Protein AF-0000000075906904 (afdb_homodimer)

Secondary structure (DSSP, 8-state):
--------HHHHHHHHHHHS-------EE--SGGGHHHHHHHHHH--S-EE---SS---EE--SSS--B----HHHHTTSGGGGGGBSSTT-SS-B-TTSTTHHHHHHHHHHHHHHH-TT-SEEEEE----TTTT-SHHHHHHHHHHT--HHHHHHHHHHHHHHHHHHH-TT-EEEEESTTTTTS-HHHHHHTTGGGTEEEEPEE-S-GGG----TTS-HHHHHHHHHHTT--S-------SS--PPPPPPSSTTHHHHHHHHHHHHHHHHHHHHHHSHHHHHHS-HHHHHTT---HHHHTTTHHHHHHHHHHHHHHHHHHHHHHHTTS-HHHHHHHHHHHTHHHHHHHHHHHHHHHHHHHHTS--/--------HHHHHHHHHHHS------EEE--SGGGHHHHHHHHHHSSS-EEE--SS--EEE-SSSS--B----HHHHTTSGGGGGGBSSTT-TT-B-TTSTTHHHHHHHHHHHHHHH-TT-SEEEEE----TTTT-SHHHHHHHHHHT--HHHHHHHHHHHHHHHHHHH-TT-EEEEESTTTTTS-HHHHHHTTGGGTEEEEEEE-S-GGG----TTS-HHHHHHHHHHTT--S-------SS--PPPPPPSSTTHHHHHHHHHHHHHHHHHHHHHHSHHHHHHS-HHHHHTT---HHHHTTTHHHHHHHHHHHHHHHHHHHHHHHTTS-HHHHHHHHHHHTHHHHHHHHHHHHHHHHHHHHTS--

Solvent-accessible surface area (backbone atoms only — not comparable to full-atom va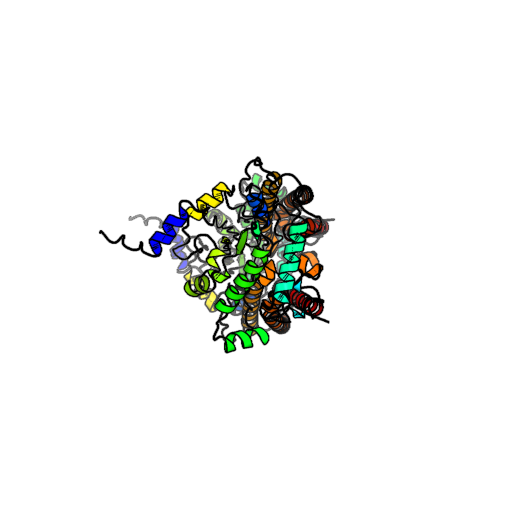lues): 40888 Å² total; per-residue (Å²): 133,83,76,77,71,77,65,51,74,69,53,49,60,54,51,57,48,67,78,48,84,51,73,72,42,60,52,49,65,48,49,54,85,82,37,50,68,55,50,50,46,30,58,58,58,30,68,62,48,49,32,42,44,47,99,53,80,9,46,27,37,58,36,75,83,72,79,70,56,47,70,65,54,70,74,51,51,38,65,33,77,92,33,43,86,42,29,24,45,78,77,30,48,77,35,72,26,74,59,42,88,57,42,58,58,50,54,51,51,53,52,48,57,52,37,71,77,40,72,81,53,52,43,43,31,73,23,74,50,80,56,77,62,60,60,67,27,70,62,35,39,49,52,24,61,76,66,70,42,55,60,66,49,54,52,41,44,44,51,30,52,47,51,52,55,48,33,72,75,36,70,74,48,41,38,30,29,40,29,70,69,55,69,82,50,62,64,64,57,40,54,72,50,46,33,73,82,59,45,35,53,27,39,65,43,51,53,58,70,88,66,49,71,58,64,82,81,66,53,70,62,62,48,50,55,52,32,44,71,24,54,41,84,63,85,67,64,83,60,68,40,89,57,66,68,89,76,71,78,69,52,98,50,90,56,20,62,49,52,44,51,47,52,51,49,28,28,50,51,15,50,49,53,52,52,57,64,31,59,38,38,60,68,41,52,34,67,61,32,55,77,64,72,62,55,48,57,64,33,47,66,71,45,46,65,61,43,46,53,47,41,55,51,48,52,52,47,51,54,51,47,50,52,50,38,54,74,73,40,58,66,71,58,39,51,47,50,43,56,68,72,42,43,62,59,50,52,49,37,49,48,52,44,51,52,47,52,52,51,51,61,68,63,48,84,128,129,82,76,77,69,76,65,52,73,70,55,51,61,56,52,50,54,69,80,48,86,55,75,72,47,58,47,49,70,46,41,54,86,83,37,50,69,63,51,52,52,18,59,48,55,36,73,60,43,48,28,42,37,48,99,53,76,7,45,31,37,61,33,74,74,84,82,68,54,49,66,65,55,70,73,52,51,39,66,33,78,93,32,42,86,44,29,26,44,79,76,30,48,76,34,73,25,74,61,42,89,57,41,56,57,49,52,51,49,54,52,49,57,51,36,71,76,40,71,80,54,48,34,42,27,71,22,74,50,82,57,78,64,60,60,67,28,70,61,36,41,51,52,23,62,76,66,71,42,55,59,65,49,54,53,40,45,45,52,30,52,46,50,52,55,48,33,73,76,35,71,75,47,42,38,31,29,41,29,69,68,56,69,83,49,63,63,62,58,41,54,71,49,46,33,72,82,59,45,34,45,28,38,68,44,60,52,56,72,88,67,48,69,62,63,88,80,69,55,72,62,61,40,49,52,54,31,44,66,16,60,42,86,62,85,70,60,83,57,67,39,88,56,66,68,89,76,70,78,70,51,99,48,92,56,18,63,48,52,43,52,44,52,51,47,24,28,49,51,15,48,49,52,50,51,58,64,29,60,38,39,60,69,40,52,33,68,62,33,57,76,65,72,62,55,48,57,64,32,47,66,72,44,48,65,61,42,46,52,48,40,55,51,48,52,51,47,51,53,53,46,49,52,52,36,55,74,72,40,56,67,70,58,40,50,47,51,41,55,69,72,42,43,63,60,50,51,50,37,50,49,53,42,52,52,48,52,51,51,51,61,69,64,48,84,126

Radius of gyration: 35.48 Å; Cα contacts (8 Å, |Δi|>4): 923; chains: 2; bounding box: 55×117×91 Å

pLDDT: mean 71.5, std 25.24, range [21.2, 98.69]

Organism: Rhipicephalus microplus (NCBI:txid6941)

Nearest PDB structures (foldseek):
  8qk1-assembly1_A  TM=6.924E-01  e=1.107E-08  Trichuris suis
  2pfd-assembly1_A  TM=2.753E-01  e=1.760E+00  Rattus norvegicus
  1t98-assembly1_A  TM=1.487E-01  e=1.537E+00  Escherichia coli
  8qk1-assembly1_A  TM=7.062E-01  e=5.927E-09  Trichuris suis
  2pfd-assembly1_A  TM=2.804E-01  e=7.761E-01  Rattus norvegicus

Foldseek 3Di:
DDPPPDQPPVVVVVVCCPPPPHLLQQADAAADPLQVVVSVQLLLLPLAQAQALACPQRQSNPSPDDASPRDNPQLPPLVDPVNLVQDLDSVDSPAGALLPPCRLVVLLVVVVVVCVVVVPHQEHESALPPNVSYQPHPRSVVVCVVVVHDSLLSSLLSQLVSLVVNCVVVVRHAYEYECHSVQPPDVCSNVVNPVVVRHRYHHYHNHPPVPPCRDPPPDPVSNVVSSVVSPNPDDLDLDQDLAQDDQDPQDDGQCSQVSRLSSLLSRLVNVVVVLCPDCLCVPQPDPVCLVVLNHDLVSLVVRLVVLVVSLVSLVVSLVSNLVSCVVRDDPVVSVVSCVPRRVVVNVVSVVSNVSSVVSVVSPPDD/DPPPPDQPPVVVVVVCVPPPPPLLQQAPADAAPLQVVVSVQLLLQPLAQAQALACPQRQSNNNPDDARPRDNPQLPPLVDPVCLVQDQDSVHSPAGALLPPCRLVVLLVVVVVVCVVVVPHQEHESALPPNVSYQPHPRSVVVCVVVVHDSLLSSLLSLLVSLVVNCVVVVRHAYEYECHSVQPPDVCSNVVNPVVVRHRYHYYDHHPPVPPCRDDDDDPVSNVVSCVSSPNPDDLDLDQDLAQDDQDPQDDGQCSQVSRLSSLLSRLVNVVVVLCPDCLCVPQPDPVCLVVLNHDLVSLVVRLVVLVVSLVSLVVSLVSNLVSCVVRDDPVVSVVSCVPRRVVVNVVSVVSNVSSVVSVVSPPDD

Sequence (732 aa):
MATRAARTPAEQLQRSANGAEAWRARVYVSRHRRNVLLRMREALQLNAPLAVFTTFPFVHLDLKGAAFKVSYYEQFVLKRPKFFEFREVARYPNVLCPSHPKSSSLIEEMVTQVMQLHSDSQWFHLGADEVWHLGQCERCRTVMVDKQWGKDHLYVDYLSRIVGTLHKKYPMLKFIVWDDMMRDMDPQIITGAGLHHLVEPMVWHYFPQSEFRLKQSLTSEALTEVSQSIGYFGNIEMEVFPRPQAVPPVPNFPGGKLHVSVLHLSNVIAELEQVLLNPSVQGGFHEFLVAHNRTNPLHVDQFVNTARKLLVNIESLYRDITKELSDIYYQSTVEEWLSTYISPYREKLKKLVSDADLQIAVNVPMMATRAARTPAEQLQRSANGAEAWRARVYVSRHRRNVLLRMREALQLNAPLAVFTTFPFVHLDLKGAAFKVSYYEQFVLKRPKFFEFREVARYPNVLCPSHPKSSSLIEEMVTQVMQLHSDSQWFHLGADEVWHLGQCERCRTVMVDKQWGKDHLYVDYLSRIVGTLHKKYPMLKFIVWDDMMRDMDPQIITGAGLHHLVEPMVWHYFPQSEFRLKQSLTSEALTEVSQSIGYFGNIEMEVFPRPQAVPPVPNFPGGKLHVSVLHLSNVIAELEQVLLNPSVQGGFHEFLVAHNRTNPLHVDQFVNTARKLLVNIESLYRDITKELSDIYYQSTVEEWLSTYISPYREKLKKLVSDADLQIAVNVPM

InterPro domains:
  IPR015883 Beta-hexosaminidase, catalytic domain [PF00728] (90-186)
  IPR017853 Glycoside hydrolase superfamily [SSF51445] (76-211)
  IPR038901 Hexosaminidase D-like [PTHR21040] (76-217)

Structure (mmCIF, N/CA/C/O backbone):
data_AF-0000000075906904-model_v1
#
loop_
_entity.id
_entity.type
_entity.pdbx_description
1 polymer beta-N-acetylhexosaminidase
#
loop_
_atom_site.group_PDB
_atom_site.id
_atom_site.type_symbol
_atom_site.label_atom_id
_atom_site.label_alt_id
_atom_site.label_comp_id
_atom_site.label_asym_id
_atom_site.label_entity_id
_atom_site.label_seq_id
_atom_site.pdbx_PDB_ins_code
_atom_site.Cartn_x
_atom_site.Cartn_y
_atom_site.Cartn_z
_atom_site.occupancy
_atom_site.B_iso_or_equiv
_atom_site.auth_seq_id
_atom_site.auth_comp_id
_atom_site.auth_asym_id
_atom_site.auth_atom_id
_atom_site.pdbx_PDB_model_num
ATOM 1 N N . MET A 1 1 ? 30.516 -70.188 6.875 1 21.27 1 MET A N 1
ATOM 2 C CA . MET A 1 1 ? 29.734 -69.625 5.773 1 21.27 1 MET A CA 1
ATOM 3 C C . MET A 1 1 ? 29.031 -68.312 6.195 1 21.27 1 MET A C 1
ATOM 5 O O . MET A 1 1 ? 28.031 -68.312 6.914 1 21.27 1 MET A O 1
ATOM 9 N N . ALA A 1 2 ? 29.656 -67.375 6.586 1 26.38 2 ALA A N 1
ATOM 10 C CA . ALA A 1 2 ? 29.312 -66.188 7.344 1 26.38 2 ALA A CA 1
ATOM 11 C C . ALA A 1 2 ? 28.25 -65.375 6.609 1 26.38 2 ALA A C 1
ATOM 13 O O . ALA A 1 2 ? 28.422 -65 5.438 1 26.38 2 ALA A O 1
ATOM 14 N N . THR A 1 3 ? 26.953 -65.375 6.887 1 23.23 3 THR A N 1
ATOM 15 C CA . THR A 1 3 ? 25.703 -64.875 6.336 1 23.23 3 THR A CA 1
ATOM 16 C C . THR A 1 3 ? 25.734 -63.344 6.242 1 23.23 3 THR A C 1
ATOM 18 O O . THR A 1 3 ? 25.984 -62.656 7.238 1 23.23 3 THR A O 1
ATOM 21 N N . ARG A 1 4 ? 26.078 -62.812 5.082 1 30.64 4 ARG A N 1
ATOM 22 C CA . ARG A 1 4 ? 26.219 -61.406 4.75 1 30.64 4 ARG A CA 1
ATOM 23 C C . ARG A 1 4 ? 25 -60.594 5.23 1 30.64 4 ARG A C 1
ATOM 25 O O . ARG A 1 4 ? 23.875 -60.875 4.812 1 30.64 4 ARG A O 1
ATOM 32 N N . ALA A 1 5 ? 24.953 -60.219 6.391 1 31.69 5 ALA A N 1
ATOM 33 C CA . ALA A 1 5 ? 23.859 -59.5 7.039 1 31.69 5 ALA A CA 1
ATOM 34 C C . ALA A 1 5 ? 23.281 -58.438 6.117 1 31.69 5 ALA A C 1
ATOM 36 O O . ALA A 1 5 ? 24.031 -57.719 5.445 1 31.69 5 ALA A O 1
ATOM 37 N N . ALA A 1 6 ? 22.031 -58.656 5.668 1 31.59 6 ALA A N 1
ATOM 38 C CA . ALA A 1 6 ? 21.156 -57.844 4.824 1 31.59 6 ALA A CA 1
ATOM 39 C C . ALA A 1 6 ? 21.219 -56.375 5.246 1 31.59 6 ALA A C 1
ATOM 41 O O . ALA A 1 6 ? 21.016 -56.062 6.422 1 31.59 6 ALA A O 1
ATOM 42 N N . ARG A 1 7 ? 22.078 -55.75 4.605 1 33.78 7 ARG A N 1
ATOM 43 C CA . ARG A 1 7 ? 22.297 -54.312 4.887 1 33.78 7 ARG A CA 1
ATOM 44 C C . ARG A 1 7 ? 20.969 -53.594 5.047 1 33.78 7 ARG A C 1
ATOM 46 O O . ARG A 1 7 ? 19.953 -54 4.473 1 33.78 7 ARG A O 1
ATOM 53 N N . THR A 1 8 ? 20.703 -53.094 6.25 1 31.66 8 THR A N 1
ATOM 54 C CA . THR A 1 8 ? 19.438 -52.438 6.586 1 31.66 8 THR A CA 1
ATOM 55 C C . THR A 1 8 ? 18.953 -51.562 5.438 1 31.66 8 THR A C 1
ATOM 57 O O . THR A 1 8 ? 19.766 -51.125 4.609 1 31.66 8 THR A O 1
ATOM 60 N N . PRO A 1 9 ? 17.625 -51.531 5.191 1 26.53 9 PRO A N 1
ATOM 61 C CA . PRO A 1 9 ? 17.047 -50.719 4.117 1 26.53 9 PRO A CA 1
ATOM 62 C C . PRO A 1 9 ? 17.672 -49.344 4.051 1 26.53 9 PRO A C 1
ATOM 64 O O . PRO A 1 9 ? 17.844 -48.781 2.959 1 26.53 9 PRO A O 1
ATOM 67 N N . ALA A 1 10 ? 18 -48.781 5.18 1 32.41 10 ALA A N 1
ATOM 68 C CA . ALA A 1 10 ? 18.656 -47.469 5.273 1 32.41 10 ALA A CA 1
ATOM 69 C C . ALA A 1 10 ? 20 -47.5 4.547 1 32.41 10 ALA A C 1
ATOM 71 O O . ALA A 1 10 ? 20.359 -46.531 3.875 1 32.41 10 ALA A O 1
ATOM 72 N N . GLU A 1 11 ? 20.781 -48.406 4.785 1 32.31 11 GLU A N 1
ATOM 73 C CA . GLU A 1 11 ? 22.125 -48.562 4.23 1 32.31 11 GLU A CA 1
ATOM 74 C C . GLU A 1 11 ? 22.078 -48.812 2.729 1 32.31 11 GLU A C 1
ATOM 76 O O . GLU A 1 11 ? 22.938 -48.344 1.986 1 32.31 11 GLU A O 1
ATOM 81 N N . GLN A 1 12 ? 21.125 -49.688 2.32 1 27.52 12 GLN A N 1
ATOM 82 C CA . GLN A 1 12 ? 20.984 -49.969 0.894 1 27.52 12 GLN A CA 1
ATOM 83 C C . GLN A 1 12 ? 20.641 -48.688 0.113 1 27.52 12 GLN A C 1
ATOM 85 O O . GLN A 1 12 ? 21.094 -48.5 -1.018 1 27.52 12 GLN A O 1
ATOM 90 N N . LEU A 1 13 ? 19.703 -47.844 0.653 1 29.12 13 LEU A N 1
ATOM 91 C CA . LEU A 1 13 ? 19.422 -46.562 0.007 1 29.12 13 LEU A CA 1
ATOM 92 C C . LEU A 1 13 ? 20.656 -45.688 -0.048 1 29.12 13 LEU A C 1
ATOM 94 O O . LEU A 1 13 ? 20.875 -44.969 -1.029 1 29.12 13 LEU A O 1
ATOM 98 N N . GLN A 1 14 ? 21.562 -45.781 0.881 1 28.86 14 GLN A N 1
ATOM 99 C CA . GLN A 1 14 ? 22.812 -45.031 0.907 1 28.86 14 GLN A CA 1
ATOM 100 C C . GLN A 1 14 ? 23.734 -45.469 -0.235 1 28.86 14 GLN A C 1
ATOM 102 O O . GLN A 1 14 ? 24.422 -44.656 -0.843 1 28.86 14 GLN A O 1
ATOM 107 N N . ARG A 1 15 ? 24 -46.688 -0.431 1 33.06 15 ARG A N 1
ATOM 108 C CA . ARG A 1 15 ? 24.984 -47.188 -1.373 1 33.06 15 ARG A CA 1
ATOM 109 C C . ARG A 1 15 ? 24.531 -47 -2.812 1 33.06 15 ARG A C 1
ATOM 111 O O . ARG A 1 15 ? 25.359 -46.844 -3.715 1 33.06 15 ARG A O 1
ATOM 118 N N . SER A 1 16 ? 23.219 -47.469 -3.1 1 27.77 16 SER A N 1
ATOM 119 C CA . SER A 1 16 ? 22.844 -47.25 -4.492 1 27.77 16 SER A CA 1
ATOM 120 C C . SER A 1 16 ? 22.938 -45.781 -4.863 1 27.77 16 SER A C 1
ATOM 122 O O . SER A 1 16 ? 22.781 -45.406 -6.031 1 27.77 16 SER A O 1
ATOM 124 N N . ALA A 1 17 ? 22.953 -44.75 -3.99 1 27 17 ALA A N 1
ATOM 125 C CA . ALA A 1 17 ? 23.375 -43.375 -4.145 1 27 17 ALA A CA 1
ATOM 126 C C . ALA A 1 17 ? 24.828 -43.281 -4.637 1 27 17 ALA A C 1
ATOM 128 O O . ALA A 1 17 ? 25.266 -42.25 -5.125 1 27 17 ALA A O 1
ATOM 129 N N . ASN A 1 18 ? 25.734 -44.062 -4.344 1 27.47 18 ASN A N 1
ATOM 130 C CA . ASN A 1 18 ? 27.125 -44 -4.793 1 27.47 18 ASN A CA 1
ATOM 131 C C . ASN A 1 18 ? 27.234 -44.188 -6.301 1 27.47 18 ASN A C 1
ATOM 133 O O . ASN A 1 18 ? 28.016 -43.531 -6.969 1 27.47 18 ASN A O 1
ATOM 137 N N . GLY A 1 19 ? 27.141 -45.375 -6.957 1 26.59 19 GLY A N 1
ATOM 138 C CA . GLY A 1 19 ? 27.297 -45.625 -8.383 1 26.59 19 GLY A CA 1
ATOM 139 C C . GLY A 1 19 ? 26.203 -45.031 -9.219 1 26.59 19 GLY A C 1
ATOM 140 O O . GLY A 1 19 ? 26.359 -44.812 -10.43 1 26.59 19 GLY A O 1
ATOM 141 N N . ALA A 1 20 ? 24.953 -45.531 -9.039 1 24.14 20 ALA A N 1
ATOM 142 C CA . ALA A 1 20 ? 23.812 -45.062 -9.82 1 24.14 20 ALA A CA 1
ATOM 143 C C . ALA A 1 20 ? 23.594 -43.562 -9.656 1 24.14 20 ALA A C 1
ATOM 145 O O . ALA A 1 20 ? 23.828 -43 -8.578 1 24.14 20 ALA A O 1
ATOM 146 N N . GLU A 1 21 ? 23.594 -42.844 -10.891 1 25.97 21 GLU A N 1
ATOM 147 C CA . GLU A 1 21 ? 23.406 -41.406 -11.172 1 25.97 21 GLU A CA 1
ATOM 148 C C . GLU A 1 21 ? 22.375 -40.781 -10.234 1 25.97 21 GLU A C 1
ATOM 150 O O . GLU A 1 21 ? 21.219 -41.219 -10.211 1 25.97 21 GLU A O 1
ATOM 155 N N . ALA A 1 22 ? 22.641 -40.594 -9 1 25.39 22 ALA A N 1
ATOM 156 C CA . ALA A 1 22 ? 22 -39.875 -7.906 1 25.39 22 ALA A CA 1
ATOM 157 C C . ALA A 1 22 ? 20.906 -38.969 -8.422 1 25.39 22 ALA A C 1
ATOM 159 O O . ALA A 1 22 ? 21.062 -38.312 -9.477 1 25.39 22 ALA A O 1
ATOM 160 N N . TRP A 1 23 ? 19.703 -39.344 -8.172 1 24.47 23 TRP A N 1
ATOM 161 C CA . TRP A 1 23 ? 18.5 -38.531 -8.344 1 24.47 23 TRP A CA 1
ATOM 162 C C . TRP A 1 23 ? 18.812 -37.062 -8.086 1 24.47 23 TRP A C 1
ATOM 164 O O . TRP A 1 23 ? 19.156 -36.656 -6.965 1 24.47 23 TRP A O 1
ATOM 174 N N . ARG A 1 24 ? 19.672 -36.5 -8.812 1 26.98 24 ARG A N 1
ATOM 175 C CA . ARG A 1 24 ? 19.969 -35.094 -8.734 1 26.98 24 ARG A CA 1
ATOM 176 C C . ARG A 1 24 ? 18.672 -34.281 -8.656 1 26.98 24 ARG A C 1
ATOM 178 O O . ARG A 1 24 ? 18 -34.062 -9.664 1 26.98 24 ARG A O 1
ATOM 185 N N . ALA A 1 25 ? 17.859 -34.594 -7.645 1 27.34 25 ALA A N 1
ATOM 186 C CA . ALA A 1 25 ? 16.719 -33.75 -7.34 1 27.34 25 ALA A CA 1
ATOM 187 C C . ALA A 1 25 ? 17.109 -32.281 -7.391 1 27.34 25 ALA A C 1
ATOM 189 O O . ALA A 1 25 ? 18.047 -31.859 -6.727 1 27.34 25 ALA A O 1
ATOM 190 N N . ARG A 1 26 ? 17.109 -31.719 -8.516 1 29.22 26 ARG A N 1
ATOM 191 C CA . ARG A 1 26 ? 17.312 -30.281 -8.719 1 29.22 26 ARG A CA 1
ATOM 192 C C . ARG A 1 26 ? 16.266 -29.469 -7.949 1 29.22 26 ARG A C 1
ATOM 194 O O . ARG A 1 26 ? 15.062 -29.672 -8.133 1 29.22 26 ARG A O 1
ATOM 201 N N . VAL A 1 27 ? 16.594 -29.344 -6.625 1 27.92 27 VAL A N 1
ATOM 202 C CA . VAL A 1 27 ? 15.742 -28.562 -5.742 1 27.92 27 VAL A CA 1
ATOM 203 C C . VAL A 1 27 ? 15.75 -27.094 -6.18 1 27.92 27 VAL A C 1
ATOM 205 O O . VAL A 1 27 ? 16.812 -26.5 -6.348 1 27.92 27 VAL A O 1
ATOM 208 N N . TYR A 1 28 ? 14.789 -26.688 -6.891 1 29.48 28 TYR A N 1
ATOM 209 C CA . TYR A 1 28 ? 14.602 -25.281 -7.191 1 29.48 28 TYR A CA 1
ATOM 210 C C . TYR A 1 28 ? 13.797 -24.594 -6.098 1 29.48 28 TYR A C 1
ATOM 212 O O . TYR A 1 28 ? 12.727 -25.078 -5.711 1 29.48 28 TYR A O 1
ATOM 220 N N . VAL A 1 29 ? 14.523 -24.078 -5.184 1 27.45 29 VAL A N 1
ATOM 221 C CA . VAL A 1 29 ? 13.836 -23.359 -4.105 1 27.45 29 VAL A CA 1
ATOM 222 C C . VAL A 1 29 ? 13.398 -21.984 -4.586 1 27.45 29 VAL A C 1
ATOM 224 O O . VAL A 1 29 ? 14.211 -21.219 -5.105 1 27.45 29 VAL A O 1
ATOM 227 N N . SER A 1 30 ? 12.242 -21.922 -5.191 1 30 30 SER A N 1
ATOM 228 C CA . SER A 1 30 ? 11.789 -20.578 -5.543 1 30 30 SER A CA 1
ATOM 229 C C . SER A 1 30 ? 11.117 -19.891 -4.359 1 30 30 SER A C 1
ATOM 231 O O . SER A 1 30 ? 10.297 -20.5 -3.668 1 30 30 SER A O 1
ATOM 233 N N . ARG A 1 31 ? 11.805 -19.094 -3.785 1 31.02 31 ARG A N 1
ATOM 234 C CA . ARG A 1 31 ? 11.133 -18.406 -2.689 1 31.02 31 ARG A CA 1
ATOM 235 C C . ARG A 1 31 ? 9.742 -17.938 -3.105 1 31.02 31 ARG A C 1
ATOM 237 O O . ARG A 1 31 ? 8.758 -18.219 -2.414 1 31.02 31 ARG A O 1
ATOM 244 N N . HIS A 1 32 ? 9.617 -16.609 -3.371 1 30.19 32 HIS A N 1
ATOM 245 C CA . HIS A 1 32 ? 8.344 -15.953 -3.674 1 30.19 32 HIS A CA 1
ATOM 246 C C . HIS A 1 32 ? 7.973 -16.141 -5.145 1 30.19 32 HIS A C 1
ATOM 248 O O . HIS A 1 32 ? 8.852 -16.203 -6.008 1 30.19 32 HIS A O 1
ATOM 254 N N . ARG A 1 33 ? 6.805 -16.625 -5.488 1 32.91 33 ARG A N 1
ATOM 255 C CA . ARG A 1 33 ? 6.258 -16.688 -6.84 1 32.91 33 ARG A CA 1
ATOM 256 C C . ARG A 1 33 ? 6.812 -15.547 -7.699 1 32.91 33 ARG A C 1
ATOM 258 O O . ARG A 1 33 ? 6.754 -15.609 -8.93 1 32.91 33 ARG A O 1
ATOM 265 N N . ARG A 1 34 ? 7.035 -14.477 -7.129 1 34.03 34 ARG A N 1
ATOM 266 C CA . ARG A 1 34 ? 7.445 -13.297 -7.875 1 34.03 34 ARG A CA 1
ATOM 267 C C . ARG A 1 34 ? 8.828 -13.492 -8.492 1 34.03 34 ARG A C 1
ATOM 269 O O . ARG A 1 34 ? 9.219 -12.758 -9.406 1 34.03 34 ARG A O 1
ATOM 276 N N . ASN A 1 35 ? 9.602 -14.32 -7.867 1 30.72 35 ASN A N 1
ATOM 277 C CA . ASN A 1 35 ? 10.992 -14.398 -8.289 1 30.72 35 ASN A CA 1
ATOM 278 C C . ASN A 1 35 ? 11.188 -15.453 -9.375 1 30.72 35 ASN A C 1
ATOM 280 O O . ASN A 1 35 ? 12.297 -15.969 -9.555 1 30.72 35 ASN A O 1
ATOM 284 N N . VAL A 1 36 ? 10.242 -15.766 -9.969 1 33.09 36 VAL A N 1
ATOM 285 C CA . VAL A 1 36 ? 10.344 -16.859 -10.93 1 33.09 36 VAL A CA 1
ATOM 286 C C . VAL A 1 36 ? 11.328 -16.484 -12.039 1 33.09 36 VAL A C 1
ATOM 288 O O . VAL A 1 36 ? 12.109 -17.328 -12.484 1 33.09 36 VAL A O 1
ATOM 291 N N . LEU A 1 37 ? 11.227 -15.281 -12.438 1 31.84 37 LEU A N 1
ATOM 292 C CA . LEU A 1 37 ? 12.031 -14.969 -13.609 1 31.84 37 LEU A CA 1
ATOM 293 C C . LEU A 1 37 ? 13.516 -15.164 -13.32 1 31.84 37 LEU A C 1
ATOM 295 O O . LEU A 1 37 ? 14.273 -15.617 -14.18 1 31.84 37 LEU A O 1
ATOM 299 N N . LEU A 1 38 ? 13.836 -14.758 -12.156 1 32.25 38 LEU A N 1
ATOM 300 C CA . LEU A 1 38 ? 15.273 -14.828 -11.922 1 32.25 38 LEU A CA 1
ATOM 301 C C . LEU A 1 38 ? 15.75 -16.266 -11.859 1 32.25 38 LEU A C 1
ATOM 303 O O . LEU A 1 38 ? 16.875 -16.578 -12.242 1 32.25 38 LEU A O 1
ATOM 307 N N . ARG A 1 39 ? 14.828 -17.156 -11.477 1 34.78 39 ARG A N 1
ATOM 308 C CA . ARG A 1 39 ? 15.258 -18.547 -11.406 1 34.78 39 ARG A CA 1
ATOM 309 C C . ARG A 1 39 ? 15.477 -19.125 -12.797 1 34.78 39 ARG A C 1
ATOM 311 O O . ARG A 1 39 ? 16.141 -20.156 -12.953 1 34.78 39 ARG A O 1
ATOM 318 N N . MET A 1 40 ? 14.977 -18.453 -13.672 1 32.06 40 MET A N 1
ATOM 319 C CA . MET A 1 40 ? 15.195 -18.922 -15.031 1 32.06 40 MET A CA 1
ATOM 320 C C . MET A 1 40 ? 16.672 -18.891 -15.391 1 32.06 40 MET A C 1
ATOM 322 O O . MET A 1 40 ? 17.172 -19.781 -16.062 1 32.06 40 MET A O 1
ATOM 326 N N . ARG A 1 41 ? 17.312 -17.906 -14.867 1 31 41 ARG A N 1
ATOM 327 C CA . ARG A 1 41 ? 18.703 -17.812 -15.266 1 31 41 ARG A CA 1
ATOM 328 C C . ARG A 1 41 ? 19.516 -18.969 -14.695 1 31 41 ARG A C 1
ATOM 330 O O . ARG A 1 41 ? 20.438 -19.469 -15.352 1 31 41 ARG A O 1
ATOM 337 N N . GLU A 1 42 ? 19.281 -19.203 -13.438 1 32.19 42 GLU A N 1
ATOM 338 C CA . GLU A 1 42 ? 20.109 -20.25 -12.844 1 32.19 42 GLU A CA 1
ATOM 339 C C . GLU A 1 42 ? 19.906 -21.578 -13.555 1 32.19 42 GLU A C 1
ATOM 341 O O . GLU A 1 42 ? 20.844 -22.344 -13.727 1 32.19 42 GLU A O 1
ATOM 346 N N . ALA A 1 43 ? 18.641 -21.766 -13.844 1 32.19 43 ALA A N 1
ATOM 347 C CA . ALA A 1 43 ? 18.406 -22.953 -14.648 1 32.19 43 ALA A CA 1
ATOM 348 C C . ALA A 1 43 ? 19.156 -22.875 -15.969 1 32.19 43 ALA A C 1
ATOM 350 O O . ALA A 1 43 ? 19.547 -23.906 -16.531 1 32.19 43 ALA A O 1
ATOM 351 N N . LEU A 1 44 ? 19.406 -21.703 -16.312 1 31.45 44 LEU A N 1
ATOM 352 C CA . LEU A 1 44 ? 20.109 -21.547 -17.594 1 31.45 44 LEU A CA 1
ATOM 353 C C . LEU A 1 44 ? 21.547 -22.047 -17.5 1 31.45 44 LEU A C 1
ATOM 355 O O . LEU A 1 44 ? 22.125 -22.453 -18.5 1 31.45 44 LEU A O 1
ATOM 359 N N . GLN A 1 45 ? 22.078 -21.953 -16.344 1 28.81 45 GLN A N 1
ATOM 360 C CA . GLN A 1 45 ? 23.469 -22.375 -16.375 1 28.81 45 GLN A CA 1
ATOM 361 C C . GLN A 1 45 ? 23.578 -23.891 -16.469 1 28.81 45 GLN A C 1
ATOM 363 O O . GLN A 1 45 ? 24.672 -24.453 -16.531 1 28.81 45 GLN A O 1
ATOM 368 N N . LEU A 1 46 ? 22.531 -24.656 -15.977 1 29.11 46 LEU A N 1
ATOM 369 C CA . LEU A 1 46 ? 22.797 -26.078 -16.031 1 29.11 46 LEU A CA 1
ATOM 370 C C . LEU A 1 46 ? 22.781 -26.578 -17.469 1 29.11 46 LEU A C 1
ATOM 372 O O . LEU A 1 46 ? 21.906 -26.203 -18.25 1 29.11 46 LEU A O 1
ATOM 376 N N . ASN A 1 47 ? 23.906 -26.875 -18.031 1 29.53 47 ASN A N 1
ATOM 377 C CA . ASN A 1 47 ? 24.156 -27.516 -19.312 1 29.53 47 ASN A CA 1
ATOM 378 C C . ASN A 1 47 ? 23.203 -28.688 -19.562 1 29.53 47 ASN A C 1
ATOM 380 O O . ASN A 1 47 ? 23.438 -29.5 -20.453 1 29.53 47 ASN A O 1
ATOM 384 N N . ALA A 1 48 ? 22.641 -29.312 -18.5 1 27.02 48 ALA A N 1
ATOM 385 C CA . ALA A 1 48 ? 21.812 -30.469 -18.828 1 27.02 48 ALA A CA 1
ATOM 386 C C . ALA A 1 48 ? 20.406 -30.016 -19.234 1 27.02 48 ALA A C 1
ATOM 388 O O . ALA A 1 48 ? 19.891 -29.031 -18.719 1 27.02 48 ALA A O 1
ATOM 389 N N . PRO A 1 49 ? 19.844 -30.453 -20.453 1 28.73 49 PRO A N 1
ATOM 390 C CA . PRO A 1 49 ? 18.5 -30.203 -20.984 1 28.73 49 PRO A CA 1
ATOM 391 C C . PRO A 1 49 ? 17.391 -30.516 -19.969 1 28.73 49 PRO A C 1
ATOM 393 O O . PRO A 1 49 ? 17.344 -31.609 -19.422 1 28.73 49 PRO A O 1
ATOM 396 N N . LEU A 1 50 ? 17.266 -29.906 -18.859 1 29.69 50 LEU A N 1
ATOM 397 C CA . LEU A 1 50 ? 16.125 -30.281 -18.031 1 29.69 50 LEU A CA 1
ATOM 398 C C . LEU A 1 50 ? 14.852 -29.625 -18.531 1 29.69 50 LEU A C 1
ATOM 400 O O . LEU A 1 50 ? 14.812 -28.422 -18.766 1 29.69 50 LEU A O 1
ATOM 404 N N . ALA A 1 51 ? 14.023 -30.266 -19.406 1 27.88 51 ALA A N 1
ATOM 405 C CA . ALA A 1 51 ? 12.656 -29.859 -19.719 1 27.88 51 ALA A CA 1
ATOM 406 C C . ALA A 1 51 ? 11.797 -29.781 -18.469 1 27.88 51 ALA A C 1
ATOM 408 O O . ALA A 1 51 ? 11.711 -30.75 -17.703 1 27.88 51 ALA A O 1
ATOM 409 N N . VAL A 1 52 ? 11.906 -28.734 -17.625 1 30.08 52 VAL A N 1
ATOM 410 C CA . VAL A 1 52 ? 11.07 -28.688 -16.422 1 30.08 52 VAL A CA 1
ATOM 411 C C . VAL A 1 52 ? 9.68 -28.188 -16.781 1 30.08 52 VAL A C 1
ATOM 413 O O . VAL A 1 52 ? 9.531 -27.172 -17.453 1 30.08 52 VAL A O 1
ATOM 416 N N . PHE A 1 53 ? 8.656 -28.984 -16.984 1 27.73 53 PHE A N 1
ATOM 417 C CA . PHE A 1 53 ? 7.246 -28.625 -17.094 1 27.73 53 PHE A CA 1
ATOM 418 C C . PHE A 1 53 ? 6.781 -27.906 -15.828 1 27.73 53 PHE A C 1
ATOM 420 O O . PHE A 1 53 ? 6.684 -28.516 -14.758 1 27.73 53 PHE A O 1
ATOM 427 N N . THR A 1 54 ? 7.375 -26.859 -15.297 1 30.23 54 THR A N 1
ATOM 428 C CA . THR A 1 54 ? 6.836 -26.281 -14.07 1 30.23 54 THR A CA 1
ATOM 429 C C . THR A 1 54 ? 5.559 -25.484 -14.352 1 30.23 54 THR A C 1
ATOM 431 O O . THR A 1 54 ? 5.285 -25.141 -15.5 1 30.23 54 THR A O 1
ATOM 434 N N . THR A 1 55 ? 4.504 -25.547 -13.68 1 30.75 55 THR A N 1
ATOM 435 C CA . THR A 1 55 ? 3.338 -24.672 -13.75 1 30.75 55 THR A CA 1
ATOM 436 C C . THR A 1 55 ? 3.738 -23.281 -14.234 1 30.75 55 THR A C 1
ATOM 438 O O . THR A 1 55 ? 2.877 -22.422 -14.484 1 30.75 55 THR A O 1
ATOM 441 N N . PHE A 1 56 ? 4.738 -22.719 -13.938 1 30.39 56 PHE A N 1
ATOM 442 C CA . PHE A 1 56 ? 5.238 -21.531 -14.617 1 30.39 56 PHE A CA 1
ATOM 443 C C . PHE A 1 56 ? 5.914 -21.906 -15.93 1 30.39 56 PHE A C 1
ATOM 445 O O . PHE A 1 56 ? 6.348 -23.047 -16.109 1 30.39 56 PHE A O 1
ATOM 452 N N . PRO A 1 57 ? 5.789 -21.031 -17.094 1 29.66 57 PRO A N 1
ATOM 453 C CA . PRO A 1 57 ? 6.434 -21.344 -18.359 1 29.66 57 PRO A CA 1
ATOM 454 C C . PRO A 1 57 ? 7.766 -22.062 -18.188 1 29.66 57 PRO A C 1
ATOM 456 O O . PRO A 1 57 ? 8.617 -21.609 -17.422 1 29.66 57 PRO A O 1
ATOM 459 N N . PHE A 1 58 ? 7.668 -23.375 -18.188 1 30.34 58 PHE A N 1
ATOM 460 C CA . PHE A 1 58 ? 8.812 -24.281 -18.219 1 30.34 58 PHE A CA 1
ATOM 461 C C . PHE A 1 58 ? 9.695 -23.984 -19.422 1 30.34 58 PHE A C 1
ATOM 463 O O . PHE A 1 58 ? 9.195 -23.766 -20.531 1 30.34 58 PHE A O 1
ATOM 470 N N . VAL A 1 59 ? 10.633 -23.344 -19.141 1 30.56 59 VAL A N 1
ATOM 471 C CA . VAL A 1 59 ? 11.672 -23.172 -20.156 1 30.56 59 VAL A CA 1
ATOM 472 C C . VAL A 1 59 ? 12.289 -24.516 -20.5 1 30.56 59 VAL A C 1
ATOM 474 O O . VAL A 1 59 ? 12.648 -25.281 -19.594 1 30.56 59 VAL A O 1
ATOM 477 N N . HIS A 1 60 ? 11.695 -25.125 -21.609 1 29.7 60 HIS A N 1
ATOM 478 C CA . HIS A 1 60 ? 12.547 -26.156 -22.203 1 29.7 60 HIS A CA 1
ATOM 479 C C . HIS A 1 60 ? 13.969 -25.625 -22.406 1 29.7 60 HIS A C 1
ATOM 481 O O . HIS A 1 60 ? 14.172 -24.609 -23.062 1 29.7 60 HIS A O 1
ATOM 487 N N . LEU A 1 61 ? 14.68 -25.766 -21.328 1 31.47 61 LEU A N 1
ATOM 488 C CA . LEU A 1 61 ? 16.062 -25.344 -21.5 1 31.47 61 LEU A CA 1
ATOM 489 C C . LEU A 1 61 ? 16.859 -26.375 -22.297 1 31.47 61 LEU A C 1
ATOM 491 O O . LEU A 1 61 ? 16.906 -27.547 -21.938 1 31.47 61 LEU A O 1
ATOM 495 N N . ASP A 1 62 ? 16.609 -26.344 -23.672 1 31.42 62 ASP A N 1
ATOM 496 C CA . ASP A 1 62 ? 17.656 -27.016 -24.453 1 31.42 62 ASP A CA 1
ATOM 497 C C . ASP A 1 62 ? 19.016 -26.406 -24.188 1 31.42 62 ASP A C 1
ATOM 499 O O . ASP A 1 62 ? 19.25 -25.234 -24.5 1 31.42 62 ASP A O 1
ATOM 503 N N . LEU A 1 63 ? 19.641 -27 -23.172 1 32.06 63 LEU A N 1
ATOM 504 C CA . LEU A 1 63 ? 20.969 -26.5 -22.859 1 32.06 63 LEU A CA 1
ATOM 505 C C . LEU A 1 63 ? 21.828 -26.406 -24.125 1 32.06 63 LEU A C 1
ATOM 507 O O . LEU A 1 63 ? 23.016 -26.094 -24.047 1 32.06 63 LEU A O 1
ATOM 511 N N . LYS A 1 64 ? 21.578 -27.203 -25.25 1 32.09 64 LYS A N 1
ATOM 512 C CA . LYS A 1 64 ? 22.562 -26.859 -26.281 1 32.09 64 LYS A CA 1
ATOM 513 C C . LYS A 1 64 ? 22.484 -25.375 -26.625 1 32.09 64 LYS A C 1
ATOM 515 O O . LYS A 1 64 ? 23.328 -24.594 -26.188 1 32.09 64 LYS A O 1
ATOM 520 N N . GLY A 1 65 ? 22.609 -24.984 -27.969 1 28.39 65 GLY A N 1
ATOM 521 C CA . GLY A 1 65 ? 22.672 -23.703 -28.641 1 28.39 65 GLY A CA 1
ATOM 522 C C . GLY A 1 65 ? 21.516 -22.781 -28.297 1 28.39 65 GLY A C 1
ATOM 523 O O . GLY A 1 65 ? 21.672 -21.875 -27.484 1 28.39 65 GLY A O 1
ATOM 524 N N . ALA A 1 66 ? 20.609 -22.766 -29.312 1 27.34 66 ALA A N 1
ATOM 525 C CA . ALA A 1 66 ? 19.734 -21.641 -29.656 1 27.34 66 ALA A CA 1
ATOM 526 C C . ALA A 1 66 ? 18.688 -21.406 -28.578 1 27.34 66 ALA A C 1
ATOM 528 O O . ALA A 1 66 ? 18.641 -22.109 -27.578 1 27.34 66 ALA A O 1
ATOM 529 N N . ALA A 1 67 ? 17.375 -21.156 -29.188 1 28.27 67 ALA A N 1
ATOM 530 C CA . ALA A 1 67 ? 16.125 -20.469 -28.844 1 28.27 67 ALA A CA 1
ATOM 531 C C . ALA A 1 67 ? 15.383 -21.219 -27.734 1 28.27 67 ALA A C 1
ATOM 533 O O . ALA A 1 67 ? 15.227 -22.438 -27.812 1 28.27 67 ALA A O 1
ATOM 534 N N . PHE A 1 68 ? 15.469 -20.844 -26.578 1 32 68 PHE A N 1
ATOM 535 C CA . PHE A 1 68 ? 14.664 -21.156 -25.391 1 32 68 PHE A CA 1
ATOM 536 C C . PHE A 1 68 ? 13.195 -21.312 -25.766 1 32 68 PHE A C 1
ATOM 538 O O . PHE A 1 68 ? 12.539 -20.359 -26.172 1 32 68 PHE A O 1
ATOM 545 N N . LYS A 1 69 ? 12.922 -22.422 -26.562 1 30.59 69 LYS A N 1
ATOM 546 C CA . LYS A 1 69 ? 11.477 -22.453 -26.797 1 30.59 69 LYS A CA 1
ATOM 547 C C . LYS A 1 69 ? 10.742 -23.031 -25.578 1 30.59 69 LYS A C 1
ATOM 549 O O . LYS A 1 69 ? 11.055 -24.125 -25.125 1 30.59 69 LYS A O 1
ATOM 554 N N . VAL A 1 70 ? 10.383 -22.359 -24.656 1 34.09 70 VAL A N 1
ATOM 555 C CA . VAL A 1 70 ? 9.562 -22.672 -23.484 1 34.09 70 VAL A CA 1
ATOM 556 C C . VAL A 1 70 ? 8.172 -23.109 -23.938 1 34.09 70 VAL A C 1
ATOM 558 O O . VAL A 1 70 ? 7.512 -22.406 -24.719 1 34.09 70 VAL A O 1
ATOM 561 N N . SER A 1 71 ? 7.875 -24.453 -24.266 1 31.64 71 SER A N 1
ATOM 562 C CA . SER A 1 71 ? 6.484 -24.766 -24.562 1 31.64 71 SER A CA 1
ATOM 563 C C . SER A 1 71 ? 5.68 -24.984 -23.281 1 31.64 71 SER A C 1
ATOM 565 O O . SER A 1 71 ? 6.145 -25.672 -22.359 1 31.64 71 SER A O 1
ATOM 567 N N . TYR A 1 72 ? 4.922 -24.219 -22.703 1 34.09 72 TYR A N 1
ATOM 568 C CA . TYR A 1 72 ? 4.023 -24.234 -21.547 1 34.09 72 TYR A CA 1
ATOM 569 C C . TYR A 1 72 ? 2.783 -25.078 -21.844 1 34.09 72 TYR A C 1
ATOM 571 O O . TYR A 1 72 ? 2.021 -24.766 -22.766 1 34.09 72 TYR A O 1
ATOM 579 N N . TYR A 1 73 ? 2.703 -26.438 -21.672 1 36.19 73 TYR A N 1
ATOM 580 C CA . TYR A 1 73 ? 1.503 -27.125 -22.156 1 36.19 73 TYR A CA 1
ATOM 581 C C . TYR A 1 73 ? 0.483 -27.281 -21.031 1 36.19 73 TYR A C 1
ATOM 583 O O . TYR A 1 73 ? -0.725 -27.203 -21.266 1 36.19 73 TYR A O 1
ATOM 591 N N . GLU A 1 74 ? 0.834 -27.734 -19.781 1 42.72 74 GLU A N 1
ATOM 592 C CA . GLU A 1 74 ? -0.193 -28.422 -19.016 1 42.72 74 GLU A CA 1
ATOM 593 C C . GLU A 1 74 ? -1.369 -27.5 -18.703 1 42.72 74 GLU A C 1
ATOM 595 O O . GLU A 1 74 ? -2.527 -27.875 -18.906 1 42.72 74 GLU A O 1
ATOM 600 N N . GLN A 1 75 ? -1.112 -26.391 -17.812 1 48.66 75 GLN A N 1
ATOM 601 C CA . GLN A 1 75 ? -2.281 -25.641 -17.359 1 48.66 75 GLN A CA 1
ATOM 602 C C . GLN A 1 75 ? -3.098 -25.125 -18.531 1 48.66 75 GLN A C 1
ATOM 604 O O . GLN A 1 75 ? -4.285 -24.812 -18.391 1 48.66 75 GLN A O 1
ATOM 609 N N . PHE A 1 76 ? -2.592 -25.688 -19.609 1 61.53 76 PHE A N 1
ATOM 610 C CA . PHE A 1 76 ? -3.154 -24.953 -20.734 1 61.53 76 PHE A CA 1
ATOM 611 C C . PHE A 1 76 ? -4.211 -25.781 -21.453 1 61.53 76 PHE A C 1
ATOM 613 O O . PHE A 1 76 ? -5.23 -25.25 -21.891 1 61.53 76 PHE A O 1
ATOM 620 N N . VAL A 1 77 ? -4.059 -27.203 -21.125 1 72.31 77 VAL A N 1
ATOM 621 C CA . VAL A 1 77 ? -4.977 -27.938 -21.984 1 72.31 77 VAL A CA 1
ATOM 622 C C . VAL A 1 77 ? -6.367 -27.953 -21.344 1 72.31 77 VAL A C 1
ATOM 624 O O . VAL A 1 77 ? -7.379 -27.875 -22.047 1 72.31 77 VAL A O 1
ATOM 627 N N . LEU A 1 78 ? -6.395 -27.984 -20.031 1 80.1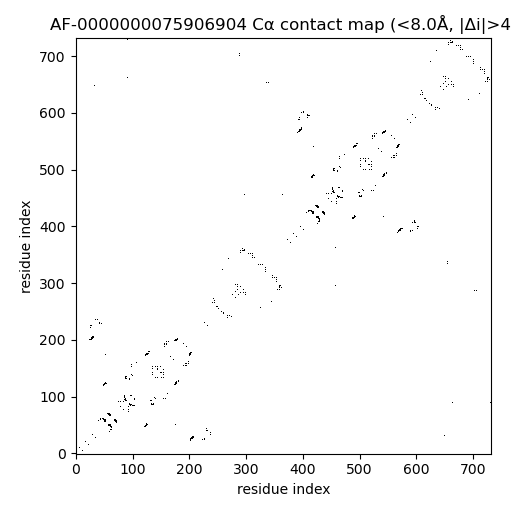9 78 LEU A N 1
ATOM 628 C CA . LEU A 1 78 ? -7.66 -28.125 -19.328 1 80.19 78 LEU A CA 1
ATOM 629 C C . LEU A 1 78 ? -8.445 -26.812 -19.344 1 80.19 78 LEU A C 1
ATOM 631 O O . LEU A 1 78 ? -9.609 -26.781 -18.938 1 80.19 78 LEU A O 1
ATOM 635 N N . LYS A 1 79 ? -7.77 -25.828 -19.797 1 77.44 79 LYS A N 1
ATOM 636 C CA . LYS A 1 79 ? -8.445 -24.547 -19.922 1 77.44 79 LYS A CA 1
ATOM 637 C C . LYS A 1 79 ? -9.281 -24.484 -21.203 1 77.44 79 LYS A C 1
ATOM 639 O O . LYS A 1 79 ? -10.125 -23.594 -21.344 1 77.44 79 LYS A O 1
ATOM 644 N N . ARG A 1 80 ? -9.07 -25.453 -22.078 1 77.56 80 ARG A N 1
ATOM 645 C CA . ARG A 1 80 ? -9.789 -25.484 -23.344 1 77.56 80 ARG A CA 1
ATOM 646 C C . ARG A 1 80 ? -11.078 -26.281 -23.234 1 77.56 80 ARG A C 1
ATOM 648 O O . ARG A 1 80 ? -11.109 -27.344 -22.594 1 77.56 80 ARG A O 1
ATOM 655 N N . PRO A 1 81 ? -12.055 -25.797 -23.906 1 81.12 81 PRO A N 1
ATOM 656 C CA . PRO A 1 81 ? -13.367 -26.422 -23.781 1 81.12 81 PRO A CA 1
ATOM 657 C C . PRO A 1 81 ? -13.352 -27.891 -24.203 1 81.12 81 PRO A C 1
ATOM 659 O O . PRO A 1 81 ? -14.016 -28.719 -23.578 1 81.12 81 PRO A O 1
ATOM 662 N N . LYS A 1 82 ? -12.633 -28.203 -25.156 1 82.19 82 LYS A N 1
ATOM 663 C CA . LYS A 1 82 ? -12.594 -29.562 -25.672 1 82.19 82 LYS A CA 1
ATOM 664 C C . LYS A 1 82 ? -12.078 -30.547 -24.625 1 82.19 82 LYS A C 1
ATOM 666 O O . LYS A 1 82 ? -12.328 -31.75 -24.703 1 82.19 82 LYS A O 1
ATOM 671 N N . PHE A 1 83 ? -11.492 -30 -23.531 1 87.38 83 PHE A N 1
ATOM 672 C CA . PHE A 1 83 ? -10.859 -30.891 -22.578 1 87.38 83 PHE A CA 1
ATOM 673 C C . PHE A 1 83 ? -11.5 -30.75 -21.203 1 87.38 83 PHE A C 1
ATOM 675 O O . PHE A 1 83 ? -10.961 -31.25 -20.203 1 87.38 83 PHE A O 1
ATOM 682 N N . PHE A 1 84 ? -12.68 -30.234 -21.156 1 87.31 84 PHE A N 1
ATOM 683 C CA . PHE A 1 84 ? -13.375 -30.031 -19.891 1 87.31 84 PHE A CA 1
ATOM 684 C C . PHE A 1 84 ? -13.719 -31.375 -19.25 1 87.31 84 PHE A C 1
ATOM 686 O O . PHE A 1 84 ? -13.695 -31.5 -18.016 1 87.31 84 PHE A O 1
ATOM 693 N N . GLU A 1 85 ? -13.938 -32.312 -20.062 1 91 85 GLU A N 1
ATOM 694 C CA . GLU A 1 85 ? -14.375 -33.594 -19.547 1 91 85 GLU A CA 1
ATOM 695 C C . GLU A 1 85 ? -13.258 -34.281 -18.766 1 91 85 GLU A C 1
ATOM 697 O O . GLU A 1 85 ? -13.508 -35.25 -18.016 1 91 85 GLU A O 1
ATOM 702 N N . PHE A 1 86 ? -12.055 -33.781 -18.938 1 91.44 86 PHE A N 1
ATOM 703 C CA . PHE A 1 86 ? -10.906 -34.438 -18.297 1 91.44 86 PHE A CA 1
ATOM 704 C C . PHE A 1 86 ? -10.672 -33.875 -16.906 1 91.44 86 PHE A C 1
ATOM 706 O O . PHE A 1 86 ? -9.852 -34.375 -16.141 1 91.44 86 PHE A O 1
ATOM 713 N N . ARG A 1 87 ? -11.398 -32.812 -16.578 1 89.75 87 ARG A N 1
ATOM 714 C CA . ARG A 1 87 ? -11.156 -32.125 -15.328 1 89.75 87 ARG A CA 1
ATOM 715 C C . ARG A 1 87 ? -11.617 -32.969 -14.133 1 89.75 87 ARG A C 1
ATOM 717 O O . ARG A 1 87 ? -12.695 -33.531 -14.164 1 89.75 87 ARG A O 1
ATOM 724 N N . GLU A 1 88 ? -10.781 -33 -13.062 1 92.94 88 GLU A N 1
ATOM 725 C CA . GLU A 1 88 ? -11.164 -33.625 -11.797 1 92.94 88 GLU A CA 1
ATOM 726 C C . GLU A 1 88 ? -12.359 -32.906 -11.18 1 92.94 88 GLU A C 1
ATOM 728 O O . GLU A 1 88 ? -13.32 -33.531 -10.75 1 92.94 88 GLU A O 1
ATOM 733 N N . VAL A 1 89 ? -12.195 -31.609 -11.023 1 91.31 89 VAL A N 1
ATOM 734 C CA . VAL A 1 89 ? -13.297 -30.734 -10.617 1 91.31 89 VAL A CA 1
ATOM 735 C C . VAL A 1 89 ? -13.742 -29.875 -11.805 1 91.31 89 VAL A C 1
ATOM 737 O O . VAL A 1 89 ? -12.945 -29.125 -12.367 1 91.31 89 VAL A O 1
ATOM 740 N N . ALA A 1 90 ? -14.914 -30.031 -12.188 1 89.31 90 ALA A N 1
ATOM 741 C CA . ALA A 1 90 ? -15.445 -29.422 -13.406 1 89.31 90 ALA A CA 1
ATOM 742 C C . ALA A 1 90 ? -15.148 -27.922 -13.453 1 89.31 90 ALA A C 1
ATOM 744 O O . ALA A 1 90 ? -14.852 -27.375 -14.516 1 89.31 90 ALA A O 1
ATOM 745 N N . ARG A 1 91 ? -15.133 -27.328 -12.414 1 88.88 91 ARG A N 1
ATOM 746 C CA . ARG A 1 91 ? -15.023 -25.875 -12.352 1 88.88 91 ARG A CA 1
ATOM 747 C C . ARG A 1 91 ? -13.57 -25.438 -12.477 1 88.88 91 ARG A C 1
ATOM 749 O O . ARG A 1 91 ? -13.297 -24.297 -12.867 1 88.88 91 ARG A O 1
ATOM 756 N N . TYR A 1 92 ? -12.695 -26.344 -12.227 1 88.19 92 TYR A N 1
ATOM 757 C CA . TYR A 1 92 ? -11.297 -25.938 -12.117 1 88.19 92 TYR A CA 1
ATOM 758 C C . TYR A 1 92 ? -10.445 -26.625 -13.188 1 88.19 92 TYR A C 1
ATOM 760 O O . TYR A 1 92 ? -10.516 -27.844 -13.352 1 88.19 92 TYR A O 1
ATOM 768 N N . PRO A 1 93 ? -9.672 -25.812 -13.875 1 83.75 93 PRO A N 1
ATOM 769 C CA . PRO A 1 93 ? -8.805 -26.375 -14.906 1 83.75 93 PRO A CA 1
ATOM 770 C C . PRO A 1 93 ? -7.457 -26.844 -14.352 1 83.75 93 PRO A C 1
ATOM 772 O O . PRO A 1 93 ? -6.457 -26.844 -15.078 1 83.75 93 PRO A O 1
ATOM 775 N N . ASN A 1 94 ? -7.355 -27.297 -13.109 1 83.38 94 ASN A N 1
ATOM 776 C CA . ASN A 1 94 ? -6.07 -27.469 -12.445 1 83.38 94 ASN A CA 1
ATOM 777 C C . ASN A 1 94 ? -5.645 -28.938 -12.406 1 83.38 94 ASN A C 1
ATOM 779 O O . ASN A 1 94 ? -4.453 -29.25 -12.469 1 83.38 94 ASN A O 1
ATOM 783 N N . VAL A 1 95 ? -6.664 -29.781 -12.297 1 88.5 95 VAL A N 1
ATOM 784 C CA . VAL A 1 95 ? -6.309 -31.188 -12.062 1 88.5 95 VAL A CA 1
ATOM 785 C C . VAL A 1 95 ? -7.043 -32.094 -13.055 1 88.5 95 VAL A C 1
ATOM 787 O O . VAL A 1 95 ? -8.258 -31.953 -13.242 1 88.5 95 VAL A O 1
ATOM 790 N N . LEU A 1 96 ? -6.23 -32.875 -13.711 1 91 96 LEU A N 1
ATOM 791 C CA . LEU A 1 96 ? -6.762 -33.875 -14.602 1 91 96 LEU A CA 1
ATOM 792 C C . LEU A 1 96 ? -7.293 -35.094 -13.812 1 91 96 LEU A C 1
ATOM 794 O O . LEU A 1 96 ? -6.676 -35.5 -12.828 1 91 96 LEU A O 1
ATOM 798 N N . CYS A 1 97 ? -8.492 -35.625 -14.258 1 94.31 97 CYS A N 1
ATOM 799 C CA . CYS A 1 97 ? -9.039 -36.844 -13.656 1 94.31 97 CYS A CA 1
ATOM 800 C C . CYS A 1 97 ? -8.234 -38.062 -14.078 1 94.31 97 CYS A C 1
ATOM 802 O O . CYS A 1 97 ? -8.289 -38.469 -15.234 1 94.31 97 CYS A O 1
ATOM 804 N N . PRO A 1 98 ? -7.527 -38.625 -13.148 1 95.06 98 PRO A N 1
ATOM 805 C CA . PRO A 1 98 ? -6.715 -39.781 -13.516 1 95.06 98 PRO A CA 1
ATOM 806 C C . PRO A 1 98 ? -7.559 -41 -13.875 1 95.06 98 PRO A C 1
ATOM 808 O O . PRO A 1 98 ? -7.062 -41.938 -14.508 1 95.06 98 PRO A O 1
ATOM 811 N N . SER A 1 99 ? -8.789 -41.031 -13.445 1 95.44 99 SER A N 1
ATOM 812 C CA . SER A 1 99 ? -9.656 -42.188 -13.656 1 95.44 99 SER A CA 1
ATOM 813 C C . SER A 1 99 ? -10.461 -42.031 -14.945 1 95.44 99 SER A C 1
ATOM 815 O O . SER A 1 99 ? -11.203 -42.938 -15.328 1 95.44 99 SER A O 1
ATOM 817 N N . HIS A 1 100 ? -10.352 -40.938 -15.586 1 94.81 100 HIS A N 1
ATOM 818 C CA . HIS A 1 100 ? -10.969 -40.812 -16.891 1 94.81 100 HIS A CA 1
ATOM 819 C C . HIS A 1 100 ? -10.328 -41.75 -17.906 1 94.81 100 HIS A C 1
ATOM 821 O O . HIS A 1 100 ? -9.102 -41.875 -17.984 1 94.81 100 HIS A O 1
ATOM 827 N N . PRO A 1 101 ? -11.086 -42.375 -18.688 1 94.94 101 PRO A N 1
ATOM 828 C CA . PRO A 1 101 ? -10.562 -43.406 -19.562 1 94.94 101 PRO A CA 1
ATOM 829 C C . PRO A 1 101 ? -9.57 -42.875 -20.594 1 94.94 101 PRO A C 1
ATOM 831 O O . PRO A 1 101 ? -8.703 -43.625 -21.062 1 94.94 101 PRO A O 1
ATOM 834 N N . LYS A 1 102 ? -9.648 -41.625 -20.922 1 92.88 102 LYS A N 1
ATOM 835 C CA . LYS A 1 102 ? -8.797 -41.062 -21.969 1 92.88 102 LYS A CA 1
ATOM 836 C C . LYS A 1 102 ? -7.66 -40.25 -21.375 1 92.88 102 LYS A C 1
ATOM 838 O O . LYS A 1 102 ? -6.895 -39.625 -22.109 1 92.88 102 LYS A O 1
ATOM 843 N N . SER A 1 103 ? -7.574 -40.156 -20.062 1 91.12 103 SER A N 1
ATOM 844 C CA . SER A 1 103 ? -6.578 -39.281 -19.438 1 91.12 103 SER A CA 1
ATOM 845 C C . SER A 1 103 ? -5.16 -39.75 -19.766 1 91.12 103 SER A C 1
ATOM 847 O O . SER A 1 103 ? -4.309 -38.938 -20.125 1 91.12 103 SER A O 1
ATOM 849 N N . SER A 1 104 ? -4.941 -41.062 -19.703 1 89.56 104 SER A N 1
ATOM 850 C CA . SER A 1 104 ? -3.609 -41.562 -20 1 89.56 104 SER A CA 1
ATOM 851 C C . SER A 1 104 ? -3.217 -41.312 -21.453 1 89.56 104 SER A C 1
ATOM 853 O O . SER A 1 104 ? -2.092 -40.875 -21.719 1 89.56 104 SER A O 1
ATOM 855 N N . SER A 1 105 ? -4.141 -41.562 -22.344 1 89.62 105 SER A N 1
ATOM 856 C CA . SER A 1 105 ? -3.863 -41.344 -23.766 1 89.62 105 SER A CA 1
ATOM 857 C C . SER A 1 105 ? -3.584 -39.875 -24.047 1 89.62 105 SER A C 1
ATOM 859 O O . SER A 1 105 ? -2.768 -39.531 -24.922 1 89.62 105 SER A O 1
ATOM 861 N N . LEU A 1 106 ? -4.289 -39.031 -23.406 1 87.75 106 LEU A N 1
ATOM 862 C CA . LEU A 1 106 ? -4.078 -37.594 -23.578 1 87.75 106 LEU A CA 1
ATOM 863 C C . LEU A 1 106 ? -2.652 -37.219 -23.219 1 87.75 106 LEU A C 1
ATOM 865 O O . LEU A 1 106 ? -1.975 -36.5 -23.969 1 87.75 106 LEU A O 1
ATOM 869 N N . ILE A 1 107 ? -2.18 -37.625 -22.047 1 87.69 107 ILE A N 1
ATOM 870 C CA . ILE A 1 107 ? -0.832 -37.312 -21.594 1 87.69 107 ILE A CA 1
ATOM 871 C C . ILE A 1 107 ? 0.193 -37.906 -22.547 1 87.69 107 ILE A C 1
ATOM 873 O O . ILE A 1 107 ? 1.177 -37.281 -22.906 1 87.69 107 ILE A O 1
ATOM 877 N N . GLU A 1 108 ? -0.101 -39.125 -22.953 1 85.94 108 GLU A N 1
ATOM 878 C CA . GLU A 1 108 ? 0.801 -39.781 -23.891 1 85.94 108 GLU A CA 1
ATOM 879 C C . GLU A 1 108 ? 0.92 -39 -25.188 1 85.94 108 GLU A C 1
ATOM 881 O O . GLU A 1 108 ? 2.018 -38.812 -25.719 1 85.94 108 GLU A O 1
ATOM 886 N N . GLU A 1 109 ? -0.18 -38.562 -25.625 1 83.62 109 GLU A N 1
ATOM 887 C CA . GLU A 1 109 ? -0.186 -37.75 -26.844 1 83.62 109 GLU A CA 1
ATOM 888 C C . GLU A 1 109 ? 0.604 -36.469 -26.672 1 83.62 109 GLU A C 1
ATOM 890 O O . GLU A 1 109 ? 1.357 -36.062 -27.562 1 83.62 109 GLU A O 1
ATOM 895 N N . MET A 1 110 ? 0.441 -35.812 -25.609 1 81.62 110 MET A N 1
ATOM 896 C CA . MET A 1 110 ? 1.142 -34.562 -25.328 1 81.62 110 MET A CA 1
ATOM 897 C C . MET A 1 110 ? 2.648 -34.781 -25.281 1 81.62 110 MET A C 1
ATOM 899 O O . MET A 1 110 ? 3.416 -34.031 -25.859 1 81.62 110 MET A O 1
ATOM 903 N N . VAL A 1 111 ? 3.061 -35.812 -24.609 1 82.56 111 VAL A N 1
ATOM 904 C CA . VAL A 1 111 ? 4.484 -36.125 -24.5 1 82.56 111 VAL A CA 1
ATOM 905 C C . VAL A 1 111 ? 5.047 -36.469 -25.875 1 82.56 111 VAL A C 1
ATOM 907 O O . VAL A 1 111 ? 6.129 -36 -26.234 1 82.56 111 VAL A O 1
ATOM 910 N N . THR A 1 112 ? 4.297 -37.188 -26.609 1 81.12 112 THR A N 1
ATOM 911 C CA . THR A 1 112 ? 4.723 -37.562 -27.953 1 81.12 112 THR A CA 1
ATOM 912 C C . THR A 1 112 ? 4.934 -36.344 -28.828 1 81.12 112 THR A C 1
ATOM 914 O O . THR A 1 112 ? 5.918 -36.281 -29.562 1 81.12 112 THR A O 1
ATOM 917 N N . GLN A 1 113 ? 4.008 -35.406 -28.719 1 76.88 113 GLN A N 1
ATOM 918 C CA . GLN A 1 113 ? 4.121 -34.188 -29.5 1 76.88 113 GLN A CA 1
ATOM 919 C C . GLN A 1 113 ? 5.395 -33.438 -29.156 1 76.88 113 GLN A C 1
ATOM 921 O O . GLN A 1 113 ? 6.078 -32.906 -30.047 1 76.88 113 GLN A O 1
ATOM 926 N N . VAL A 1 114 ? 5.691 -33.375 -27.922 1 74.75 114 VAL A N 1
ATOM 927 C CA . VAL A 1 114 ? 6.902 -32.688 -27.484 1 74.75 114 VAL A CA 1
ATOM 928 C C . VAL A 1 114 ? 8.133 -33.469 -27.953 1 74.75 114 VAL A C 1
ATOM 930 O O . VAL A 1 114 ? 9.094 -32.875 -28.453 1 74.75 114 VAL A O 1
ATOM 933 N N . MET A 1 115 ? 8.094 -34.781 -27.891 1 78.31 115 MET A N 1
ATOM 934 C CA . MET A 1 115 ? 9.234 -35.625 -28.234 1 78.31 115 MET A CA 1
ATOM 935 C C . MET A 1 115 ? 9.484 -35.594 -29.734 1 78.31 115 MET A C 1
ATOM 937 O O . MET A 1 115 ? 10.625 -35.75 -30.188 1 78.31 115 MET A O 1
ATOM 941 N N . GLN A 1 116 ? 8.414 -35.281 -30.453 1 73.62 116 GLN A N 1
ATOM 942 C CA . GLN A 1 116 ? 8.578 -35.156 -31.906 1 73.62 116 GLN A CA 1
ATOM 943 C C . GLN A 1 116 ? 9.414 -33.938 -32.25 1 73.62 116 GLN A C 1
ATOM 945 O O . GLN A 1 116 ? 10.172 -33.938 -33.219 1 73.62 116 GLN A O 1
ATOM 950 N N . LEU A 1 117 ? 9.25 -33 -31.391 1 65.88 117 LEU A N 1
ATOM 951 C CA . LEU A 1 117 ? 9.969 -31.766 -31.625 1 65.88 117 LEU A CA 1
ATOM 952 C C . LEU A 1 117 ? 11.336 -31.797 -30.938 1 65.88 117 LEU A C 1
ATOM 954 O O . LEU A 1 117 ? 12.242 -31.047 -31.312 1 65.88 117 LEU A O 1
ATOM 958 N N . HIS A 1 118 ? 11.438 -32.719 -29.984 1 71.38 118 HIS A N 1
ATOM 959 C CA . HIS A 1 118 ? 12.664 -32.844 -29.188 1 71.38 118 HIS A CA 1
ATOM 960 C C . HIS A 1 118 ? 13.078 -34.281 -29.016 1 71.38 118 HIS A C 1
ATOM 962 O O . HIS A 1 118 ? 13.227 -34.75 -27.891 1 71.38 118 HIS A O 1
ATOM 968 N N . SER A 1 119 ? 13.492 -34.875 -30.062 1 71.88 119 SER A N 1
ATOM 969 C CA . SER A 1 119 ? 13.688 -36.344 -30.109 1 71.88 119 SER A CA 1
ATOM 970 C C . SER A 1 119 ? 14.945 -36.75 -29.359 1 71.88 119 SER A C 1
ATOM 972 O O . SER A 1 119 ? 15.07 -37.875 -28.906 1 71.88 119 SER A O 1
ATOM 974 N N . ASP A 1 120 ? 15.766 -35.812 -29.125 1 70.12 120 ASP A N 1
ATOM 975 C CA . ASP A 1 120 ? 17.031 -36.125 -28.5 1 70.12 120 ASP A CA 1
ATOM 976 C C . ASP A 1 120 ? 17 -35.875 -27 1 70.12 120 ASP A C 1
ATOM 978 O O . ASP A 1 120 ? 18 -36.062 -26.297 1 70.12 120 ASP A O 1
ATOM 982 N N . SER A 1 121 ? 15.828 -35.562 -26.578 1 71.38 121 SER A N 1
ATOM 983 C CA . SER A 1 121 ? 15.703 -35.281 -25.156 1 71.38 121 SER A CA 1
ATOM 984 C C . SER A 1 121 ? 15.93 -36.531 -24.312 1 71.38 121 SER A C 1
ATOM 986 O O . SER A 1 121 ? 15.477 -37.625 -24.688 1 71.38 121 SER A O 1
ATOM 988 N N . GLN A 1 122 ? 16.703 -36.344 -23.203 1 73.25 122 GLN A N 1
ATOM 989 C CA . GLN A 1 122 ? 16.984 -37.469 -22.312 1 73.25 122 GLN A CA 1
ATOM 990 C C . GLN A 1 122 ? 16.094 -37.375 -21.062 1 73.25 122 GLN A C 1
ATOM 992 O O . GLN A 1 122 ? 15.938 -38.375 -20.359 1 73.25 122 GLN A O 1
ATOM 997 N N . TRP A 1 123 ? 15.625 -36.25 -20.828 1 72.88 123 TRP A N 1
ATOM 998 C CA . TRP A 1 123 ? 14.805 -36 -19.641 1 72.88 123 TRP A CA 1
ATOM 999 C C . TRP A 1 123 ? 13.484 -35.344 -20.016 1 72.88 123 TRP A C 1
ATOM 1001 O O . TRP A 1 123 ? 13.43 -34.531 -20.938 1 72.88 123 TRP A O 1
ATOM 1011 N N . PHE A 1 124 ? 12.484 -35.719 -19.328 1 78.5 124 PHE A N 1
ATOM 1012 C CA . PHE A 1 124 ? 11.172 -35.094 -19.5 1 78.5 124 PHE A CA 1
ATOM 1013 C C . PHE A 1 124 ? 10.516 -34.812 -18.141 1 78.5 124 PHE A C 1
ATOM 1015 O O . PHE A 1 124 ? 10.375 -35.719 -17.328 1 78.5 124 PHE A O 1
ATOM 1022 N N . HIS A 1 125 ? 10.18 -33.562 -17.859 1 78.81 125 HIS A N 1
ATOM 1023 C CA . HIS A 1 125 ? 9.5 -33.219 -16.625 1 78.81 125 HIS A CA 1
ATOM 1024 C C . HIS A 1 125 ? 7.98 -33.25 -16.797 1 78.81 125 HIS A C 1
ATOM 1026 O O . HIS A 1 125 ? 7.406 -32.438 -17.516 1 78.81 125 HIS A O 1
ATOM 1032 N N . LEU A 1 126 ? 7.375 -34.125 -16.031 1 81.12 126 LEU A N 1
ATOM 1033 C CA . LEU A 1 126 ? 5.949 -34.375 -16.203 1 81.12 126 LEU A CA 1
ATOM 1034 C C . LEU A 1 126 ? 5.117 -33.438 -15.32 1 81.12 126 LEU A C 1
ATOM 1036 O O . LEU A 1 126 ? 3.898 -33.344 -15.484 1 81.12 126 LEU A O 1
ATOM 1040 N N . GLY A 1 127 ? 5.859 -32.688 -14.375 1 78.69 127 GLY A N 1
ATOM 1041 C CA . GLY A 1 127 ? 5.145 -31.844 -13.43 1 78.69 127 GLY A CA 1
ATOM 1042 C C . GLY A 1 127 ? 4.48 -32.625 -12.312 1 78.69 127 GLY A C 1
ATOM 1043 O O . GLY A 1 127 ? 5.145 -33.062 -11.367 1 78.69 127 GLY A O 1
ATOM 1044 N N . ALA A 1 128 ? 3.219 -32.906 -12.414 1 85.56 128 ALA A N 1
ATOM 1045 C CA . ALA A 1 128 ? 2.4 -33.688 -11.484 1 85.56 128 ALA A CA 1
ATOM 1046 C C . ALA A 1 128 ? 2.418 -33.062 -10.094 1 85.56 128 ALA A C 1
ATOM 1048 O O . ALA A 1 128 ? 2.486 -33.781 -9.086 1 85.56 128 ALA A O 1
ATOM 1049 N N . ASP A 1 129 ? 2.434 -31.656 -10.008 1 81.38 129 ASP A N 1
ATOM 1050 C CA . ASP A 1 129 ? 2.457 -30.953 -8.727 1 81.38 129 ASP A CA 1
ATOM 1051 C C . ASP A 1 129 ? 1.094 -30.344 -8.414 1 81.38 129 ASP A C 1
ATOM 1053 O O . ASP A 1 129 ? 0.241 -30.219 -9.297 1 81.38 129 ASP A O 1
ATOM 1057 N N . GLU A 1 130 ? 0.96 -30.062 -7.18 1 80.75 130 GLU A N 1
ATOM 1058 C CA . GLU A 1 130 ? -0.164 -29.281 -6.672 1 80.75 130 GLU A CA 1
ATOM 1059 C C . GLU A 1 130 ? -1.496 -29.875 -7.105 1 80.75 130 GLU A C 1
ATOM 1061 O O . GLU A 1 130 ? -2.41 -29.156 -7.508 1 80.75 130 GLU A O 1
ATOM 1066 N N . VAL A 1 131 ? -1.563 -31.172 -7.133 1 87.69 131 VAL A N 1
ATOM 1067 C CA . VAL A 1 131 ? -2.787 -31.875 -7.48 1 87.69 131 VAL A CA 1
ATOM 1068 C C . VAL A 1 131 ? -3.668 -32.031 -6.246 1 87.69 131 VAL A C 1
ATOM 1070 O O . VAL A 1 131 ? -4.105 -33.156 -5.918 1 87.69 131 VAL A O 1
ATOM 1073 N N . TRP A 1 132 ? -4.059 -30.984 -5.691 1 84.56 132 TRP A N 1
ATOM 1074 C CA . TRP A 1 132 ? -4.68 -30.953 -4.371 1 84.56 132 TRP A CA 1
ATOM 1075 C C . TRP A 1 132 ? -6.129 -31.406 -4.438 1 84.56 132 TRP A C 1
ATOM 1077 O O . TRP A 1 132 ? -6.652 -31.969 -3.467 1 84.56 132 TRP A O 1
ATOM 1087 N N . HIS A 1 133 ? -6.734 -31.312 -5.562 1 88.5 133 HIS A N 1
ATOM 1088 C CA . HIS A 1 133 ? -8.148 -31.641 -5.68 1 88.5 133 HIS A CA 1
ATOM 1089 C C . HIS A 1 133 ? -8.344 -33.062 -6.18 1 88.5 133 HIS A C 1
ATOM 1091 O O . HIS A 1 133 ? -9.453 -33.469 -6.555 1 88.5 133 HIS A O 1
ATOM 1097 N N . LEU A 1 134 ? -7.352 -33.75 -6.125 1 92.88 134 LEU A N 1
ATOM 1098 C CA . LEU A 1 134 ? -7.398 -35.125 -6.598 1 92.88 134 LEU A CA 1
ATOM 1099 C C . LEU A 1 134 ? -8.414 -35.938 -5.805 1 92.88 134 LEU A C 1
ATOM 1101 O O . LEU A 1 134 ? -8.508 -35.812 -4.582 1 92.88 134 LEU A O 1
ATOM 1105 N N . GLY A 1 135 ? -9.125 -36.75 -6.477 1 94.81 135 GLY A N 1
ATOM 1106 C CA . GLY A 1 135 ? -10.016 -37.688 -5.828 1 94.81 135 GLY A CA 1
ATOM 1107 C C . GLY A 1 135 ? -11.383 -37.094 -5.512 1 94.81 135 GLY A C 1
ATOM 1108 O O . GLY A 1 135 ? -12.094 -37.594 -4.637 1 94.81 135 GLY A O 1
ATOM 1109 N N . GLN A 1 136 ? -11.734 -36.125 -6.199 1 94.31 136 GLN A N 1
ATOM 1110 C CA . GLN A 1 136 ? -12.961 -35.406 -5.844 1 94.31 136 GLN A CA 1
ATOM 1111 C C . GLN A 1 136 ? -14.094 -35.75 -6.816 1 94.31 136 GLN A C 1
ATOM 1113 O O . GLN A 1 136 ? -15.273 -35.594 -6.484 1 94.31 136 GLN A O 1
ATOM 1118 N N . CYS A 1 137 ? -13.805 -36.156 -8.039 1 95.56 137 CYS A N 1
ATOM 1119 C CA . CYS A 1 137 ? -14.867 -36.5 -8.984 1 95.56 137 CYS A CA 1
ATOM 1120 C C . CYS A 1 137 ? -15.43 -37.875 -8.719 1 95.56 137 CYS A C 1
ATOM 1122 O O . CYS A 1 137 ? -14.836 -38.656 -7.988 1 95.56 137 CYS A O 1
ATOM 1124 N N . GLU A 1 138 ? -16.531 -38.188 -9.383 1 96.44 138 GLU A N 1
ATOM 1125 C CA . GLU A 1 138 ? -17.234 -39.438 -9.156 1 96.44 138 GLU A CA 1
ATOM 1126 C C . GLU A 1 138 ? -16.406 -40.625 -9.625 1 96.44 138 GLU A C 1
ATOM 1128 O O . GLU A 1 138 ? -16.391 -41.688 -8.977 1 96.44 138 GLU A O 1
ATOM 1133 N N . ARG A 1 139 ? -15.711 -40.5 -10.711 1 96.81 139 ARG A N 1
ATOM 1134 C CA . ARG A 1 139 ? -14.883 -41.594 -11.242 1 96.81 139 ARG A CA 1
ATOM 1135 C C . ARG A 1 139 ? -13.789 -41.969 -10.266 1 96.81 139 ARG A C 1
ATOM 1137 O O . ARG A 1 139 ? -13.602 -43.156 -9.961 1 96.81 139 ARG A O 1
ATOM 1144 N N . CYS A 1 140 ? -13.148 -41 -9.75 1 97.06 140 CYS A N 1
ATOM 1145 C CA . CYS A 1 140 ? -12.031 -41.25 -8.836 1 97.06 140 CYS A CA 1
ATOM 1146 C C . CYS A 1 140 ? -12.531 -41.781 -7.504 1 97.06 140 CYS A C 1
ATOM 1148 O O . CYS A 1 140 ? -11.922 -42.688 -6.93 1 97.06 140 CYS A O 1
ATOM 1150 N N . ARG A 1 141 ? -13.648 -41.281 -7.031 1 97.25 141 ARG A N 1
ATOM 1151 C CA . ARG A 1 141 ? -14.211 -41.781 -5.777 1 97.25 141 ARG A CA 1
ATOM 1152 C C . ARG A 1 141 ? -14.586 -43.25 -5.879 1 97.25 141 ARG A C 1
ATOM 1154 O O . ARG A 1 141 ? -14.352 -44 -4.949 1 97.25 141 ARG A O 1
ATOM 1161 N N . THR A 1 142 ? -15.141 -43.594 -6.98 1 97.5 142 THR A N 1
ATOM 1162 C CA . THR A 1 142 ? -15.523 -44.969 -7.207 1 97.5 142 THR A CA 1
ATOM 1163 C C . THR A 1 142 ? -14.305 -45.875 -7.18 1 97.5 142 THR A C 1
ATOM 1165 O O . THR A 1 142 ? -14.312 -46.938 -6.516 1 97.5 142 THR A O 1
ATOM 1168 N N . VAL A 1 143 ? -13.25 -45.5 -7.883 1 96.62 143 VAL A N 1
ATOM 1169 C CA . VAL A 1 143 ? -12.016 -46.281 -7.922 1 96.62 143 VAL A CA 1
ATOM 1170 C C . VAL A 1 143 ? -11.438 -46.406 -6.512 1 96.62 143 VAL A C 1
ATOM 1172 O O . VAL A 1 143 ? -11 -47.469 -6.102 1 96.62 143 VAL A O 1
ATOM 1175 N N . MET A 1 144 ? -11.477 -45.344 -5.777 1 97.25 144 MET A N 1
ATOM 1176 C CA . MET A 1 144 ? -10.906 -45.312 -4.434 1 97.25 144 MET A CA 1
ATOM 1177 C C . MET A 1 144 ? -11.688 -46.219 -3.498 1 97.25 144 MET A C 1
ATOM 1179 O O . MET A 1 144 ? -11.094 -46.969 -2.701 1 97.25 144 MET A O 1
ATOM 1183 N N . VAL A 1 145 ? -12.992 -46.219 -3.635 1 97.31 145 VAL A N 1
ATOM 1184 C CA . VAL A 1 145 ? -13.828 -47.062 -2.807 1 97.31 145 VAL A CA 1
ATOM 1185 C C . VAL A 1 145 ? -13.625 -48.531 -3.207 1 97.31 145 VAL A C 1
ATOM 1187 O O . VAL A 1 145 ? -13.398 -49.375 -2.35 1 97.31 145 VAL A O 1
ATOM 1190 N N . ASP A 1 146 ? -13.617 -48.844 -4.465 1 97.44 146 ASP A N 1
ATOM 1191 C CA . ASP A 1 146 ? -13.492 -50.188 -4.98 1 97.44 146 ASP A CA 1
ATOM 1192 C C . ASP A 1 146 ? -12.156 -50.812 -4.59 1 97.44 146 ASP A C 1
ATOM 1194 O O . ASP A 1 146 ? -12.086 -52 -4.246 1 97.44 146 ASP A O 1
ATOM 1198 N N . LYS A 1 147 ? -11.109 -50 -4.613 1 96.69 147 LYS A N 1
ATOM 1199 C CA . LYS A 1 147 ? -9.766 -50.531 -4.387 1 96.69 147 LYS A CA 1
ATOM 1200 C C . LYS A 1 147 ? -9.312 -50.281 -2.949 1 96.69 147 LYS A C 1
ATOM 1202 O O . LYS A 1 147 ? -8.203 -50.625 -2.57 1 96.69 147 LYS A O 1
ATOM 1207 N N . GLN A 1 148 ? -10.211 -49.594 -2.201 1 96.88 148 GLN A N 1
ATOM 1208 C CA . GLN A 1 148 ? -9.859 -49.188 -0.842 1 96.88 148 GLN A CA 1
ATOM 1209 C C . GLN A 1 148 ? -8.594 -48.344 -0.828 1 96.88 148 GLN A C 1
ATOM 1211 O O . GLN A 1 148 ? -7.664 -48.594 -0.07 1 96.88 148 GLN A O 1
ATOM 1216 N N . TRP A 1 149 ? -8.586 -47.406 -1.777 1 95.44 149 TRP A N 1
ATOM 1217 C CA . TRP A 1 149 ? -7.449 -46.531 -1.959 1 95.44 149 TRP A CA 1
ATOM 1218 C C . TRP A 1 149 ? -7.719 -45.156 -1.316 1 95.44 149 TRP A C 1
ATOM 1220 O O . TRP A 1 149 ? -8.875 -44.781 -1.155 1 95.44 149 TRP A O 1
ATOM 1230 N N . GLY A 1 150 ? -6.625 -44.594 -0.835 1 95.56 150 GLY A N 1
ATOM 1231 C CA . GLY A 1 150 ? -6.66 -43.156 -0.576 1 95.56 150 GLY A CA 1
ATOM 1232 C C . GLY A 1 150 ? -6.195 -42.312 -1.756 1 95.56 150 GLY A C 1
ATOM 1233 O O . GLY A 1 150 ? -5.902 -42.844 -2.824 1 95.56 150 GLY A O 1
ATOM 1234 N N . LYS A 1 151 ? -6.113 -41.031 -1.628 1 95.25 151 LYS A N 1
ATOM 1235 C CA . LYS A 1 151 ? -5.676 -40.094 -2.668 1 95.25 151 LYS A CA 1
ATOM 1236 C C . LYS A 1 151 ? -4.238 -40.375 -3.092 1 95.25 151 LYS A C 1
ATOM 1238 O O . LYS A 1 151 ? -3.896 -40.25 -4.27 1 95.25 151 LYS A O 1
ATOM 1243 N N . ASP A 1 152 ? -3.471 -40.781 -2.1 1 94.81 152 ASP A N 1
ATOM 1244 C CA . ASP A 1 152 ? -2.068 -41.062 -2.387 1 94.81 152 ASP A CA 1
ATOM 1245 C C . ASP A 1 152 ? -1.938 -42.219 -3.352 1 94.81 152 ASP A C 1
ATOM 1247 O O . ASP A 1 152 ? -1.155 -42.188 -4.301 1 94.81 152 ASP A O 1
ATOM 1251 N N . HIS A 1 153 ? -2.701 -43.219 -3.104 1 95.69 153 HIS A N 1
ATOM 1252 C CA . HIS A 1 153 ? -2.688 -44.406 -3.98 1 95.69 153 HIS A CA 1
ATOM 1253 C C . HIS A 1 153 ? -3.109 -44.031 -5.398 1 95.69 153 HIS A C 1
ATOM 1255 O O . HIS A 1 153 ? -2.502 -44.469 -6.371 1 95.69 153 HIS A O 1
ATOM 1261 N N . LEU A 1 154 ? -4.152 -43.219 -5.414 1 96 154 LEU A N 1
ATOM 1262 C CA . LEU A 1 154 ? -4.656 -42.781 -6.711 1 96 154 LEU A CA 1
ATOM 1263 C C . LEU A 1 154 ? -3.574 -42.031 -7.484 1 96 154 LEU A C 1
ATOM 1265 O O . LEU A 1 154 ? -3.377 -42.281 -8.68 1 96 154 LEU A O 1
ATOM 1269 N N . TYR A 1 155 ? -2.904 -41.125 -6.887 1 94.81 155 TYR A N 1
ATOM 1270 C CA . TYR A 1 155 ? -1.842 -40.312 -7.469 1 94.81 155 TYR A CA 1
ATOM 1271 C C . TYR A 1 155 ? -0.716 -41.188 -8 1 94.81 155 TYR A C 1
ATOM 1273 O O . TYR A 1 155 ? -0.328 -41.062 -9.164 1 94.81 155 TYR A O 1
ATOM 1281 N N . VAL A 1 156 ? -0.183 -42.125 -7.164 1 94.06 156 VAL A N 1
ATOM 1282 C CA . VAL A 1 156 ? 0.997 -42.906 -7.508 1 94.06 156 VAL A CA 1
ATOM 1283 C C . VAL A 1 156 ? 0.64 -43.938 -8.578 1 94.06 156 VAL A C 1
ATOM 1285 O O . VAL A 1 156 ? 1.441 -44.219 -9.477 1 94.06 156 VAL A O 1
ATOM 1288 N N . ASP A 1 157 ? -0.467 -44.5 -8.438 1 94.06 157 ASP A N 1
ATOM 1289 C CA . ASP A 1 157 ? -0.894 -45.469 -9.43 1 94.06 157 ASP A CA 1
ATOM 1290 C C . ASP A 1 157 ? -0.979 -44.844 -10.82 1 94.06 157 ASP A C 1
ATOM 1292 O O . ASP A 1 157 ? -0.493 -45.406 -11.797 1 94.06 157 ASP A O 1
ATOM 1296 N N . TYR A 1 158 ? -1.605 -43.719 -10.836 1 93.88 158 TYR A N 1
ATOM 1297 C CA . TYR A 1 158 ? -1.758 -43 -12.109 1 93.88 158 TYR A CA 1
ATOM 1298 C C . TYR A 1 158 ? -0.4 -42.688 -12.719 1 93.88 158 TYR A C 1
ATOM 1300 O O . TYR A 1 158 ? -0.159 -42.938 -13.898 1 93.88 158 TYR A O 1
ATOM 1308 N N . LEU A 1 159 ? 0.441 -42.094 -11.945 1 93.31 159 LEU A N 1
ATOM 1309 C CA . LEU A 1 159 ? 1.763 -41.719 -12.422 1 93.31 159 LEU A CA 1
ATOM 1310 C C . LEU A 1 159 ? 2.555 -42.938 -12.891 1 93.31 159 LEU A C 1
ATOM 1312 O O . LEU A 1 159 ? 3.225 -42.875 -13.922 1 93.31 159 LEU A O 1
ATOM 1316 N N . SER A 1 160 ? 2.461 -44.031 -12.125 1 93.12 160 SER A N 1
ATOM 1317 C CA . SER A 1 160 ? 3.178 -45.25 -12.484 1 93.12 160 SER A CA 1
ATOM 1318 C C . SER A 1 160 ? 2.678 -45.812 -13.812 1 93.12 160 SER A C 1
ATOM 1320 O O . SER A 1 160 ? 3.475 -46.219 -14.656 1 93.12 160 SER A O 1
ATOM 1322 N N . ARG A 1 161 ? 1.427 -45.781 -13.977 1 93.31 161 ARG A N 1
ATOM 1323 C CA . ARG A 1 161 ? 0.841 -46.281 -15.211 1 93.31 161 ARG A CA 1
ATOM 1324 C C . ARG A 1 161 ? 1.272 -45.438 -16.406 1 93.31 161 ARG A C 1
ATOM 1326 O O . ARG A 1 161 ? 1.699 -45.969 -17.438 1 93.31 161 ARG A O 1
ATOM 1333 N N . ILE A 1 162 ? 1.165 -44.156 -16.266 1 93.56 162 ILE A N 1
ATOM 1334 C CA . ILE A 1 162 ? 1.49 -43.25 -17.359 1 93.56 162 ILE A CA 1
ATOM 1335 C C . ILE A 1 162 ? 2.973 -43.375 -17.703 1 93.56 162 ILE A C 1
ATOM 1337 O O . ILE A 1 162 ? 3.332 -43.5 -18.875 1 93.56 162 ILE A O 1
ATOM 1341 N N . VAL A 1 163 ? 3.789 -43.344 -16.734 1 92.69 163 VAL A N 1
ATOM 1342 C CA . VAL A 1 163 ? 5.227 -43.375 -16.984 1 92.69 163 VAL A CA 1
ATOM 1343 C C . VAL A 1 163 ? 5.621 -44.75 -17.516 1 92.69 163 VAL A C 1
ATOM 1345 O O . VAL A 1 163 ? 6.496 -44.875 -18.375 1 92.69 163 VAL A O 1
ATOM 1348 N N . GLY A 1 164 ? 4.992 -45.812 -16.984 1 93.81 164 GLY A N 1
ATOM 1349 C CA . GLY A 1 164 ? 5.223 -47.125 -17.516 1 93.81 164 GLY A CA 1
ATOM 1350 C C . GLY A 1 164 ? 4.949 -47.219 -19 1 93.81 164 GLY A C 1
ATOM 1351 O O . GLY A 1 164 ? 5.754 -47.781 -19.75 1 93.81 164 GLY A O 1
ATOM 1352 N N . THR A 1 165 ? 3.893 -46.656 -19.359 1 93.62 165 THR A N 1
ATOM 1353 C CA . THR A 1 165 ? 3.516 -46.688 -20.766 1 93.62 165 THR A CA 1
ATOM 1354 C C . THR A 1 165 ? 4.488 -45.844 -21.594 1 93.62 165 THR A C 1
ATOM 1356 O O . THR A 1 165 ? 4.891 -46.25 -22.688 1 93.62 165 THR A O 1
ATOM 1359 N N . LEU A 1 166 ? 4.848 -44.719 -21.156 1 93.44 166 LEU A N 1
ATOM 1360 C CA . LEU A 1 166 ? 5.754 -43.812 -21.859 1 93.44 166 LEU A CA 1
ATOM 1361 C C . LEU A 1 166 ? 7.145 -44.406 -21.969 1 93.44 166 LEU A C 1
ATOM 1363 O O . LEU A 1 166 ? 7.824 -44.219 -22.984 1 93.44 166 LEU A O 1
ATOM 1367 N N . HIS A 1 167 ? 7.523 -45.188 -21 1 92.69 167 HIS A N 1
ATOM 1368 C CA . HIS A 1 167 ? 8.836 -45.844 -21 1 92.69 167 HIS A CA 1
ATOM 1369 C C . HIS A 1 167 ? 8.914 -46.906 -22.078 1 92.69 167 HIS A C 1
ATOM 1371 O O . HIS A 1 167 ? 9.992 -47.156 -22.641 1 92.69 167 HIS A O 1
ATOM 1377 N N . LYS A 1 168 ? 7.828 -47.562 -22.344 1 93.44 168 LYS A N 1
ATOM 1378 C CA . LYS A 1 168 ? 7.785 -48.531 -23.422 1 93.44 168 LYS A CA 1
ATOM 1379 C C . LYS A 1 168 ? 8.023 -47.875 -24.781 1 93.44 168 LYS A C 1
ATOM 1381 O O . LYS A 1 168 ? 8.695 -48.438 -25.641 1 93.44 168 LYS A O 1
ATOM 1386 N N . LYS A 1 169 ? 7.598 -46.719 -24.875 1 92.25 169 LYS A N 1
ATOM 1387 C CA . LYS A 1 169 ? 7.738 -45.969 -26.125 1 92.25 169 LYS A CA 1
ATOM 1388 C C . LYS A 1 169 ? 9.078 -45.25 -26.188 1 92.25 169 LYS A C 1
ATOM 1390 O O . LYS A 1 169 ? 9.688 -45.156 -27.25 1 92.25 169 LYS A O 1
ATOM 1395 N N . TYR A 1 170 ? 9.445 -44.75 -25.078 1 91.19 170 TYR A N 1
ATOM 1396 C CA . TYR A 1 170 ? 10.703 -44.031 -24.969 1 91.19 170 TYR A CA 1
ATOM 1397 C C . TYR A 1 170 ? 11.57 -44.594 -23.844 1 91.19 170 TYR A C 1
ATOM 1399 O O . TYR A 1 170 ? 11.711 -44 -22.781 1 91.19 170 TYR A O 1
ATOM 1407 N N . PRO A 1 171 ? 12.227 -45.656 -24.125 1 91.19 171 PRO A N 1
ATOM 1408 C CA . PRO A 1 171 ? 12.938 -46.375 -23.078 1 91.19 171 PRO A CA 1
ATOM 1409 C C . PRO A 1 171 ? 14.117 -45.594 -22.5 1 91.19 171 PRO A C 1
ATOM 1411 O O . PRO A 1 171 ? 14.508 -45.812 -21.344 1 91.19 171 PRO A O 1
ATOM 1414 N N . MET A 1 172 ? 14.633 -44.688 -23.234 1 87.44 172 MET A N 1
ATOM 1415 C CA . MET A 1 172 ? 15.812 -44 -22.766 1 87.44 172 MET A CA 1
ATOM 1416 C C . MET A 1 172 ? 15.43 -42.688 -22.078 1 87.44 172 MET A C 1
ATOM 1418 O O . MET A 1 172 ? 16.281 -42 -21.516 1 87.44 172 MET A O 1
ATOM 1422 N N . LEU A 1 173 ? 14.258 -42.375 -22.188 1 84.88 173 LEU A N 1
ATOM 1423 C CA . LEU A 1 173 ? 13.789 -41.125 -21.609 1 84.88 173 LEU A CA 1
ATOM 1424 C C . LEU A 1 173 ? 13.609 -41.25 -20.094 1 84.88 173 LEU A C 1
ATOM 1426 O O . LEU A 1 173 ? 13.008 -42.219 -19.625 1 84.88 173 LEU A O 1
ATOM 1430 N N . LYS A 1 174 ? 14.203 -40.312 -19.328 1 81.38 174 LYS A N 1
ATOM 1431 C CA . LYS A 1 174 ? 14.031 -40.25 -17.875 1 81.38 174 LYS A CA 1
ATOM 1432 C C . LYS A 1 174 ? 12.977 -39.219 -17.484 1 81.38 174 LYS A C 1
ATOM 1434 O O . LYS A 1 174 ? 12.984 -38.094 -18 1 81.38 174 LYS A O 1
ATOM 1439 N N . PHE A 1 175 ? 12.164 -39.656 -16.562 1 83.69 175 PHE A N 1
ATOM 1440 C CA . PHE A 1 175 ? 11.047 -38.781 -16.203 1 83.69 175 PHE A CA 1
ATOM 1441 C C . PHE A 1 175 ? 11.273 -38.156 -14.828 1 83.69 175 PHE A C 1
ATOM 1443 O O . PHE A 1 175 ? 11.719 -38.812 -13.898 1 83.69 175 PHE A O 1
ATOM 1450 N N . ILE A 1 176 ? 10.977 -36.844 -14.773 1 80.06 176 ILE A N 1
ATOM 1451 C CA . ILE A 1 176 ? 11.07 -36.062 -13.547 1 80.06 176 ILE A CA 1
ATOM 1452 C C . ILE A 1 176 ? 9.68 -35.594 -13.125 1 80.06 176 ILE A C 1
ATOM 1454 O O . ILE A 1 176 ? 8.844 -35.281 -13.977 1 80.06 176 ILE A O 1
ATOM 1458 N N . VAL A 1 177 ? 9.422 -35.594 -11.766 1 81.44 177 VAL A N 1
ATOM 1459 C CA . VAL A 1 177 ? 8.18 -35.031 -11.242 1 81.44 177 VAL A CA 1
ATOM 1460 C C . VAL A 1 177 ? 8.477 -34.188 -10.016 1 81.44 177 VAL A C 1
ATOM 1462 O O . VAL A 1 177 ? 9.5 -34.375 -9.352 1 81.44 177 VAL A O 1
ATOM 1465 N N . TRP A 1 178 ? 7.602 -33.219 -9.773 1 79 178 TRP A N 1
ATOM 1466 C CA . TRP A 1 178 ? 7.758 -32.438 -8.562 1 79 178 TRP A CA 1
ATOM 1467 C C . TRP A 1 178 ? 7.508 -33.281 -7.32 1 79 178 TRP A C 1
ATOM 1469 O O . TRP A 1 178 ? 6.684 -34.188 -7.348 1 79 178 TRP A O 1
ATOM 1479 N N . ASP A 1 179 ? 8.094 -32.906 -6.199 1 75.75 179 ASP A N 1
ATOM 1480 C CA . ASP A 1 179 ? 8.07 -33.781 -5.023 1 75.75 179 ASP A CA 1
ATOM 1481 C C . ASP A 1 179 ? 6.91 -33.406 -4.098 1 75.75 179 ASP A C 1
ATOM 1483 O O . ASP A 1 179 ? 6.594 -34.125 -3.16 1 75.75 179 ASP A O 1
ATOM 1487 N N . ASP A 1 180 ? 6.23 -32.375 -4.312 1 78.5 180 ASP A N 1
ATOM 1488 C CA . ASP A 1 180 ? 5.316 -31.797 -3.336 1 78.5 180 ASP A CA 1
ATOM 1489 C C . ASP A 1 180 ? 4.246 -32.781 -2.912 1 78.5 180 ASP A C 1
ATOM 1491 O O . ASP A 1 180 ? 3.918 -32.906 -1.729 1 78.5 180 ASP A O 1
ATOM 1495 N N . MET A 1 181 ? 3.746 -33.562 -3.836 1 84.56 181 MET A N 1
ATOM 1496 C CA . MET A 1 181 ? 2.668 -34.469 -3.527 1 84.56 181 MET A CA 1
ATOM 1497 C C . MET A 1 181 ? 3.195 -35.688 -2.746 1 84.56 181 MET A C 1
ATOM 1499 O O . MET A 1 181 ? 2.455 -36.312 -1.982 1 84.56 181 MET A O 1
ATOM 1503 N N . MET A 1 182 ? 4.43 -35.938 -2.896 1 83.38 182 MET A N 1
ATOM 1504 C CA . MET A 1 182 ? 4.98 -37.188 -2.354 1 83.38 182 MET A CA 1
ATOM 1505 C C . MET A 1 182 ? 5.699 -36.906 -1.032 1 83.38 182 MET A C 1
ATOM 1507 O O . MET A 1 182 ? 6.07 -37.844 -0.328 1 83.38 182 MET A O 1
ATOM 1511 N N . ARG A 1 183 ? 5.824 -35.688 -0.689 1 76.69 183 ARG A N 1
ATOM 1512 C CA . ARG A 1 183 ? 6.656 -35.312 0.446 1 76.69 183 ARG A CA 1
ATOM 1513 C C . ARG A 1 183 ? 6.18 -36 1.729 1 76.69 183 ARG A C 1
ATOM 1515 O O . ARG A 1 183 ? 6.992 -36.469 2.516 1 76.69 183 ARG A O 1
ATOM 1522 N N . ASP A 1 184 ? 4.91 -36.094 1.974 1 79.38 184 ASP A N 1
ATOM 1523 C CA . ASP A 1 184 ? 4.379 -36.625 3.234 1 79.38 184 ASP A CA 1
ATOM 1524 C C . ASP A 1 184 ? 3.713 -37.969 3.043 1 79.38 184 ASP A C 1
ATOM 1526 O O . ASP A 1 184 ? 3 -38.438 3.93 1 79.38 184 ASP A O 1
ATOM 1530 N N . MET A 1 185 ? 3.975 -38.562 1.957 1 86.62 185 MET A N 1
ATOM 1531 C CA . MET A 1 185 ? 3.336 -39.844 1.647 1 86.62 185 MET A CA 1
ATOM 1532 C C . MET A 1 185 ? 4.043 -40.969 2.357 1 86.62 185 MET A C 1
ATOM 1534 O O . MET A 1 185 ? 5.25 -40.906 2.588 1 86.62 185 MET A O 1
ATOM 1538 N N . ASP A 1 186 ? 3.229 -42 2.752 1 86.44 186 ASP A N 1
ATOM 1539 C CA . ASP A 1 186 ? 3.822 -43.25 3.189 1 86.44 186 ASP A CA 1
ATOM 1540 C C . ASP A 1 186 ? 4.711 -43.844 2.1 1 86.44 186 ASP A C 1
ATOM 1542 O O . ASP A 1 186 ? 4.25 -44.125 0.985 1 86.44 186 ASP A O 1
ATOM 1546 N N . PRO A 1 187 ? 5.941 -44.094 2.467 1 83.25 187 PRO A N 1
ATOM 1547 C CA . PRO A 1 187 ? 6.867 -44.625 1.466 1 83.25 187 PRO A CA 1
ATOM 1548 C C . PRO A 1 187 ? 6.391 -45.969 0.88 1 83.25 187 PRO A C 1
ATOM 1550 O O . PRO A 1 187 ? 6.691 -46.281 -0.273 1 83.25 187 PRO A O 1
ATOM 1553 N N . GLN A 1 188 ? 5.66 -46.656 1.616 1 88 188 GLN A N 1
ATOM 1554 C CA . GLN A 1 188 ? 5.172 -47.969 1.146 1 88 188 GLN A CA 1
ATOM 1555 C C . GLN A 1 188 ? 4.219 -47.781 -0.032 1 88 188 GLN A C 1
ATOM 1557 O O . GLN A 1 188 ? 4.145 -48.656 -0.906 1 88 188 GLN A O 1
ATOM 1562 N N . ILE A 1 189 ? 3.541 -46.719 -0.024 1 91.81 189 ILE A N 1
ATOM 1563 C CA . ILE A 1 189 ? 2.623 -46.438 -1.122 1 91.81 189 ILE A CA 1
ATOM 1564 C C . ILE A 1 189 ? 3.412 -46.188 -2.404 1 91.81 189 ILE A C 1
ATOM 1566 O O . ILE A 1 189 ? 3.059 -46.688 -3.471 1 91.81 189 ILE A O 1
ATOM 1570 N N . ILE A 1 190 ? 4.477 -45.5 -2.285 1 88.88 190 ILE A N 1
ATOM 1571 C CA . ILE A 1 190 ? 5.324 -45.156 -3.42 1 88.88 190 ILE A CA 1
ATOM 1572 C C . ILE A 1 190 ? 6.004 -46.406 -3.961 1 88.88 190 ILE A C 1
ATOM 1574 O O . ILE A 1 190 ? 5.965 -46.688 -5.164 1 88.88 190 ILE A O 1
ATOM 1578 N N . THR A 1 191 ? 6.535 -47.188 -3.047 1 86.19 191 THR A N 1
ATOM 1579 C CA . THR A 1 191 ? 7.262 -48.375 -3.439 1 86.19 191 THR A CA 1
ATOM 1580 C C . THR A 1 191 ? 6.301 -49.438 -3.961 1 86.19 191 THR A C 1
ATOM 1582 O O . THR A 1 191 ? 6.641 -50.188 -4.879 1 86.19 191 THR A O 1
ATOM 1585 N N . GLY A 1 192 ? 5.207 -49.469 -3.309 1 89.5 192 GLY A N 1
ATOM 1586 C CA . GLY A 1 192 ? 4.215 -50.469 -3.719 1 89.5 192 GLY A CA 1
ATOM 1587 C C . GLY A 1 192 ? 3.771 -50.281 -5.16 1 89.5 192 GLY A C 1
ATOM 1588 O O . GLY A 1 192 ? 3.473 -51.281 -5.84 1 89.5 192 GLY A O 1
ATOM 1589 N N . ALA A 1 193 ? 3.791 -49.125 -5.633 1 89.94 193 ALA A N 1
ATOM 1590 C CA . ALA A 1 193 ? 3.371 -48.844 -7.004 1 89.94 193 ALA A CA 1
ATOM 1591 C C . ALA A 1 193 ? 4.562 -48.844 -7.953 1 89.94 193 ALA A C 1
ATOM 1593 O O . ALA A 1 193 ? 4.398 -48.719 -9.164 1 89.94 193 ALA A O 1
ATOM 1594 N N . GLY A 1 194 ? 5.754 -49 -7.391 1 87.5 194 GLY A N 1
ATOM 1595 C CA . GLY A 1 194 ? 6.965 -49.062 -8.188 1 87.5 194 GLY A CA 1
ATOM 1596 C C . GLY A 1 194 ? 7.391 -47.688 -8.719 1 87.5 194 GLY A C 1
ATOM 1597 O O . GLY A 1 194 ? 8.25 -47.594 -9.602 1 87.5 194 GLY A O 1
ATOM 1598 N N . LEU A 1 195 ? 6.828 -46.656 -8.258 1 88 195 LEU A N 1
ATOM 1599 C CA . LEU A 1 195 ? 7.059 -45.312 -8.781 1 88 195 LEU A CA 1
ATOM 1600 C C . LEU A 1 195 ? 8.5 -44.875 -8.555 1 88 195 LEU A C 1
ATOM 1602 O O . LEU A 1 195 ? 9.07 -44.156 -9.367 1 88 195 LEU A O 1
ATOM 1606 N N . HIS A 1 196 ? 9.109 -45.344 -7.496 1 80.81 196 HIS A N 1
ATOM 1607 C CA . HIS A 1 196 ? 10.469 -44.969 -7.137 1 80.81 196 HIS A CA 1
ATOM 1608 C C . HIS A 1 196 ? 11.469 -45.438 -8.195 1 80.81 196 HIS A C 1
ATOM 1610 O O . HIS A 1 196 ? 12.57 -44.875 -8.289 1 80.81 196 HIS A O 1
ATOM 1616 N N . HIS A 1 197 ? 11.109 -46.375 -9.07 1 82 197 HIS A N 1
ATOM 1617 C CA . HIS A 1 197 ? 11.977 -46.844 -10.141 1 82 197 HIS A CA 1
ATOM 1618 C C . HIS A 1 197 ? 11.68 -46.125 -11.453 1 82 197 HIS A C 1
ATOM 1620 O O . HIS A 1 197 ? 12.461 -46.219 -12.406 1 82 197 HIS A O 1
ATOM 1626 N N . LEU A 1 198 ? 10.617 -45.375 -11.375 1 87.06 198 LEU A N 1
ATOM 1627 C CA . LEU A 1 198 ? 10.109 -44.875 -12.656 1 87.06 198 LEU A CA 1
ATOM 1628 C C . LEU A 1 198 ? 10.383 -43.375 -12.812 1 87.06 198 LEU A C 1
ATOM 1630 O O . LEU A 1 198 ? 10.523 -42.906 -13.938 1 87.06 198 LEU A O 1
ATOM 1634 N N . VAL A 1 199 ? 10.422 -42.656 -11.672 1 84.62 199 VAL A N 1
ATOM 1635 C CA . VAL A 1 199 ? 10.547 -41.219 -11.781 1 84.62 199 VAL A CA 1
ATOM 1636 C C . VAL A 1 199 ? 11.625 -40.719 -10.836 1 84.62 199 VAL A C 1
ATOM 1638 O O . VAL A 1 199 ? 11.984 -41.406 -9.867 1 84.62 199 VAL A O 1
ATOM 1641 N N . GLU A 1 200 ? 12.148 -39.531 -11.211 1 75.31 200 GLU A N 1
ATOM 1642 C CA . GLU A 1 200 ? 13.039 -38.781 -10.344 1 75.31 200 GLU A CA 1
ATOM 1643 C C . GLU A 1 200 ? 12.328 -37.562 -9.758 1 75.31 200 GLU A C 1
ATOM 1645 O O . GLU A 1 200 ? 11.891 -36.656 -10.5 1 75.31 200 GLU A O 1
ATOM 1650 N N . PRO A 1 201 ? 12.227 -37.5 -8.438 1 74.88 201 PRO A N 1
ATOM 1651 C CA . PRO A 1 201 ? 11.57 -36.312 -7.84 1 74.88 201 PRO A CA 1
ATOM 1652 C C . PRO A 1 201 ? 12.445 -35.062 -7.867 1 74.88 201 PRO A C 1
ATOM 1654 O O . PRO A 1 201 ? 13.656 -35.156 -7.652 1 74.88 201 PRO A O 1
ATOM 1657 N N . MET A 1 202 ? 11.82 -34 -8.297 1 70.81 202 MET A N 1
ATOM 1658 C CA . MET A 1 202 ? 12.453 -32.688 -8.211 1 70.81 202 MET A CA 1
ATOM 1659 C C . MET A 1 202 ? 11.906 -31.906 -7.027 1 70.81 202 MET A C 1
ATOM 1661 O O . MET A 1 202 ? 10.703 -31.656 -6.945 1 70.81 202 MET A O 1
ATOM 1665 N N . VAL A 1 203 ? 12.758 -31.484 -6.102 1 62.44 203 VAL A N 1
ATOM 1666 C CA . VAL A 1 203 ? 12.352 -30.844 -4.859 1 62.44 203 VAL A CA 1
ATOM 1667 C C . VAL A 1 203 ? 12.203 -29.344 -5.074 1 62.44 203 VAL A C 1
ATOM 1669 O O . VAL A 1 203 ? 13.07 -28.703 -5.68 1 62.44 203 VAL A O 1
ATOM 1672 N N . TRP A 1 204 ? 10.945 -28.797 -4.703 1 61.56 204 TRP A N 1
ATOM 1673 C CA . TRP A 1 204 ? 10.727 -27.359 -4.773 1 61.56 204 TRP A CA 1
ATOM 1674 C C . TRP A 1 204 ? 10.094 -26.828 -3.488 1 61.56 204 TRP A C 1
ATOM 1676 O O . TRP A 1 204 ? 9.289 -27.531 -2.861 1 61.56 204 TRP A O 1
ATOM 1686 N N . HIS A 1 205 ? 10.578 -25.641 -2.898 1 54.88 205 HIS A N 1
ATOM 1687 C CA . HIS A 1 205 ? 9.984 -25.031 -1.708 1 54.88 205 HIS A CA 1
ATOM 1688 C C . HIS A 1 205 ? 9.945 -23.516 -1.82 1 54.88 205 HIS A C 1
ATOM 1690 O O . HIS A 1 205 ? 10.906 -22.891 -2.27 1 54.88 205 HIS A O 1
ATOM 1696 N N . TYR A 1 206 ? 8.734 -23 -1.511 1 53.03 206 TYR A N 1
ATOM 1697 C CA . TYR A 1 206 ? 8.531 -21.562 -1.606 1 53.03 206 TYR A CA 1
ATOM 1698 C C . TYR A 1 206 ? 8.938 -20.875 -0.314 1 53.03 206 TYR A C 1
ATOM 1700 O O . TYR A 1 206 ? 9.086 -19.641 -0.282 1 53.03 206 TYR A O 1
ATOM 1708 N N . PHE A 1 207 ? 9.141 -21.547 0.78 1 52.53 207 PHE A N 1
ATOM 1709 C CA . PHE A 1 207 ? 9.391 -20.922 2.074 1 52.53 207 PHE A CA 1
ATOM 1710 C C . PHE A 1 207 ? 10.891 -20.766 2.32 1 52.53 207 PHE A C 1
ATOM 1712 O O . PHE A 1 207 ? 11.703 -21.469 1.713 1 52.53 207 PHE A O 1
ATOM 1719 N N . PRO A 1 208 ? 11.055 -19.703 3.178 1 47.16 208 PRO A N 1
ATOM 1720 C CA . PRO A 1 208 ? 12.469 -19.578 3.561 1 47.16 208 PRO A CA 1
ATOM 1721 C C . PRO A 1 208 ? 13.055 -20.891 4.066 1 47.16 208 PRO A C 1
ATOM 1723 O O . PRO A 1 208 ? 12.32 -21.75 4.562 1 47.16 208 PRO A O 1
ATOM 1726 N N . GLN A 1 209 ? 14.328 -20.984 3.658 1 50.16 209 GLN A N 1
ATOM 1727 C CA . GLN A 1 209 ? 15.07 -22.188 4 1 50.16 209 GLN A CA 1
ATOM 1728 C C . GLN A 1 209 ? 14.805 -22.609 5.445 1 50.16 209 GLN A C 1
ATOM 1730 O O . GLN A 1 209 ? 14.734 -23.797 5.754 1 50.16 209 GLN A O 1
ATOM 1735 N N . SER A 1 210 ? 14.625 -21.594 6.262 1 48.09 210 SER A N 1
ATOM 1736 C CA . SER A 1 210 ? 14.422 -21.891 7.676 1 48.09 210 SER A CA 1
ATOM 1737 C C . SER A 1 210 ? 13.117 -22.641 7.906 1 48.09 210 SER A C 1
ATOM 1739 O O . SER A 1 210 ? 12.969 -23.344 8.906 1 48.09 210 SER A O 1
ATOM 1741 N N . GLU A 1 211 ? 12.352 -22.422 7.031 1 49.25 211 GLU A N 1
ATOM 1742 C CA . GLU A 1 211 ? 11.039 -23.047 7.191 1 49.25 211 GLU A CA 1
ATOM 1743 C C . GLU A 1 211 ? 10.922 -24.312 6.363 1 49.25 211 GLU A C 1
ATOM 1745 O O . GLU A 1 211 ? 9.898 -25 6.406 1 49.25 211 GLU A O 1
ATOM 1750 N N . PHE A 1 212 ? 11.992 -24.375 5.629 1 47.5 212 PHE A N 1
ATOM 1751 C CA . PHE A 1 212 ? 11.992 -25.562 4.773 1 47.5 212 PHE A CA 1
ATOM 1752 C C . PHE A 1 212 ? 12.359 -26.797 5.57 1 47.5 212 PHE A C 1
ATOM 1754 O O . PHE A 1 212 ? 13.492 -26.938 6.027 1 47.5 212 PHE A O 1
ATOM 1761 N N . ARG A 1 213 ? 11.445 -27.375 6.145 1 48.28 213 ARG A N 1
ATOM 1762 C CA . ARG A 1 213 ? 11.734 -28.625 6.852 1 48.28 213 ARG A CA 1
ATOM 1763 C C . ARG A 1 213 ? 11.562 -29.828 5.93 1 48.28 213 ARG A C 1
ATOM 1765 O O . ARG A 1 213 ? 10.445 -30.156 5.523 1 48.28 213 ARG A O 1
ATOM 1772 N N . LEU A 1 214 ? 12.508 -29.969 5.059 1 47.09 214 LEU A N 1
ATOM 1773 C CA . LEU A 1 214 ? 12.422 -31.266 4.379 1 47.09 214 LEU A CA 1
ATOM 1774 C C . LEU A 1 214 ? 12.531 -32.406 5.379 1 47.09 214 LEU A C 1
ATOM 1776 O O . LEU A 1 214 ? 13.258 -32.312 6.367 1 47.09 214 LEU A O 1
ATOM 1780 N N . LYS A 1 215 ? 11.609 -33.094 5.438 1 46.47 215 LYS A N 1
ATOM 1781 C CA . LYS A 1 215 ? 11.828 -34.25 6.309 1 46.47 215 LYS A CA 1
ATOM 1782 C C . LYS A 1 215 ? 13.242 -34.781 6.156 1 46.47 215 LYS A C 1
ATOM 1784 O O . LYS A 1 215 ? 13.891 -34.562 5.125 1 46.47 215 LYS A O 1
ATOM 1789 N N . GLN A 1 216 ? 13.945 -35.281 7.254 1 43.38 216 GLN A N 1
ATOM 1790 C CA . GLN A 1 216 ? 15.273 -35.812 7.516 1 43.38 216 GLN A CA 1
ATOM 1791 C C . GLN A 1 216 ? 15.891 -36.406 6.242 1 43.38 216 GLN A C 1
ATOM 1793 O O . GLN A 1 216 ? 17.109 -36.312 6.043 1 43.38 216 GLN A O 1
ATOM 1798 N N . SER A 1 217 ? 15.266 -36.969 5.418 1 40.09 217 SER A N 1
ATOM 1799 C CA . SER A 1 217 ? 16.016 -37.75 4.445 1 40.09 217 SER A CA 1
ATOM 1800 C C . SER A 1 217 ? 16.562 -36.875 3.33 1 40.09 217 SER A C 1
ATOM 1802 O O . SER A 1 217 ? 17.453 -37.312 2.588 1 40.09 217 SER A O 1
ATOM 1804 N N . LEU A 1 218 ? 16.031 -35.875 2.848 1 43.66 218 LEU A N 1
ATOM 1805 C CA . LEU A 1 218 ? 16.578 -35.062 1.781 1 43.66 218 LEU A CA 1
ATOM 1806 C C . LEU A 1 218 ? 17.453 -33.938 2.354 1 43.66 218 LEU A C 1
ATOM 1808 O O . LEU A 1 218 ? 16.953 -33.062 3.072 1 43.66 218 LEU A O 1
ATOM 1812 N N . THR A 1 219 ? 18.766 -34.094 2.684 1 42.5 219 THR A N 1
ATOM 1813 C CA . THR A 1 219 ? 19.688 -33.281 3.469 1 42.5 219 THR A CA 1
ATOM 1814 C C . THR A 1 219 ? 19.938 -31.938 2.775 1 42.5 219 THR A C 1
ATOM 1816 O O . THR A 1 219 ? 19.906 -31.859 1.546 1 42.5 219 THR A O 1
ATOM 1819 N N . SER A 1 220 ? 19.938 -30.859 3.516 1 46.69 220 SER A N 1
ATOM 1820 C CA . SER A 1 220 ? 20.25 -29.453 3.229 1 46.69 220 SER A CA 1
ATOM 1821 C C . SER A 1 220 ? 21.547 -29.328 2.42 1 46.69 220 SER A C 1
ATOM 1823 O O . SER A 1 220 ? 21.641 -28.5 1.52 1 46.69 220 SER A O 1
ATOM 1825 N N . GLU A 1 221 ? 22.469 -30.172 2.762 1 44.62 221 GLU A N 1
ATOM 1826 C CA . GLU A 1 221 ? 23.781 -30.094 2.146 1 44.62 221 GLU A CA 1
ATOM 1827 C C . GLU A 1 221 ? 23.734 -30.484 0.67 1 44.62 221 GLU A C 1
ATOM 1829 O O . GLU A 1 221 ? 24.359 -29.828 -0.17 1 44.62 221 GLU A O 1
ATOM 1834 N N . ALA A 1 222 ? 23.094 -31.484 0.408 1 41.12 222 ALA A N 1
ATOM 1835 C CA . ALA A 1 222 ? 23 -31.953 -0.971 1 41.12 222 ALA A CA 1
ATOM 1836 C C . ALA A 1 222 ? 22.266 -30.922 -1.845 1 41.12 222 ALA A C 1
ATOM 1838 O O . ALA A 1 222 ? 22.672 -30.672 -2.984 1 41.12 222 ALA A O 1
ATOM 1839 N N . LEU A 1 223 ? 21.5 -30.266 -1.168 1 45.97 223 LEU A N 1
ATOM 1840 C CA . LEU A 1 223 ? 20.719 -29.266 -1.878 1 45.97 223 LEU A CA 1
ATOM 1841 C C . LEU A 1 223 ? 21.578 -28.047 -2.219 1 45.97 223 LEU A C 1
ATOM 1843 O O . LEU A 1 223 ? 21.469 -27.5 -3.314 1 45.97 223 LEU A O 1
ATOM 1847 N N . THR A 1 224 ? 22.422 -27.75 -1.308 1 46.75 224 THR A N 1
ATOM 1848 C CA . THR A 1 224 ? 23.297 -26.609 -1.521 1 46.75 224 THR A CA 1
ATOM 1849 C C . THR A 1 224 ? 24.297 -26.891 -2.641 1 46.75 224 THR A C 1
ATOM 1851 O O . THR A 1 224 ? 24.547 -26.031 -3.49 1 46.75 224 THR A O 1
ATOM 1854 N N . GLU A 1 225 ? 24.859 -28.047 -2.598 1 43.84 225 GLU A N 1
ATOM 1855 C CA . GLU A 1 225 ? 25.859 -28.406 -3.602 1 43.84 225 GLU A CA 1
ATOM 1856 C C . GLU A 1 225 ? 25.25 -28.422 -5 1 43.84 225 GLU A C 1
ATOM 1858 O O . GLU A 1 225 ? 25.859 -27.953 -5.957 1 43.84 225 GLU A O 1
ATOM 1863 N N . VAL A 1 226 ? 24.109 -28.875 -5.082 1 43.47 226 VAL A N 1
ATOM 1864 C CA . VAL A 1 226 ? 23.453 -28.969 -6.387 1 43.47 226 VAL A CA 1
ATOM 1865 C C . VAL A 1 226 ? 23.094 -27.578 -6.879 1 43.47 226 VAL A C 1
ATOM 1867 O O . VAL A 1 226 ? 23.281 -27.25 -8.055 1 43.47 226 VAL A O 1
ATOM 1870 N N . SER A 1 227 ? 22.688 -26.828 -5.906 1 45 227 SER A N 1
ATOM 1871 C CA . SER A 1 227 ? 22.359 -25.453 -6.273 1 45 227 SER A CA 1
ATOM 1872 C C . SER A 1 227 ? 23.578 -24.703 -6.809 1 45 227 SER A C 1
ATOM 1874 O O . SER A 1 227 ? 23.484 -24 -7.812 1 45 227 SER A O 1
ATOM 1876 N N . GLN A 1 228 ? 24.609 -24.922 -6.172 1 47.25 228 GLN A N 1
ATOM 1877 C CA . GLN A 1 228 ? 25.844 -24.25 -6.57 1 47.25 228 GLN A CA 1
ATOM 1878 C C . GLN A 1 228 ? 26.375 -24.812 -7.895 1 47.25 228 GLN A C 1
ATOM 1880 O O . GLN A 1 228 ? 26.891 -24.062 -8.727 1 47.25 228 GLN A O 1
ATOM 1885 N N . SER A 1 229 ? 26.172 -25.953 -8.031 1 43.16 229 SER A N 1
ATOM 1886 C CA . SER A 1 229 ? 26.703 -26.578 -9.227 1 43.16 229 SER A CA 1
ATOM 1887 C C . SER A 1 229 ? 25.938 -26.141 -10.469 1 43.16 229 SER A C 1
ATOM 1889 O O . SER A 1 229 ? 26.484 -26.141 -11.578 1 43.16 229 SER A O 1
ATOM 1891 N N . ILE A 1 230 ? 24.719 -25.719 -10.086 1 41.47 230 ILE A N 1
ATOM 1892 C CA . ILE A 1 230 ? 23.953 -25.312 -11.25 1 41.47 230 ILE A CA 1
ATOM 1893 C C . ILE A 1 230 ? 23.984 -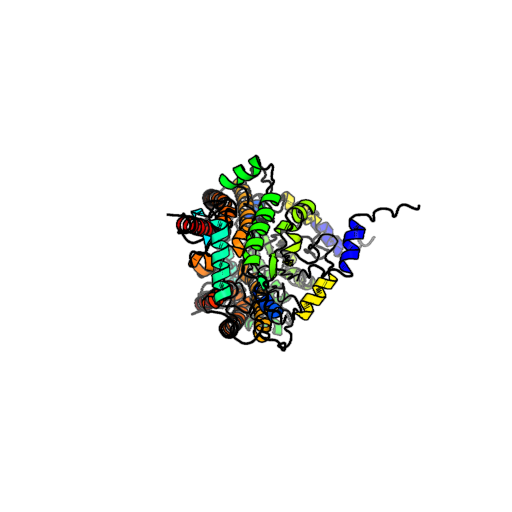23.781 -11.375 1 41.47 230 ILE A C 1
ATOM 1895 O O . ILE A 1 230 ? 23.234 -23.203 -12.172 1 41.47 230 ILE A O 1
ATOM 1899 N N . GLY A 1 231 ? 24.766 -23.266 -10.594 1 41.84 231 GLY A N 1
ATOM 1900 C CA . GLY A 1 231 ? 25.094 -21.859 -10.781 1 41.84 231 GLY A CA 1
ATOM 1901 C C . GLY A 1 231 ? 24.266 -20.938 -9.906 1 41.84 231 GLY A C 1
ATOM 1902 O O . GLY A 1 231 ? 24.172 -19.734 -10.164 1 41.84 231 GLY A O 1
ATOM 1903 N N . TYR A 1 232 ? 23.531 -21.672 -9.125 1 44.22 232 TYR A N 1
ATOM 1904 C CA . TYR A 1 232 ? 22.766 -20.812 -8.219 1 44.22 232 TYR A CA 1
ATOM 1905 C C . TYR A 1 232 ? 23.672 -20.234 -7.133 1 44.22 232 TYR A C 1
ATOM 1907 O O . TYR A 1 232 ? 24.25 -20.984 -6.344 1 44.22 232 TYR A O 1
ATOM 1915 N N . PHE A 1 233 ? 24.031 -18.969 -7.289 1 42.19 233 PHE A N 1
ATOM 1916 C CA . PHE A 1 233 ? 24.938 -18.359 -6.32 1 42.19 233 PHE A CA 1
ATOM 1917 C C . PHE A 1 233 ? 24.203 -17.422 -5.383 1 42.19 233 PHE A C 1
ATOM 1919 O O . PHE A 1 233 ? 24.812 -16.719 -4.582 1 42.19 233 PHE A O 1
ATOM 1926 N N . GLY A 1 234 ? 22.828 -17.562 -5.488 1 46.69 234 GLY A N 1
ATOM 1927 C CA . GLY A 1 234 ? 22.188 -16.734 -4.473 1 46.69 234 GLY A CA 1
ATOM 1928 C C . GLY A 1 234 ? 20.828 -16.234 -4.898 1 46.69 234 GLY A C 1
ATOM 1929 O O . GLY A 1 234 ? 20.375 -16.5 -6.02 1 46.69 234 GLY A O 1
ATOM 1930 N N . ASN A 1 235 ? 20.094 -15.844 -3.91 1 45.81 235 ASN A N 1
ATOM 1931 C CA . ASN A 1 235 ? 18.734 -15.344 -4.086 1 45.81 235 ASN A CA 1
ATOM 1932 C C . ASN A 1 235 ? 18.719 -14.039 -4.867 1 45.81 235 ASN A C 1
ATOM 1934 O O . ASN A 1 235 ? 19.516 -13.133 -4.598 1 45.81 235 ASN A O 1
ATOM 1938 N N . ILE A 1 236 ? 18.359 -14.164 -6.211 1 44 236 ILE A N 1
ATOM 1939 C CA . ILE A 1 236 ? 18.125 -12.891 -6.883 1 44 236 ILE A CA 1
ATOM 1940 C C . ILE A 1 236 ? 16.766 -12.328 -6.457 1 44 236 ILE A C 1
ATOM 1942 O O . ILE A 1 236 ? 15.719 -12.781 -6.922 1 44 236 ILE A O 1
ATOM 1946 N N . GLU A 1 237 ? 16.516 -12.047 -5.312 1 48.03 237 GLU A N 1
ATOM 1947 C CA . GLU A 1 237 ? 15.258 -11.562 -4.758 1 48.03 237 GLU A CA 1
ATOM 1948 C C . GLU A 1 237 ? 15.047 -10.086 -5.086 1 48.03 237 GLU A C 1
ATOM 1950 O O . GLU A 1 237 ? 15.969 -9.281 -4.965 1 48.03 237 GLU A O 1
ATOM 1955 N N . MET A 1 238 ? 14.039 -9.891 -6.07 1 52.5 238 MET A N 1
ATOM 1956 C CA . MET A 1 238 ? 13.617 -8.5 -6.027 1 52.5 238 MET A CA 1
ATOM 1957 C C . MET A 1 238 ? 13.023 -8.148 -4.664 1 52.5 238 MET A C 1
ATOM 1959 O O . MET A 1 238 ? 11.883 -8.508 -4.367 1 52.5 238 MET A O 1
ATOM 1963 N N . GLU A 1 239 ? 13.773 -8.023 -3.764 1 58.84 239 GLU A N 1
ATOM 1964 C CA . GLU A 1 239 ? 13.352 -7.602 -2.434 1 58.84 239 GLU A CA 1
ATOM 1965 C C . GLU A 1 239 ? 13.438 -6.086 -2.283 1 58.84 239 GLU A C 1
ATOM 1967 O O . GLU A 1 239 ? 14.469 -5.484 -2.57 1 58.84 239 GLU A O 1
ATOM 1972 N N . VAL A 1 240 ? 12.273 -5.625 -2.248 1 63.5 240 VAL A N 1
ATOM 1973 C CA . VAL A 1 240 ? 12.266 -4.191 -1.981 1 63.5 240 VAL A CA 1
ATOM 1974 C C . VAL A 1 240 ? 12.617 -3.939 -0.517 1 63.5 240 VAL A C 1
ATOM 1976 O O . VAL A 1 240 ? 11.828 -4.254 0.38 1 63.5 240 VAL A O 1
ATOM 1979 N N . PHE A 1 241 ? 13.805 -3.371 -0.451 1 68.81 241 PHE A N 1
ATOM 1980 C CA . PHE A 1 241 ? 14.297 -3.043 0.882 1 68.81 241 PHE A CA 1
ATOM 1981 C C . PHE A 1 241 ? 13.742 -1.702 1.349 1 68.81 241 PHE A C 1
ATOM 1983 O O . PHE A 1 241 ? 13.312 -0.884 0.532 1 68.81 241 PHE A O 1
ATOM 1990 N N . PRO A 1 242 ? 13.68 -1.579 2.619 1 74.12 242 PRO A N 1
ATOM 1991 C CA . PRO A 1 242 ? 13.195 -0.304 3.15 1 74.12 242 PRO A CA 1
ATOM 1992 C C . PRO A 1 242 ? 14.023 0.888 2.676 1 74.12 242 PRO A C 1
ATOM 1994 O O . PRO A 1 242 ? 13.508 2 2.564 1 74.12 242 PRO A O 1
ATOM 1997 N N . ARG A 1 243 ? 15.383 0.546 2.359 1 82.88 243 ARG A N 1
ATOM 1998 C CA . ARG A 1 243 ? 16.281 1.562 1.82 1 82.88 243 ARG A CA 1
ATOM 1999 C C . ARG A 1 243 ? 17.031 1.041 0.597 1 82.88 243 ARG A C 1
ATOM 2001 O O . ARG A 1 243 ? 17.25 -0.166 0.462 1 82.88 243 ARG A O 1
ATOM 2008 N N . PRO A 1 244 ? 17.406 1.976 -0.252 1 83.88 244 PRO A N 1
ATOM 2009 C CA . PRO A 1 244 ? 18.156 1.543 -1.43 1 83.88 244 PRO A CA 1
ATOM 2010 C C . PRO A 1 244 ? 19.453 0.83 -1.064 1 83.88 244 PRO A C 1
ATOM 2012 O O . PRO A 1 244 ? 20.109 1.188 -0.078 1 83.88 244 PRO A O 1
ATOM 2015 N N . GLN A 1 245 ? 19.766 -0.151 -1.87 1 84.5 245 GLN A N 1
ATOM 2016 C CA . GLN A 1 245 ? 20.969 -0.955 -1.655 1 84.5 245 GLN A CA 1
ATOM 2017 C C . GLN A 1 245 ? 22 -0.695 -2.742 1 84.5 245 GLN A C 1
ATOM 2019 O O . GLN A 1 245 ? 21.672 -0.211 -3.826 1 84.5 245 GLN A O 1
ATOM 2024 N N . ALA A 1 246 ? 23.203 -0.997 -2.35 1 90 246 ALA A N 1
ATOM 2025 C CA . ALA A 1 246 ? 24.266 -0.917 -3.355 1 90 246 ALA A CA 1
ATOM 2026 C C . ALA A 1 246 ? 24.031 -1.929 -4.477 1 90 246 ALA A C 1
ATOM 2028 O O . ALA A 1 246 ? 23.641 -3.07 -4.219 1 90 246 ALA A O 1
ATOM 2029 N N . VAL A 1 247 ? 24.25 -1.471 -5.66 1 88.81 247 VAL A N 1
ATOM 2030 C CA . VAL A 1 247 ? 24.078 -2.33 -6.824 1 88.81 247 VAL A CA 1
ATOM 2031 C C . VAL A 1 247 ? 25.438 -2.809 -7.328 1 88.81 247 VAL A C 1
ATOM 2033 O O . VAL A 1 247 ? 26.328 -1.998 -7.602 1 88.81 247 VAL A O 1
ATOM 2036 N N . PRO A 1 248 ? 25.609 -4.086 -7.395 1 83.62 248 PRO A N 1
ATOM 2037 C CA . PRO A 1 248 ? 26.891 -4.617 -7.887 1 83.62 248 PRO A CA 1
ATOM 2038 C C . PRO A 1 248 ? 27.078 -4.383 -9.383 1 83.62 248 PRO A C 1
ATOM 2040 O O . PRO A 1 248 ? 26.125 -4.035 -10.086 1 83.62 248 PRO A O 1
ATOM 2043 N N . PRO A 1 249 ? 28.406 -4.527 -9.836 1 87.94 249 PRO A N 1
ATOM 2044 C CA . PRO A 1 249 ? 28.641 -4.461 -11.281 1 87.94 249 PRO A CA 1
ATOM 2045 C C . PRO A 1 249 ? 27.922 -5.582 -12.039 1 87.94 249 PRO A C 1
ATOM 2047 O O . PRO A 1 249 ? 27.531 -6.582 -11.438 1 87.94 249 PRO A O 1
ATOM 2050 N N . VAL A 1 250 ? 27.75 -5.297 -13.336 1 84.5 250 VAL A N 1
ATOM 2051 C CA . VAL A 1 250 ? 27.047 -6.273 -14.164 1 84.5 250 VAL A CA 1
ATOM 2052 C C . VAL A 1 250 ? 27.828 -7.586 -14.188 1 84.5 250 VAL A C 1
ATOM 2054 O O . VAL A 1 250 ? 28.984 -7.617 -14.594 1 84.5 250 VAL A O 1
ATOM 2057 N N . PRO A 1 251 ? 27.172 -8.523 -13.695 1 73.44 251 PRO A N 1
ATOM 2058 C CA . PRO A 1 251 ? 27.844 -9.82 -13.742 1 73.44 251 PRO A CA 1
ATOM 2059 C C . PRO A 1 251 ? 27.984 -10.367 -15.156 1 73.44 251 PRO A C 1
ATOM 2061 O O . PRO A 1 251 ? 27.203 -10 -16.047 1 73.44 251 PRO A O 1
ATOM 2064 N N . ASN A 1 252 ? 28.938 -11.242 -15.289 1 66.75 252 ASN A N 1
ATOM 2065 C CA . ASN A 1 252 ? 29.25 -11.797 -16.594 1 66.75 252 ASN A CA 1
ATOM 2066 C C . ASN A 1 252 ? 28.438 -13.055 -16.891 1 66.75 252 ASN A C 1
ATOM 2068 O O . ASN A 1 252 ? 29.016 -14.141 -17.031 1 66.75 252 ASN A O 1
ATOM 2072 N N . PHE A 1 253 ? 27.125 -12.922 -16.844 1 60.78 253 PHE A N 1
ATOM 2073 C CA . PHE A 1 253 ? 26.25 -14.008 -17.266 1 60.78 253 PHE A CA 1
ATOM 2074 C C . PHE A 1 253 ? 25.078 -13.469 -18.078 1 60.78 253 PHE A C 1
ATOM 2076 O O . PHE A 1 253 ? 24.766 -12.281 -18.031 1 60.78 253 PHE A O 1
ATOM 2083 N N . PRO A 1 254 ? 24.594 -14.398 -18.953 1 61.97 254 PRO A N 1
ATOM 2084 C CA . PRO A 1 254 ? 23.422 -13.953 -19.703 1 61.97 254 PRO A CA 1
ATOM 2085 C C . PRO A 1 254 ? 22.281 -13.453 -18.812 1 61.97 254 PRO A C 1
ATOM 2087 O O . PRO A 1 254 ? 21.859 -14.172 -17.906 1 61.97 254 PRO A O 1
ATOM 2090 N N . GLY A 1 255 ? 21.922 -12.281 -19 1 70.69 255 GLY A N 1
ATOM 2091 C CA . GLY A 1 255 ? 20.891 -11.68 -18.172 1 70.69 255 GLY A CA 1
ATOM 2092 C C . GLY A 1 255 ? 21.438 -10.797 -17.062 1 70.69 255 GLY A C 1
ATOM 2093 O O . GLY A 1 255 ? 20.688 -10.258 -16.25 1 70.69 255 GLY A O 1
ATOM 2094 N N . GLY A 1 256 ? 22.703 -10.836 -17.031 1 75.06 256 GLY A N 1
ATOM 2095 C CA . GLY A 1 256 ? 23.344 -10.016 -16.031 1 75.06 256 GLY A CA 1
ATOM 2096 C C . GLY A 1 256 ? 22.859 -8.578 -16.016 1 75.06 256 GLY A C 1
ATOM 2097 O O . GLY A 1 256 ? 22.656 -7.992 -14.961 1 75.06 256 GLY A O 1
ATOM 2098 N N . LYS A 1 257 ? 22.719 -8.062 -17.219 1 81.81 257 LYS A N 1
ATOM 2099 C CA . LYS A 1 257 ? 22.219 -6.691 -17.328 1 81.81 257 LYS A CA 1
ATOM 2100 C C . LYS A 1 257 ? 20.812 -6.566 -16.766 1 81.81 257 LYS A C 1
ATOM 2102 O O . LYS A 1 257 ? 20.484 -5.582 -16.094 1 81.81 257 LYS A O 1
ATOM 2107 N N . LEU A 1 258 ? 20.016 -7.531 -17.062 1 82.19 258 LEU A N 1
ATOM 2108 C CA . LEU A 1 258 ? 18.656 -7.543 -16.531 1 82.19 258 LEU A CA 1
ATOM 2109 C C . LEU A 1 258 ? 18.672 -7.613 -15.008 1 82.19 258 LEU A C 1
ATOM 2111 O O . LEU A 1 258 ? 17.906 -6.914 -14.336 1 82.19 258 LEU A O 1
ATOM 2115 N N . HIS A 1 259 ? 19.531 -8.43 -14.531 1 76.94 259 HIS A N 1
ATOM 2116 C CA . HIS A 1 259 ? 19.672 -8.57 -13.086 1 76.94 259 HIS A CA 1
ATOM 2117 C C . HIS A 1 259 ? 19.953 -7.223 -12.43 1 76.94 259 HIS A C 1
ATOM 2119 O O . HIS A 1 259 ? 19.297 -6.844 -11.461 1 76.94 259 HIS A O 1
ATOM 2125 N N . VAL A 1 260 ? 20.828 -6.594 -12.961 1 83.56 260 VAL A N 1
ATOM 2126 C CA . VAL A 1 260 ? 21.25 -5.309 -12.398 1 83.56 260 VAL A CA 1
ATOM 2127 C C . VAL A 1 260 ? 20.125 -4.289 -12.57 1 83.56 260 VAL A C 1
ATOM 2129 O O . VAL A 1 260 ? 19.859 -3.49 -11.664 1 83.56 260 VAL A O 1
ATOM 2132 N N . SER A 1 261 ? 19.453 -4.27 -13.695 1 87.44 261 SER A N 1
ATOM 2133 C CA . SER A 1 261 ? 18.328 -3.367 -13.93 1 87.44 261 SER A CA 1
ATOM 2134 C C . SER A 1 261 ? 17.203 -3.602 -12.914 1 87.44 261 SER A C 1
ATOM 2136 O O . SER A 1 261 ? 16.562 -2.652 -12.453 1 87.44 261 SER A O 1
ATOM 2138 N N . VAL A 1 262 ? 17 -4.785 -12.562 1 85.62 262 VAL A N 1
ATOM 2139 C CA . VAL A 1 262 ? 15.961 -5.125 -11.602 1 85.62 262 VAL A CA 1
ATOM 2140 C C . VAL A 1 262 ? 16.359 -4.629 -10.211 1 85.62 262 VAL A C 1
ATOM 2142 O O . VAL A 1 262 ? 15.508 -4.172 -9.445 1 85.62 262 VAL A O 1
ATOM 2145 N N . LEU A 1 263 ? 17.609 -4.723 -9.906 1 83.56 263 LEU A N 1
ATOM 2146 C CA . LEU A 1 263 ? 18.078 -4.184 -8.633 1 83.56 263 LEU A CA 1
ATOM 2147 C C . LEU A 1 263 ? 17.875 -2.674 -8.57 1 83.56 263 LEU A C 1
ATOM 2149 O O . LEU A 1 263 ? 17.453 -2.141 -7.543 1 83.56 263 LEU A O 1
ATOM 2153 N N . HIS A 1 264 ? 18.156 -2.041 -9.664 1 91.75 264 HIS A N 1
ATOM 2154 C CA . HIS A 1 264 ? 17.922 -0.605 -9.742 1 91.75 264 HIS A CA 1
ATOM 2155 C C . HIS A 1 264 ? 16.438 -0.293 -9.586 1 91.75 264 HIS A C 1
ATOM 2157 O O . HIS A 1 264 ? 16.062 0.685 -8.93 1 91.75 264 HIS A O 1
ATOM 2163 N N . LEU A 1 265 ? 15.625 -1.087 -10.219 1 91.19 265 LEU A N 1
ATOM 2164 C CA . LEU A 1 265 ? 14.18 -0.917 -10.094 1 91.19 265 LEU A CA 1
ATOM 2165 C C . LEU A 1 265 ? 13.742 -1.044 -8.641 1 91.19 265 LEU A C 1
ATOM 2167 O O . LEU A 1 265 ? 12.945 -0.237 -8.156 1 91.19 265 LEU A O 1
ATOM 2171 N N . SER A 1 266 ? 14.273 -2.053 -7.973 1 87.44 266 SER A N 1
ATOM 2172 C CA . SER A 1 266 ? 13.961 -2.246 -6.562 1 87.44 266 SER A CA 1
ATOM 2173 C C . SER A 1 266 ? 14.328 -1.011 -5.742 1 87.44 266 SER A C 1
ATOM 2175 O O . SER A 1 266 ? 13.594 -0.635 -4.82 1 87.44 266 SER A O 1
ATOM 2177 N N . ASN A 1 267 ? 15.383 -0.429 -6.062 1 92.25 267 ASN A N 1
ATOM 2178 C CA . ASN A 1 267 ? 15.805 0.785 -5.375 1 92.25 267 ASN A CA 1
ATOM 2179 C C . ASN A 1 267 ? 14.852 1.944 -5.641 1 92.25 267 ASN A C 1
ATOM 2181 O O . ASN A 1 267 ? 14.523 2.705 -4.73 1 92.25 267 ASN A O 1
ATOM 2185 N N . VAL A 1 268 ? 14.453 2.086 -6.848 1 95.75 268 VAL A N 1
ATOM 2186 C CA . VAL A 1 268 ? 13.508 3.145 -7.203 1 95.75 268 VAL A CA 1
ATOM 2187 C C . VAL A 1 268 ? 12.203 2.949 -6.438 1 95.75 268 VAL A C 1
ATOM 2189 O O . VAL A 1 268 ? 11.633 3.908 -5.914 1 95.75 268 VAL A O 1
ATOM 2192 N N . ILE A 1 269 ? 11.766 1.717 -6.359 1 93.25 269 ILE A N 1
ATOM 2193 C CA . ILE A 1 269 ? 10.523 1.405 -5.66 1 93.25 269 ILE A CA 1
ATOM 2194 C C . ILE A 1 269 ? 10.68 1.711 -4.172 1 93.25 269 ILE A C 1
ATOM 2196 O O . ILE A 1 269 ? 9.773 2.283 -3.555 1 93.25 269 ILE A O 1
ATOM 2200 N N . ALA A 1 270 ? 11.781 1.374 -3.645 1 91.25 270 ALA A N 1
ATOM 2201 C CA . ALA A 1 270 ? 12.055 1.665 -2.24 1 91.25 270 ALA A CA 1
ATOM 2202 C C . ALA A 1 270 ? 11.992 3.166 -1.969 1 91.25 270 ALA A C 1
ATOM 2204 O O . ALA A 1 270 ? 11.398 3.604 -0.981 1 91.25 270 ALA A O 1
ATOM 2205 N N . GLU A 1 271 ? 12.562 3.914 -2.805 1 95.56 271 GLU A N 1
ATOM 2206 C CA . GLU A 1 271 ? 12.57 5.367 -2.641 1 95.56 271 GLU A CA 1
ATOM 2207 C C . GLU A 1 271 ? 11.172 5.949 -2.816 1 95.56 271 GLU A C 1
ATOM 2209 O O . GLU A 1 271 ? 10.797 6.891 -2.115 1 95.56 271 GLU A O 1
ATOM 2214 N N . LEU A 1 272 ? 10.5 5.422 -3.787 1 96.44 272 LEU A N 1
ATOM 2215 C CA . LEU A 1 272 ? 9.117 5.863 -3.975 1 96.44 272 LEU A CA 1
ATOM 2216 C C . LEU A 1 272 ? 8.297 5.617 -2.715 1 96.44 272 LEU A C 1
ATOM 2218 O O . LEU A 1 272 ? 7.52 6.48 -2.299 1 96.44 272 LEU A O 1
ATOM 2222 N N . GLU A 1 273 ? 8.469 4.457 -2.135 1 92.56 273 GLU A N 1
ATOM 2223 C CA . GLU A 1 273 ? 7.746 4.148 -0.905 1 92.56 273 GLU A CA 1
ATOM 2224 C C . GLU A 1 273 ? 8.086 5.145 0.201 1 92.56 273 GLU A C 1
ATOM 2226 O O . GLU A 1 273 ? 7.215 5.551 0.971 1 92.56 273 GLU A O 1
ATOM 2231 N N . GLN A 1 274 ? 9.273 5.516 0.254 1 91.75 274 GLN A N 1
ATOM 2232 C CA . GLN A 1 274 ? 9.688 6.52 1.229 1 91.75 274 GLN A CA 1
ATOM 2233 C C . GLN A 1 274 ? 9.008 7.863 0.957 1 91.75 274 GLN A C 1
ATOM 2235 O O . GLN A 1 274 ? 8.578 8.547 1.887 1 91.75 274 GLN A O 1
ATOM 2240 N N . VAL A 1 275 ? 8.977 8.203 -0.257 1 95.38 275 VAL A N 1
ATOM 2241 C CA . VAL A 1 275 ? 8.32 9.445 -0.643 1 95.38 275 VAL A CA 1
ATOM 2242 C C . VAL A 1 275 ? 6.852 9.406 -0.233 1 95.38 275 VAL A C 1
ATOM 2244 O O . VAL A 1 275 ? 6.324 10.375 0.32 1 95.38 275 VAL A O 1
ATOM 2247 N N . LEU A 1 276 ? 6.238 8.266 -0.448 1 92.44 276 LEU A N 1
ATOM 2248 C CA . LEU A 1 276 ? 4.812 8.133 -0.181 1 92.44 276 LEU A CA 1
ATOM 2249 C C . LEU A 1 276 ? 4.535 8.141 1.319 1 92.44 276 LEU A C 1
ATOM 2251 O O . LEU A 1 276 ? 3.438 8.5 1.75 1 92.44 276 LEU A O 1
ATOM 2255 N N . LEU A 1 277 ? 5.508 7.852 2.055 1 87.94 277 LEU A N 1
ATOM 2256 C CA . LEU A 1 277 ? 5.355 7.832 3.506 1 87.94 277 LEU A CA 1
ATOM 2257 C C . LEU A 1 277 ? 5.641 9.203 4.102 1 87.94 277 LEU A C 1
ATOM 2259 O O . LEU A 1 277 ? 5.367 9.445 5.281 1 87.94 277 LEU A O 1
ATOM 2263 N N . ASN A 1 278 ? 6.133 10.023 3.305 1 88.62 278 ASN A N 1
ATOM 2264 C CA . ASN A 1 278 ? 6.387 11.383 3.762 1 88.62 278 ASN A CA 1
ATOM 2265 C C . ASN A 1 278 ? 5.109 12.055 4.258 1 88.62 278 ASN A C 1
ATOM 2267 O O . ASN A 1 278 ? 4.082 12.023 3.582 1 88.62 278 ASN A O 1
ATOM 2271 N N . PRO A 1 279 ? 5.152 12.664 5.402 1 82.06 279 PRO A N 1
ATOM 2272 C CA . PRO A 1 279 ? 3.973 13.336 5.953 1 82.06 279 PRO A CA 1
ATOM 2273 C C . PRO A 1 279 ? 3.42 14.414 5.023 1 82.06 279 PRO A C 1
ATOM 2275 O O . PRO A 1 279 ? 2.211 14.656 5 1 82.06 279 PRO A O 1
ATOM 2278 N N . SER A 1 280 ? 4.273 15.055 4.285 1 89.44 280 SER A N 1
ATOM 2279 C CA . SER A 1 280 ? 3.826 16.062 3.336 1 89.44 280 SER A CA 1
ATOM 2280 C C . SER A 1 280 ? 2.965 15.453 2.238 1 89.44 280 SER A C 1
ATOM 2282 O O . SER A 1 280 ? 2.051 16.094 1.724 1 89.44 280 SER A O 1
ATOM 2284 N N . VAL A 1 281 ? 3.287 14.234 1.958 1 91.81 281 VAL A N 1
ATOM 2285 C CA . VAL A 1 281 ? 2.479 13.539 0.957 1 91.81 281 VAL A CA 1
ATOM 2286 C C . VAL A 1 281 ? 1.205 13 1.604 1 91.81 281 VAL A C 1
ATOM 2288 O O . VAL A 1 281 ? 0.1 13.25 1.116 1 91.81 281 VAL A O 1
ATOM 2291 N N . GLN A 1 282 ? 1.354 12.359 2.678 1 84.25 282 GLN A N 1
ATOM 2292 C CA . GLN A 1 282 ? 0.231 11.711 3.346 1 84.25 282 GLN A CA 1
ATOM 2293 C C . GLN A 1 282 ? -0.774 12.734 3.861 1 84.25 282 GLN A C 1
ATOM 2295 O O . GLN A 1 282 ? -1.984 12.516 3.797 1 84.25 282 GLN A O 1
ATOM 2300 N N . GLY A 1 283 ? -0.273 13.773 4.301 1 80.38 283 GLY A N 1
ATOM 2301 C CA . GLY A 1 283 ? -1.141 14.758 4.926 1 80.38 283 GLY A CA 1
ATOM 2302 C C . GLY A 1 283 ? -1.442 15.945 4.031 1 80.38 283 GLY A C 1
ATOM 2303 O O . GLY A 1 283 ? -2.555 16.484 4.051 1 80.38 283 GLY A O 1
ATOM 2304 N N . GLY A 1 284 ? -0.512 16.375 3.277 1 85.56 284 GLY A N 1
ATOM 2305 C CA . GLY A 1 284 ? -0.632 17.625 2.547 1 85.56 284 GLY A CA 1
ATOM 2306 C C . GLY A 1 284 ? -0.949 17.422 1.076 1 85.56 284 GLY A C 1
ATOM 2307 O O . GLY A 1 284 ? -1.18 18.391 0.352 1 85.56 284 GLY A O 1
ATOM 2308 N N . PHE A 1 285 ? -1.015 16.203 0.654 1 91.44 285 PHE A N 1
ATOM 2309 C CA . PHE A 1 285 ? -1.157 15.992 -0.781 1 91.44 285 PHE A CA 1
ATOM 2310 C C . PHE A 1 285 ? -2.09 14.82 -1.063 1 91.44 285 PHE A C 1
ATOM 2312 O O . PHE A 1 285 ? -1.937 14.125 -2.07 1 91.44 285 PHE A O 1
ATOM 2319 N N . HIS A 1 286 ? -2.988 14.57 -0.185 1 86.81 286 HIS A N 1
ATOM 2320 C CA . HIS A 1 286 ? -3.93 13.484 -0.447 1 86.81 286 HIS A CA 1
ATOM 2321 C C . HIS A 1 286 ? -4.93 13.875 -1.53 1 86.81 286 HIS A C 1
ATOM 2323 O O . HIS A 1 286 ? -5.055 15.055 -1.872 1 86.81 286 HIS A O 1
ATOM 2329 N N . GLU A 1 287 ? -5.531 12.961 -2.02 1 87 287 GLU A N 1
ATOM 2330 C CA . GLU A 1 287 ? -6.324 13.094 -3.24 1 87 287 GLU A CA 1
ATOM 2331 C C . GLU A 1 287 ? -7.375 14.188 -3.102 1 87 287 GLU A C 1
ATOM 2333 O O . GLU A 1 287 ? -7.637 14.93 -4.051 1 87 287 GLU A O 1
ATOM 2338 N N . PHE A 1 288 ? -8.008 14.312 -1.99 1 86 288 PHE A N 1
ATOM 2339 C CA . PHE A 1 288 ? -9.047 15.32 -1.791 1 86 288 PHE A CA 1
ATOM 2340 C C . PHE A 1 288 ? -8.477 16.719 -1.957 1 86 288 PHE A C 1
ATOM 2342 O O . PHE A 1 288 ? -9.062 17.562 -2.648 1 86 288 PHE A O 1
ATOM 2349 N N . LEU A 1 289 ? -7.363 16.953 -1.357 1 87.25 289 LEU A N 1
ATOM 2350 C CA . LEU A 1 289 ? -6.73 18.266 -1.452 1 87.25 289 LEU A CA 1
ATOM 2351 C C . LEU A 1 289 ? -6.352 18.578 -2.895 1 87.25 289 LEU A C 1
ATOM 2353 O O . LEU A 1 289 ? -6.562 19.703 -3.365 1 87.25 289 LEU A O 1
ATOM 2357 N N . VAL A 1 290 ? -5.855 17.594 -3.523 1 91.94 290 VAL A N 1
ATOM 2358 C CA . VAL A 1 290 ? -5.438 17.766 -4.91 1 91.94 290 VAL A CA 1
ATOM 2359 C C . VAL A 1 290 ? -6.652 18.062 -5.785 1 91.94 290 VAL A C 1
ATOM 2361 O O . VAL A 1 290 ? -6.641 19.016 -6.574 1 91.94 290 VAL A O 1
ATOM 2364 N N . ALA A 1 291 ? -7.676 17.328 -5.574 1 90 291 ALA A N 1
ATOM 2365 C CA . ALA A 1 291 ? -8.875 17.469 -6.395 1 90 291 ALA A CA 1
ATOM 2366 C C . ALA A 1 291 ? -9.531 18.828 -6.188 1 90 291 ALA A C 1
ATOM 2368 O O . ALA A 1 291 ? -10.219 19.344 -7.074 1 90 291 ALA A O 1
ATOM 2369 N N . HIS A 1 292 ? -9.289 19.484 -5.043 1 86.69 292 HIS A N 1
ATOM 2370 C CA . HIS A 1 292 ? -9.953 20.734 -4.73 1 86.69 292 HIS A CA 1
ATOM 2371 C C . HIS A 1 292 ? -8.969 21.906 -4.734 1 86.69 292 HIS A C 1
ATOM 2373 O O . HIS A 1 292 ? -9.297 23 -4.285 1 86.69 292 HIS A O 1
ATOM 2379 N N . ASN A 1 293 ? -7.789 21.672 -5.191 1 87.81 293 ASN A N 1
ATOM 2380 C CA . ASN A 1 293 ? -6.754 22.703 -5.297 1 87.81 293 ASN A CA 1
ATOM 2381 C C . ASN A 1 293 ? -6.496 23.375 -3.953 1 87.81 293 ASN A C 1
ATOM 2383 O O . ASN A 1 293 ? -6.441 24.594 -3.871 1 87.81 293 ASN A O 1
ATOM 2387 N N . ARG A 1 294 ? -6.383 22.547 -2.973 1 83.94 294 ARG A N 1
ATOM 2388 C CA . ARG A 1 294 ? -6.191 23.078 -1.625 1 83.94 294 ARG A CA 1
ATOM 2389 C C . ARG A 1 294 ? -4.848 22.641 -1.051 1 83.94 294 ARG A C 1
ATOM 2391 O O . ARG A 1 294 ? -4.664 22.625 0.168 1 83.94 294 ARG A O 1
ATOM 2398 N N . THR A 1 295 ? -3.943 22.344 -1.946 1 88.88 295 THR A N 1
ATOM 2399 C CA . THR A 1 295 ? -2.633 21.906 -1.471 1 88.88 295 THR A CA 1
ATOM 2400 C C . THR A 1 295 ? -1.783 23.109 -1.073 1 88.88 295 THR A C 1
ATOM 2402 O O . THR A 1 295 ? -2.102 24.25 -1.428 1 88.88 295 THR A O 1
ATOM 2405 N N . ASN A 1 296 ? -0.805 22.875 -0.251 1 86.75 296 ASN A N 1
ATOM 2406 C CA . ASN A 1 296 ? 0.192 23.844 0.194 1 86.75 296 ASN A CA 1
ATOM 2407 C C . ASN A 1 296 ? 1.539 23.625 -0.485 1 86.75 296 ASN A C 1
ATOM 2409 O O . ASN A 1 296 ? 2.107 22.531 -0.394 1 86.75 296 ASN A O 1
ATOM 2413 N N . PRO A 1 297 ? 1.982 24.641 -1.215 1 89.81 297 PRO A N 1
ATOM 2414 C CA . PRO A 1 297 ? 3.244 24.469 -1.938 1 89.81 297 PRO A CA 1
ATOM 2415 C C . PRO A 1 297 ? 4.395 24.047 -1.025 1 89.81 297 PRO A C 1
ATOM 2417 O O . PRO A 1 297 ? 5.324 23.375 -1.471 1 89.81 297 PRO A O 1
ATOM 2420 N N . LEU A 1 298 ? 4.32 24.453 0.182 1 87.88 298 LEU A N 1
ATOM 2421 C CA . LEU A 1 298 ? 5.352 24.031 1.127 1 87.88 298 LEU A CA 1
ATOM 2422 C C . LEU A 1 298 ? 5.461 22.516 1.181 1 87.88 298 LEU A C 1
ATOM 2424 O O . LEU A 1 298 ? 6.566 21.969 1.197 1 87.88 298 LEU A O 1
ATOM 2428 N N . HIS A 1 299 ? 4.336 21.875 1.245 1 90 299 HIS A N 1
ATOM 2429 C CA . HIS A 1 299 ? 4.312 20.406 1.301 1 90 299 HIS A CA 1
ATOM 2430 C C . HIS A 1 299 ? 4.742 19.797 -0.03 1 90 299 HIS A C 1
ATOM 2432 O O . HIS A 1 299 ? 5.492 18.828 -0.057 1 90 299 HIS A O 1
ATOM 2438 N N . VAL A 1 300 ? 4.324 20.391 -1.101 1 94.06 300 VAL A N 1
ATOM 2439 C CA . VAL A 1 300 ? 4.617 19.875 -2.434 1 94.06 300 VAL A CA 1
ATOM 2440 C C . VAL A 1 300 ? 6.125 19.906 -2.682 1 94.06 300 VAL A C 1
ATOM 2442 O O . VAL A 1 300 ? 6.695 18.953 -3.209 1 94.06 300 VAL A O 1
ATOM 2445 N N . ASP A 1 301 ? 6.711 20.969 -2.244 1 93.75 301 ASP A N 1
ATOM 2446 C CA . ASP A 1 301 ? 8.133 21.172 -2.488 1 93.75 301 ASP A CA 1
ATOM 2447 C C . ASP A 1 301 ? 8.977 20.141 -1.729 1 93.75 301 ASP A C 1
ATOM 2449 O O . ASP A 1 301 ? 10.148 19.938 -2.047 1 93.75 301 ASP A O 1
ATOM 2453 N N . GLN A 1 302 ? 8.391 19.531 -0.776 1 92.69 302 GLN A N 1
ATOM 2454 C CA . GLN A 1 302 ? 9.141 18.594 0.053 1 92.69 302 GLN A CA 1
ATOM 2455 C C . GLN A 1 302 ? 9.414 17.297 -0.701 1 92.69 302 GLN A C 1
ATOM 2457 O O . GLN A 1 302 ? 10.336 16.547 -0.35 1 92.69 302 GLN A O 1
ATOM 2462 N N . PHE A 1 303 ? 8.641 17 -1.709 1 96.88 303 PHE A N 1
ATOM 2463 C CA . PHE A 1 303 ? 8.805 15.672 -2.293 1 96.88 303 PHE A CA 1
ATOM 2464 C C . PHE A 1 303 ? 8.906 15.758 -3.811 1 96.88 303 PHE A C 1
ATOM 2466 O O . PHE A 1 303 ? 9.312 14.797 -4.469 1 96.88 303 PHE A O 1
ATOM 2473 N N . VAL A 1 304 ? 8.547 16.891 -4.461 1 97.19 304 VAL A N 1
ATOM 2474 C CA . VAL A 1 304 ? 8.289 16.938 -5.895 1 97.19 304 VAL A CA 1
ATOM 2475 C C . VAL A 1 304 ? 9.586 16.688 -6.664 1 97.19 304 VAL A C 1
ATOM 2477 O O . VAL A 1 304 ? 9.586 15.984 -7.68 1 97.19 304 VAL A O 1
ATOM 2480 N N . ASN A 1 305 ? 10.641 17.25 -6.219 1 97.62 305 ASN A N 1
ATOM 2481 C CA . ASN A 1 305 ? 11.906 17.062 -6.926 1 97.62 305 ASN A CA 1
ATOM 2482 C C . ASN A 1 305 ? 12.352 15.609 -6.895 1 97.62 305 ASN A C 1
ATOM 2484 O O . ASN A 1 305 ? 12.797 15.07 -7.91 1 97.62 305 ASN A O 1
ATOM 2488 N N . THR A 1 306 ? 12.266 15.008 -5.738 1 97.94 306 THR A N 1
ATOM 2489 C CA . THR A 1 306 ? 12.594 13.586 -5.617 1 97.94 306 THR A CA 1
ATOM 2490 C C . THR A 1 306 ? 11.688 12.742 -6.504 1 97.94 306 THR A C 1
ATOM 2492 O O . THR A 1 306 ? 12.148 11.836 -7.195 1 97.94 306 THR A O 1
ATOM 2495 N N . ALA A 1 307 ? 10.422 13.039 -6.531 1 98.31 307 ALA A N 1
ATOM 2496 C CA . ALA A 1 307 ? 9.453 12.312 -7.348 1 98.31 307 ALA A CA 1
ATOM 2497 C C . ALA A 1 307 ? 9.781 12.438 -8.836 1 98.31 307 ALA A C 1
ATOM 2499 O O . ALA A 1 307 ? 9.695 11.461 -9.578 1 98.31 307 ALA A O 1
ATOM 2500 N N . ARG A 1 308 ? 10.148 13.633 -9.203 1 98.44 308 ARG A N 1
ATOM 2501 C CA . ARG A 1 308 ? 10.523 13.867 -10.594 1 98.44 308 ARG A CA 1
ATOM 2502 C C . ARG A 1 308 ? 11.742 13.039 -10.977 1 98.44 308 ARG A C 1
ATOM 2504 O O . ARG A 1 308 ? 11.781 12.445 -12.062 1 98.44 308 ARG A O 1
ATOM 2511 N N . LYS A 1 309 ? 12.711 13.047 -10.125 1 98.5 309 LYS A N 1
ATOM 2512 C CA . LYS A 1 309 ? 13.914 12.258 -10.367 1 98.5 309 LYS A CA 1
ATOM 2513 C C . LYS A 1 309 ? 13.57 10.773 -10.5 1 98.5 309 LYS A C 1
ATOM 2515 O O . LYS A 1 309 ? 14.07 10.094 -11.398 1 98.5 309 LYS A O 1
ATOM 2520 N N . LEU A 1 310 ? 12.734 10.281 -9.625 1 98.5 310 LEU A N 1
ATOM 2521 C CA . LEU A 1 310 ? 12.328 8.883 -9.664 1 98.5 310 LEU A CA 1
ATOM 2522 C C . LEU A 1 310 ? 11.57 8.562 -10.945 1 98.5 310 LEU A C 1
ATOM 2524 O O . LEU A 1 310 ? 11.695 7.465 -11.492 1 98.5 310 LEU A O 1
ATOM 2528 N N . LEU A 1 311 ? 10.781 9.508 -11.391 1 98.69 311 LEU A N 1
ATOM 2529 C CA . LEU A 1 311 ? 10.039 9.312 -12.633 1 98.69 311 LEU A CA 1
ATOM 2530 C C . LEU A 1 311 ? 10.984 9.148 -13.812 1 98.69 311 LEU A C 1
ATOM 2532 O O . LEU A 1 311 ? 10.797 8.266 -14.648 1 98.69 311 LEU A O 1
ATOM 2536 N N . VAL A 1 312 ? 12.008 9.992 -13.867 1 98.56 312 VAL A N 1
ATOM 2537 C CA . VAL A 1 312 ? 13 9.891 -14.93 1 98.56 312 VAL A CA 1
ATOM 2538 C C . VAL A 1 312 ? 13.688 8.531 -14.867 1 98.56 312 VAL A C 1
ATOM 2540 O O . VAL A 1 312 ? 13.852 7.863 -15.898 1 98.56 312 VAL A O 1
ATOM 2543 N N . ASN A 1 313 ? 14.055 8.133 -13.672 1 98.38 313 ASN A N 1
ATOM 2544 C CA . ASN A 1 313 ? 14.766 6.871 -13.477 1 98.38 313 ASN A CA 1
ATOM 2545 C C . ASN A 1 313 ? 13.906 5.68 -13.898 1 98.38 313 ASN A C 1
ATOM 2547 O O . ASN A 1 313 ? 14.383 4.781 -14.594 1 98.38 313 ASN A O 1
ATOM 2551 N N . ILE A 1 314 ? 12.625 5.668 -13.492 1 98.44 314 ILE A N 1
ATOM 2552 C CA . ILE A 1 314 ? 11.789 4.5 -13.766 1 98.44 314 ILE A CA 1
ATOM 2553 C C . ILE A 1 314 ? 11.469 4.43 -15.258 1 98.44 314 ILE A C 1
ATOM 2555 O O . ILE A 1 314 ? 11.312 3.342 -15.812 1 98.44 314 ILE A O 1
ATOM 2559 N N . GLU A 1 315 ? 11.414 5.547 -15.922 1 98.44 315 GLU A N 1
ATOM 2560 C CA . GLU A 1 315 ? 11.211 5.559 -17.359 1 98.44 315 GLU A CA 1
ATOM 2561 C C . GLU A 1 315 ? 12.406 4.957 -18.094 1 98.44 315 GLU A C 1
ATOM 2563 O O . GLU A 1 315 ? 12.242 4.195 -19.047 1 98.44 315 GLU A O 1
ATOM 2568 N N . SER A 1 316 ? 13.539 5.344 -17.625 1 98.25 316 SER A N 1
ATOM 2569 C CA . SER A 1 316 ? 14.75 4.773 -18.203 1 98.25 316 SER A CA 1
ATOM 2570 C C . SER A 1 316 ? 14.82 3.268 -17.969 1 98.25 316 SER A C 1
ATOM 2572 O O . SER A 1 316 ? 15.117 2.504 -18.891 1 98.25 316 SER A O 1
ATOM 2574 N N . LEU A 1 317 ? 14.523 2.867 -16.781 1 97.25 317 LEU A N 1
ATOM 2575 C CA . LEU A 1 317 ? 14.555 1.448 -16.453 1 97.25 317 LEU A CA 1
ATOM 2576 C C . LEU A 1 317 ? 13.508 0.675 -17.25 1 97.25 317 LEU A C 1
ATOM 2578 O O . LEU A 1 317 ? 13.75 -0.467 -17.656 1 97.25 317 LEU A O 1
ATOM 2582 N N . TYR A 1 318 ? 12.336 1.291 -17.375 1 97.75 318 TYR A N 1
ATOM 2583 C CA . TYR A 1 318 ? 11.289 0.667 -18.188 1 97.75 318 TYR A CA 1
ATOM 2584 C C . TYR A 1 318 ? 11.805 0.334 -19.578 1 97.75 318 TYR A C 1
ATOM 2586 O O . TYR A 1 318 ? 11.586 -0.769 -20.094 1 97.75 318 TYR A O 1
ATOM 2594 N N . ARG A 1 319 ? 12.531 1.225 -20.234 1 97.5 319 ARG A N 1
ATOM 2595 C CA . ARG A 1 319 ? 13.078 1.021 -21.562 1 97.5 319 ARG A CA 1
ATOM 2596 C C . ARG A 1 319 ? 14.164 -0.055 -21.562 1 97.5 319 ARG A C 1
ATOM 2598 O O . ARG A 1 319 ? 14.148 -0.962 -22.391 1 97.5 319 ARG A O 1
ATOM 2605 N N . ASP A 1 320 ? 15.023 0.042 -20.641 1 95.88 320 ASP A N 1
ATOM 2606 C CA . ASP A 1 320 ? 16.141 -0.901 -20.547 1 95.88 320 ASP A CA 1
ATOM 2607 C C . ASP A 1 320 ? 15.633 -2.322 -20.312 1 95.88 320 ASP A C 1
ATOM 2609 O O . ASP A 1 320 ? 16.047 -3.258 -21 1 95.88 320 ASP A O 1
ATOM 2613 N N . ILE A 1 321 ? 14.742 -2.465 -19.391 1 92.75 321 ILE A N 1
ATOM 2614 C CA . ILE A 1 321 ? 14.234 -3.783 -19.031 1 92.75 321 ILE A CA 1
ATOM 2615 C C . ILE A 1 321 ? 13.422 -4.355 -20.188 1 92.75 321 ILE A C 1
ATOM 2617 O O . ILE A 1 321 ? 13.492 -5.555 -20.484 1 92.75 321 ILE A O 1
ATOM 2621 N N . THR A 1 322 ? 12.648 -3.49 -20.812 1 95 322 THR A N 1
ATOM 2622 C CA . THR A 1 322 ? 11.898 -3.934 -21.984 1 95 322 THR A CA 1
ATOM 2623 C C . THR A 1 322 ? 12.836 -4.52 -23.047 1 95 322 THR A C 1
ATOM 2625 O O . THR A 1 322 ? 12.586 -5.605 -23.578 1 95 322 THR A O 1
ATOM 2628 N N . LYS A 1 323 ? 13.898 -3.834 -23.297 1 93.81 323 LYS A N 1
ATOM 2629 C CA . LYS A 1 323 ? 14.867 -4.285 -24.281 1 93.81 323 LYS A CA 1
ATOM 2630 C C . LYS A 1 323 ? 15.5 -5.609 -23.859 1 93.81 323 LYS A C 1
ATOM 2632 O O . LYS A 1 323 ? 15.547 -6.559 -24.656 1 93.81 323 LYS A O 1
ATOM 2637 N N . GLU A 1 324 ? 15.922 -5.703 -22.672 1 86.06 324 GLU A N 1
ATOM 2638 C CA . GLU A 1 324 ? 16.594 -6.898 -22.172 1 86.06 324 GLU A CA 1
ATOM 2639 C C . GLU A 1 324 ? 15.656 -8.102 -22.172 1 86.06 324 GLU A C 1
ATOM 2641 O O . GLU A 1 324 ? 16.047 -9.203 -22.547 1 86.06 324 GLU A O 1
ATOM 2646 N N . LEU A 1 325 ? 14.461 -7.871 -21.734 1 84.81 325 LEU A N 1
ATOM 2647 C CA . LEU A 1 325 ? 13.484 -8.945 -21.703 1 84.81 325 LEU A CA 1
ATOM 2648 C C . LEU A 1 325 ? 13.133 -9.398 -23.125 1 84.81 325 LEU A C 1
ATOM 2650 O O . LEU A 1 325 ? 12.969 -10.594 -23.375 1 84.81 325 LEU A O 1
ATOM 2654 N N . SER A 1 326 ? 13.062 -8.438 -24.031 1 84.56 326 SER A N 1
ATOM 2655 C CA . SER A 1 326 ? 12.664 -8.742 -25.406 1 84.56 326 SER A CA 1
ATOM 2656 C C . SER A 1 326 ? 13.719 -9.578 -26.125 1 84.56 326 SER A C 1
ATOM 2658 O O . SER A 1 326 ? 13.414 -10.312 -27.062 1 84.56 326 SER A O 1
ATOM 2660 N N . ASP A 1 327 ? 14.898 -9.5 -25.625 1 78.88 327 ASP A N 1
ATOM 2661 C CA . ASP A 1 327 ? 15.984 -10.297 -26.188 1 78.88 327 ASP A CA 1
ATOM 2662 C C . ASP A 1 327 ? 15.891 -11.75 -25.734 1 78.88 327 ASP A C 1
ATOM 2664 O O . ASP A 1 327 ? 16.469 -12.641 -26.359 1 78.88 327 ASP A O 1
ATOM 2668 N N . ILE A 1 328 ? 15.141 -11.891 -24.719 1 69.94 328 ILE A N 1
ATOM 2669 C CA . ILE A 1 328 ? 15.164 -13.203 -24.078 1 69.94 328 ILE A CA 1
ATOM 2670 C C . ILE A 1 328 ? 13.797 -13.867 -24.219 1 69.94 328 ILE A C 1
ATOM 2672 O O . ILE A 1 328 ? 13.703 -15.07 -24.484 1 69.94 328 ILE A O 1
ATOM 2676 N N . TYR A 1 329 ? 12.766 -13.078 -24.141 1 72.62 329 TYR A N 1
ATOM 2677 C CA . TYR A 1 329 ? 11.43 -13.648 -24.016 1 72.62 329 TYR A CA 1
ATOM 2678 C C . TYR A 1 329 ? 10.531 -13.211 -25.156 1 72.62 329 TYR A C 1
ATOM 2680 O O . TYR A 1 329 ? 10.852 -12.25 -25.875 1 72.62 329 TYR A O 1
ATOM 2688 N N . TYR A 1 330 ? 9.438 -14.008 -25.312 1 73.19 330 TYR A N 1
ATOM 2689 C CA . TYR A 1 330 ? 8.383 -13.602 -26.234 1 73.19 330 TYR A CA 1
ATOM 2690 C C . TYR A 1 330 ? 7.672 -12.352 -25.75 1 73.19 330 TYR A C 1
ATOM 2692 O O . TYR A 1 330 ? 7.652 -12.07 -24.547 1 73.19 330 TYR A O 1
ATOM 2700 N N . GLN A 1 331 ? 7.047 -11.727 -26.625 1 81.94 331 GLN A N 1
ATOM 2701 C CA . GLN A 1 331 ? 6.434 -10.43 -26.359 1 81.94 331 GLN A CA 1
ATOM 2702 C C . GLN A 1 331 ? 5.352 -10.539 -25.281 1 81.94 331 GLN A C 1
ATOM 2704 O O . GLN A 1 331 ? 5.199 -9.641 -24.453 1 81.94 331 GLN A O 1
ATOM 2709 N N . SER A 1 332 ? 4.57 -11.555 -25.312 1 76.44 332 SER A N 1
ATOM 2710 C CA . SER A 1 332 ? 3.508 -11.719 -24.328 1 76.44 332 SER A CA 1
ATOM 2711 C C . SER A 1 332 ? 4.07 -11.789 -22.906 1 76.44 332 SER A C 1
ATOM 2713 O O . SER A 1 332 ? 3.506 -11.211 -21.984 1 76.44 332 SER A O 1
ATOM 2715 N N . THR A 1 333 ? 5.191 -12.477 -22.766 1 77.19 333 THR A N 1
ATOM 2716 C CA . THR A 1 333 ? 5.855 -12.586 -21.469 1 77.19 333 THR A CA 1
ATOM 2717 C C . THR A 1 333 ? 6.426 -11.242 -21.031 1 77.19 333 THR A C 1
ATOM 2719 O O . THR A 1 333 ? 6.316 -10.867 -19.859 1 77.19 333 THR A O 1
ATOM 2722 N N . VAL A 1 334 ? 6.98 -10.594 -22 1 83.19 334 VAL A N 1
ATOM 2723 C CA . VAL A 1 334 ? 7.559 -9.289 -21.719 1 83.19 334 VAL A CA 1
ATOM 2724 C C . VAL A 1 334 ? 6.473 -8.336 -21.219 1 83.19 334 VAL A C 1
ATOM 2726 O O . VAL A 1 334 ? 6.633 -7.688 -20.188 1 83.19 334 VAL A O 1
ATOM 2729 N N . GLU A 1 335 ? 5.363 -8.344 -21.875 1 85 335 GLU A N 1
ATOM 2730 C CA . GLU A 1 335 ? 4.254 -7.461 -21.531 1 85 335 GLU A CA 1
ATOM 2731 C C . GLU A 1 335 ? 3.701 -7.789 -20.141 1 85 335 GLU A C 1
ATOM 2733 O O . GLU A 1 335 ? 3.391 -6.891 -19.359 1 85 335 GLU A O 1
ATOM 2738 N N . GLU A 1 336 ? 3.559 -9 -19.875 1 82.69 336 GLU A N 1
ATOM 2739 C CA . GLU A 1 336 ? 3.055 -9.406 -18.578 1 82.69 336 GLU A CA 1
ATOM 2740 C C . GLU A 1 336 ? 3.996 -8.969 -17.453 1 82.69 336 GLU A C 1
ATOM 2742 O O . GLU A 1 336 ? 3.549 -8.445 -16.438 1 82.69 336 GLU A O 1
ATOM 2747 N N . TRP A 1 337 ? 5.27 -9.219 -17.688 1 84.69 337 TRP A N 1
ATOM 2748 C CA . TRP A 1 337 ? 6.254 -8.867 -16.656 1 84.69 337 TRP A CA 1
ATOM 2749 C C . TRP A 1 337 ? 6.238 -7.367 -16.391 1 84.69 337 TRP A C 1
ATOM 2751 O O . TRP A 1 337 ? 6.203 -6.941 -15.227 1 84.69 337 TRP A O 1
ATOM 2761 N N . LEU A 1 338 ? 6.234 -6.609 -17.422 1 90.31 338 LEU A N 1
ATOM 2762 C CA . LEU A 1 338 ? 6.254 -5.156 -17.312 1 90.31 338 LEU A CA 1
ATOM 2763 C C . LEU A 1 338 ? 4.984 -4.648 -16.625 1 90.31 338 LEU A C 1
ATOM 2765 O O . LEU A 1 338 ? 5.047 -3.789 -15.75 1 90.31 338 LEU A O 1
ATOM 2769 N N . SER A 1 339 ? 3.896 -5.16 -17.031 1 88.19 339 SER A N 1
ATOM 2770 C CA . SER A 1 339 ? 2.609 -4.7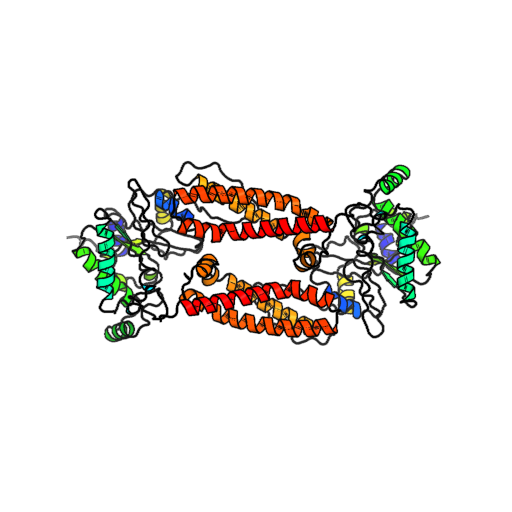3 -16.5 1 88.19 339 SER A CA 1
ATOM 2771 C C . SER A 1 339 ? 2.482 -5.086 -15.016 1 88.19 339 SER A C 1
ATOM 2773 O O . SER A 1 339 ? 1.835 -4.363 -14.25 1 88.19 339 SER A O 1
ATOM 2775 N N . THR A 1 340 ? 3.152 -6.082 -14.625 1 83.62 340 THR A N 1
ATOM 2776 C CA . THR A 1 340 ? 3.012 -6.578 -13.258 1 83.62 340 THR A CA 1
ATOM 2777 C C . THR A 1 340 ? 3.996 -5.879 -12.328 1 83.62 340 THR A C 1
ATOM 2779 O O . THR A 1 340 ? 3.639 -5.504 -11.211 1 83.62 340 THR A O 1
ATOM 2782 N N . TYR A 1 341 ? 5.195 -5.625 -12.836 1 84.25 341 TYR A N 1
ATOM 2783 C CA . TYR A 1 341 ? 6.238 -5.309 -11.867 1 84.25 341 TYR A CA 1
ATOM 2784 C C . TYR A 1 341 ? 6.703 -3.867 -12.016 1 84.25 341 TYR A C 1
ATOM 2786 O O . TYR A 1 341 ? 7.301 -3.303 -11.094 1 84.25 341 TYR A O 1
ATOM 2794 N N . ILE A 1 342 ? 6.461 -3.25 -13.109 1 92.25 342 ILE A N 1
ATOM 2795 C CA . ILE A 1 342 ? 7.023 -1.917 -13.289 1 92.25 342 ILE A CA 1
ATOM 2796 C C . ILE A 1 342 ? 5.902 -0.909 -13.523 1 92.25 342 ILE A C 1
ATOM 2798 O O . ILE A 1 342 ? 5.887 0.166 -12.922 1 92.25 342 ILE A O 1
ATOM 2802 N N . SER A 1 343 ? 4.914 -1.234 -14.289 1 94 343 SER A N 1
ATOM 2803 C CA . SER A 1 343 ? 3.896 -0.3 -14.758 1 94 343 SER A CA 1
ATOM 2804 C C . SER A 1 343 ? 3.125 0.306 -13.594 1 94 343 SER A C 1
ATOM 2806 O O . SER A 1 343 ? 2.826 1.502 -13.594 1 94 343 SER A O 1
ATOM 2808 N N . PRO A 1 344 ? 2.762 -0.468 -12.57 1 91.94 344 PRO A N 1
ATOM 2809 C CA . PRO A 1 344 ? 2.02 0.14 -11.461 1 91.94 344 PRO A CA 1
ATOM 2810 C C . PRO A 1 344 ? 2.783 1.28 -10.797 1 91.94 344 PRO A C 1
ATOM 2812 O O . PRO A 1 344 ? 2.189 2.305 -10.445 1 91.94 344 PRO A O 1
ATOM 2815 N N . TYR A 1 345 ? 4.039 1.127 -10.586 1 94.88 345 TYR A N 1
ATOM 2816 C CA . TYR A 1 345 ? 4.855 2.152 -9.945 1 94.88 345 TYR A CA 1
ATOM 2817 C C . TYR A 1 345 ? 5.125 3.309 -10.898 1 94.88 345 TYR A C 1
ATOM 2819 O O . TYR A 1 345 ? 5.152 4.469 -10.484 1 94.88 345 TYR A O 1
ATOM 2827 N N . ARG A 1 346 ? 5.355 2.928 -12.148 1 97.38 346 ARG A N 1
ATOM 2828 C CA . ARG A 1 346 ? 5.535 3.934 -13.188 1 97.38 346 ARG A CA 1
ATOM 2829 C C . ARG A 1 346 ? 4.328 4.859 -13.266 1 97.38 346 ARG A C 1
ATOM 2831 O O . ARG A 1 346 ? 4.477 6.086 -13.289 1 97.38 346 ARG A O 1
ATOM 2838 N N . GLU A 1 347 ? 3.17 4.301 -13.281 1 96.88 347 GLU A N 1
ATOM 2839 C CA . GLU A 1 347 ? 1.936 5.074 -13.359 1 96.88 347 GLU A CA 1
ATOM 2840 C C . GLU A 1 347 ? 1.717 5.906 -12.102 1 96.88 347 GLU A C 1
ATOM 2842 O O . GLU A 1 347 ? 1.247 7.043 -12.172 1 96.88 347 GLU A O 1
ATOM 2847 N N . LYS A 1 348 ? 1.977 5.348 -10.984 1 96.69 348 LYS A N 1
ATOM 2848 C CA . LYS A 1 348 ? 1.862 6.07 -9.727 1 96.69 348 LYS A CA 1
ATOM 2849 C C . LYS A 1 348 ? 2.766 7.301 -9.711 1 96.69 348 LYS A C 1
ATOM 2851 O O . LYS A 1 348 ? 2.34 8.391 -9.312 1 96.69 348 LYS A O 1
ATOM 2856 N N . LEU A 1 349 ? 3.947 7.152 -10.148 1 98.25 349 LEU A N 1
ATOM 2857 C CA . LEU A 1 349 ? 4.898 8.258 -10.195 1 98.25 349 LEU A CA 1
ATOM 2858 C C . LEU A 1 349 ? 4.453 9.312 -11.195 1 98.25 349 LEU A C 1
ATOM 2860 O O . LEU A 1 349 ? 4.559 10.516 -10.922 1 98.25 349 LEU A O 1
ATOM 2864 N N . LYS A 1 350 ? 3.98 8.859 -12.328 1 98.19 350 LYS A N 1
ATOM 2865 C CA . LYS A 1 350 ? 3.475 9.797 -13.328 1 98.19 350 LYS A CA 1
ATOM 2866 C C . LYS A 1 350 ? 2.35 10.656 -12.758 1 98.19 350 LYS A C 1
ATOM 2868 O O . LYS A 1 350 ? 2.354 11.875 -12.906 1 98.19 350 LYS A O 1
ATOM 2873 N N . LYS A 1 351 ? 1.474 10.008 -12.094 1 97.62 351 LYS A N 1
ATOM 2874 C CA . LYS A 1 351 ? 0.346 10.727 -11.508 1 97.62 351 LYS A CA 1
ATOM 2875 C C . LYS A 1 351 ? 0.813 11.688 -10.414 1 97.62 351 LYS A C 1
ATOM 2877 O O . LYS A 1 351 ? 0.357 12.828 -10.352 1 97.62 351 LYS A O 1
ATOM 2882 N N . LEU A 1 352 ? 1.645 11.195 -9.555 1 97.5 352 LEU A N 1
ATOM 2883 C CA . LEU A 1 352 ? 2.15 12 -8.453 1 97.5 352 LEU A CA 1
ATOM 2884 C C . LEU A 1 352 ? 2.824 13.266 -8.969 1 97.5 352 LEU A C 1
ATOM 2886 O O . LEU A 1 352 ? 2.537 14.367 -8.484 1 97.5 352 LEU A O 1
ATOM 2890 N N . VAL A 1 353 ? 3.668 13.109 -9.953 1 98.25 353 VAL A N 1
ATOM 2891 C CA . VAL A 1 353 ? 4.414 14.234 -10.5 1 98.25 353 VAL A CA 1
ATOM 2892 C C . VAL A 1 353 ? 3.463 15.164 -11.25 1 98.25 353 VAL A C 1
ATOM 2894 O O . VAL A 1 353 ? 3.537 16.391 -11.109 1 98.25 353 VAL A O 1
ATOM 2897 N N . SER A 1 354 ? 2.617 14.602 -12.023 1 97.94 354 SER A N 1
ATOM 2898 C CA . SER A 1 354 ? 1.651 15.414 -12.758 1 97.94 354 SER A CA 1
ATOM 2899 C C . SER A 1 354 ? 0.782 16.234 -11.805 1 97.94 354 SER A C 1
ATOM 2901 O O . SER A 1 354 ? 0.598 17.438 -12.008 1 97.94 354 SER A O 1
ATOM 2903 N N . ASP A 1 355 ? 0.228 15.602 -10.805 1 97.31 355 ASP A N 1
ATOM 2904 C CA . ASP A 1 355 ? -0.596 16.281 -9.812 1 97.31 355 ASP A CA 1
ATOM 2905 C C . ASP A 1 355 ? 0.198 17.375 -9.102 1 97.31 355 ASP A C 1
ATOM 2907 O O . ASP A 1 355 ? -0.311 18.469 -8.875 1 97.31 355 ASP A O 1
ATOM 2911 N N . ALA A 1 356 ? 1.38 17.016 -8.742 1 97.19 356 ALA A N 1
ATOM 2912 C CA . ALA A 1 356 ? 2.227 17.984 -8.062 1 97.19 356 ALA A CA 1
ATOM 2913 C C . ALA A 1 356 ? 2.479 19.219 -8.938 1 97.19 356 ALA A C 1
ATOM 2915 O O . ALA A 1 356 ? 2.369 20.344 -8.484 1 97.19 356 ALA A O 1
ATOM 2916 N N . ASP A 1 357 ? 2.779 18.984 -10.18 1 96 357 ASP A N 1
ATOM 2917 C CA . ASP A 1 357 ? 3.043 20.078 -11.102 1 96 357 ASP A CA 1
ATOM 2918 C C . ASP A 1 357 ? 1.803 20.953 -11.297 1 96 357 ASP A C 1
ATOM 2920 O O . ASP A 1 357 ? 1.9 22.172 -11.344 1 96 357 ASP A O 1
ATOM 2924 N N . LEU A 1 358 ? 0.725 20.328 -11.414 1 95 358 LEU A N 1
ATOM 2925 C CA . LEU A 1 358 ? -0.525 21.078 -11.531 1 95 358 LEU A CA 1
ATOM 2926 C C . LEU A 1 358 ? -0.774 21.938 -10.297 1 95 358 LEU A C 1
ATOM 2928 O O . LEU A 1 358 ? -1.178 23.094 -10.414 1 95 358 LEU A O 1
ATOM 2932 N N . GLN A 1 359 ? -0.514 21.375 -9.148 1 93.31 359 GLN A N 1
ATOM 2933 C CA . GLN A 1 359 ? -0.747 22.094 -7.906 1 93.31 359 GLN A CA 1
ATOM 2934 C C . GLN A 1 359 ? 0.252 23.234 -7.738 1 93.31 359 GLN A C 1
ATOM 2936 O O . GLN A 1 359 ? -0.077 24.281 -7.164 1 93.31 359 GLN A O 1
ATOM 2941 N N . ILE A 1 360 ? 1.421 23.062 -8.211 1 92.25 360 ILE A N 1
ATOM 2942 C CA . ILE A 1 360 ? 2.402 24.141 -8.203 1 92.25 360 ILE A CA 1
ATOM 2943 C C . ILE A 1 360 ? 1.908 25.297 -9.078 1 92.25 360 ILE A C 1
ATOM 2945 O O . ILE A 1 360 ? 2.021 26.453 -8.695 1 92.25 360 ILE A O 1
ATOM 2949 N N . ALA A 1 361 ? 1.289 24.953 -10.133 1 88.88 361 ALA A N 1
ATOM 2950 C CA . ALA A 1 361 ? 0.802 25.953 -11.07 1 88.88 361 ALA A CA 1
ATOM 2951 C C . ALA A 1 361 ? -0.372 26.734 -10.484 1 88.88 361 ALA A C 1
ATOM 2953 O O . ALA A 1 361 ? -0.496 27.953 -10.703 1 88.88 361 ALA A O 1
ATOM 2954 N N . VAL A 1 362 ? -1.144 26.094 -9.727 1 84.5 362 VAL A N 1
ATOM 2955 C CA . VAL A 1 362 ? -2.338 26.719 -9.164 1 84.5 362 VAL A CA 1
ATOM 2956 C C . VAL A 1 362 ? -1.949 27.625 -8 1 84.5 362 VAL A C 1
ATOM 2958 O O . VAL A 1 362 ? -2.615 28.625 -7.742 1 84.5 362 VAL A O 1
ATOM 2961 N N . ASN A 1 363 ? -0.875 27.312 -7.305 1 78 363 ASN A N 1
ATOM 2962 C CA . ASN A 1 363 ? -0.495 28.047 -6.105 1 78 363 ASN A CA 1
ATOM 2963 C C . ASN A 1 363 ? 0.448 29.203 -6.438 1 78 363 ASN A C 1
ATOM 2965 O O . ASN A 1 363 ? 0.908 29.906 -5.539 1 78 363 ASN A O 1
ATOM 2969 N N . VAL A 1 364 ? 0.837 29.391 -7.656 1 67.81 364 VAL A N 1
ATOM 2970 C CA . VAL A 1 364 ? 1.697 30.5 -8.031 1 67.81 364 VAL A CA 1
ATOM 2971 C C . VAL A 1 364 ? 0.901 31.812 -7.984 1 67.81 364 VAL A C 1
ATOM 2973 O O . VAL A 1 364 ? -0.198 31.891 -8.531 1 67.81 364 VAL A O 1
ATOM 2976 N N . PRO A 1 365 ? 1.326 32.656 -6.961 1 61.28 365 PRO A N 1
ATOM 2977 C CA . PRO A 1 365 ? 0.684 33.969 -6.945 1 61.28 365 PRO A CA 1
ATOM 2978 C C . PRO A 1 365 ? 0.679 34.625 -8.312 1 61.28 365 PRO A C 1
ATOM 2980 O O . PRO A 1 365 ? 1.63 34.469 -9.086 1 61.28 365 PRO A O 1
ATOM 2983 N N . MET A 1 366 ? -0.546 34.781 -9.023 1 49.75 366 MET A N 1
ATOM 2984 C CA . MET A 1 366 ? -0.598 35.562 -10.25 1 49.75 366 MET A CA 1
ATOM 2985 C C . MET A 1 366 ? -0.158 37 -9.984 1 49.75 366 MET A C 1
ATOM 2987 O O . MET A 1 366 ? -0.347 37.531 -8.883 1 49.75 366 MET A O 1
ATOM 2991 N N . MET B 1 1 ? 24.922 36.062 60.312 1 21.2 1 MET B N 1
ATOM 2992 C CA . MET B 1 1 ? 23.969 36.5 59.312 1 21.2 1 MET B CA 1
ATOM 2993 C C . MET B 1 1 ? 23.859 35.531 58.156 1 21.2 1 MET B C 1
ATOM 2995 O O . MET B 1 1 ? 24.781 35.406 57.344 1 21.2 1 MET B O 1
ATOM 2999 N N . ALA B 1 2 ? 23.484 34.469 58.406 1 27.92 2 ALA B N 1
ATOM 3000 C CA . ALA B 1 2 ? 23.547 33.25 57.625 1 27.92 2 ALA B CA 1
ATOM 3001 C C . ALA B 1 2 ? 22.891 33.438 56.25 1 27.92 2 ALA B C 1
ATOM 3003 O O . ALA B 1 2 ? 21.719 33.844 56.156 1 27.92 2 ALA B O 1
ATOM 3004 N N . THR B 1 3 ? 23.531 33.75 55.188 1 23.98 3 THR B N 1
ATOM 3005 C CA . THR B 1 3 ? 23.219 34.188 53.812 1 23.98 3 THR B CA 1
ATOM 3006 C C . THR B 1 3 ? 22.375 33.156 53.094 1 23.98 3 THR B C 1
ATOM 3008 O O . THR B 1 3 ? 22.766 31.969 53.031 1 23.98 3 THR B O 1
ATOM 3011 N N . ARG B 1 4 ? 21.047 33.344 53.094 1 30.95 4 ARG B N 1
ATOM 3012 C CA . ARG B 1 4 ? 19.984 32.531 52.5 1 30.95 4 ARG B CA 1
ATOM 3013 C C . ARG B 1 4 ? 20.359 32.094 51.094 1 30.95 4 ARG B C 1
ATOM 3015 O O . ARG B 1 4 ? 20.531 32.938 50.219 1 30.95 4 ARG B O 1
ATOM 3022 N N . ALA B 1 5 ? 21.156 31.203 50.938 1 32.44 5 ALA B N 1
ATOM 3023 C CA . ALA B 1 5 ? 21.672 30.703 49.688 1 32.44 5 ALA B CA 1
ATOM 3024 C C . ALA B 1 5 ? 20.578 30.656 48.625 1 32.44 5 ALA B C 1
ATOM 3026 O O . ALA B 1 5 ? 19.453 30.25 48.906 1 32.44 5 ALA B O 1
ATOM 3027 N N . ALA B 1 6 ? 20.719 31.547 47.625 1 31.84 6 ALA B N 1
ATOM 3028 C CA . ALA B 1 6 ? 19.891 31.781 46.469 1 31.84 6 ALA B CA 1
ATOM 3029 C C . ALA B 1 6 ? 19.438 30.469 45.812 1 31.84 6 ALA B C 1
ATOM 3031 O O . ALA B 1 6 ? 20.266 29.594 45.562 1 31.84 6 ALA B O 1
ATOM 3032 N N . ARG B 1 7 ? 18.312 30.078 46.281 1 33.91 7 ARG B N 1
ATOM 3033 C CA . ARG B 1 7 ? 17.719 28.828 45.812 1 33.91 7 ARG B CA 1
ATOM 3034 C C . ARG B 1 7 ? 17.875 28.688 44.312 1 33.91 7 ARG B C 1
ATOM 3036 O O . ARG B 1 7 ? 17.969 29.672 43.594 1 33.91 7 ARG B O 1
ATOM 3043 N N . THR B 1 8 ? 18.609 27.703 43.875 1 32.75 8 THR B N 1
ATOM 3044 C CA . THR B 1 8 ? 18.953 27.516 42.469 1 32.75 8 THR B CA 1
ATOM 3045 C C . THR B 1 8 ? 17.75 27.766 41.594 1 32.75 8 THR B C 1
ATOM 3047 O O . THR B 1 8 ? 16.609 27.672 42.031 1 32.75 8 THR B O 1
ATOM 3050 N N . PRO B 1 9 ? 17.859 28.344 40.375 1 26.34 9 PRO B N 1
ATOM 3051 C CA . PRO B 1 9 ? 16.75 28.672 39.5 1 26.34 9 PRO B CA 1
ATOM 3052 C C . PRO B 1 9 ? 15.742 27.516 39.375 1 26.34 9 PRO B C 1
ATOM 3054 O O . PRO B 1 9 ? 14.539 27.75 39.281 1 26.34 9 PRO B O 1
ATOM 3057 N N . ALA B 1 10 ? 16.141 26.297 39.375 1 33.19 10 ALA B N 1
ATOM 3058 C CA . ALA B 1 10 ? 15.328 25.078 39.406 1 33.19 10 ALA B CA 1
ATOM 3059 C C . ALA B 1 10 ? 14.383 25.062 40.594 1 33.19 10 ALA B C 1
ATOM 3061 O O . ALA B 1 10 ? 13.219 24.672 40.469 1 33.19 10 ALA B O 1
ATOM 3062 N N . GLU B 1 11 ? 14.898 25.266 41.656 1 33.41 11 GLU B N 1
ATOM 3063 C CA . GLU B 1 11 ? 14.156 25.25 42.906 1 33.41 11 GLU B CA 1
ATOM 3064 C C . GLU B 1 11 ? 13.141 26.391 42.969 1 33.41 11 GLU B C 1
ATOM 3066 O O . GLU B 1 11 ? 12.047 26.234 43.5 1 33.41 11 GLU B O 1
ATOM 3071 N N . GLN B 1 12 ? 13.57 27.562 42.438 1 28.28 12 GLN B N 1
ATOM 3072 C CA . GLN B 1 12 ? 12.672 28.703 42.406 1 28.28 12 GLN B CA 1
ATOM 3073 C C . GLN B 1 12 ? 11.484 28.453 41.469 1 28.28 12 GLN B C 1
ATOM 3075 O O . GLN B 1 12 ? 10.359 28.875 41.781 1 28.28 12 GLN B O 1
ATOM 3080 N N . LEU B 1 13 ? 11.695 27.844 40.281 1 30.27 13 LEU B N 1
ATOM 3081 C CA . LEU B 1 13 ? 10.602 27.469 39.375 1 30.27 13 LEU B CA 1
ATOM 3082 C C . LEU B 1 13 ? 9.672 26.469 40.062 1 30.27 13 LEU B C 1
ATOM 3084 O O . LEU B 1 13 ? 8.453 26.516 39.875 1 30.27 13 LEU B O 1
ATOM 3088 N N . GLN B 1 14 ? 10.086 25.562 40.906 1 29.61 14 GLN B N 1
ATOM 3089 C CA . GLN B 1 14 ? 9.305 24.625 41.688 1 29.61 14 GLN B CA 1
ATOM 3090 C C . GLN B 1 14 ? 8.336 25.344 42.625 1 29.61 14 GLN B C 1
ATOM 3092 O O . GLN B 1 14 ? 7.195 24.906 42.812 1 29.61 14 GLN B O 1
ATOM 3097 N N . ARG B 1 15 ? 8.719 26.25 43.344 1 33.12 15 ARG B N 1
ATOM 3098 C CA . ARG B 1 15 ? 7.953 26.859 44.406 1 33.12 15 ARG B CA 1
ATOM 3099 C C . ARG B 1 15 ? 6.859 27.766 43.844 1 33.12 15 ARG B C 1
ATOM 3101 O O . ARG B 1 15 ? 5.812 27.938 44.469 1 33.12 15 ARG B O 1
ATOM 3108 N N . SER B 1 16 ? 7.246 28.641 42.844 1 28.62 16 SER B N 1
ATOM 3109 C CA . SER B 1 16 ? 6.133 29.484 42.406 1 28.62 16 SER B CA 1
ATOM 3110 C C . SER B 1 16 ? 5.008 28.625 41.844 1 28.62 16 SER B C 1
ATOM 3112 O O . SER B 1 16 ? 3.953 29.156 41.469 1 28.62 16 SER B O 1
ATOM 3114 N N . ALA B 1 17 ? 5.062 27.344 41.375 1 27.64 17 ALA B N 1
ATOM 3115 C CA . ALA B 1 17 ? 3.986 26.375 41.188 1 27.64 17 ALA B CA 1
ATOM 3116 C C . ALA B 1 17 ? 3.131 26.266 42.438 1 27.64 17 ALA B C 1
ATOM 3118 O O . ALA B 1 17 ? 2.035 25.703 42.406 1 27.64 17 ALA B O 1
ATOM 3119 N N . ASN B 1 18 ? 3.527 26.328 43.594 1 27.98 18 ASN B N 1
ATOM 3120 C CA . ASN B 1 18 ? 2.631 26.328 44.75 1 27.98 18 ASN B CA 1
ATOM 3121 C C . ASN B 1 18 ? 1.635 27.484 44.688 1 27.98 18 ASN B C 1
ATOM 3123 O O . ASN B 1 18 ? 0.441 27.281 44.906 1 27.98 18 ASN B O 1
ATOM 3127 N N . GLY B 1 19 ? 1.848 28.703 45.094 1 27.45 19 GLY B N 1
ATOM 3128 C CA . GLY B 1 19 ? 0.897 29.812 45.094 1 27.45 19 GLY B CA 1
ATOM 3129 C C . GLY B 1 19 ? 0.547 30.297 43.688 1 27.45 19 GLY B C 1
ATOM 3130 O O . GLY B 1 19 ? -0.442 31.016 43.5 1 27.45 19 GLY B O 1
ATOM 3131 N N . ALA B 1 20 ? 1.493 30.859 42.938 1 25.25 20 ALA B N 1
ATOM 3132 C CA . ALA B 1 20 ? 1.253 31.469 41.625 1 25.25 20 ALA B CA 1
ATOM 3133 C C . ALA B 1 20 ? 0.677 30.453 40.656 1 25.25 20 ALA B C 1
ATOM 3135 O O . ALA B 1 20 ? 1.04 29.266 40.688 1 25.25 20 ALA B O 1
ATOM 3136 N N . GLU B 1 21 ? -0.563 30.797 39.969 1 26.41 21 GLU B N 1
ATOM 3137 C CA . GLU B 1 21 ? -1.452 30.172 38.969 1 26.41 21 GLU B CA 1
ATOM 3138 C C . GLU B 1 21 ? -0.66 29.516 37.844 1 26.41 21 GLU B C 1
ATOM 3140 O O . GLU B 1 21 ? 0.041 30.188 37.094 1 26.41 21 GLU B O 1
ATOM 3145 N N . ALA B 1 22 ? 0.06 28.484 38.031 1 26.58 22 ALA B N 1
ATOM 3146 C CA . ALA B 1 22 ? 0.699 27.5 37.156 1 26.58 22 ALA B CA 1
ATOM 3147 C C . ALA B 1 22 ? 0.077 27.516 35.75 1 26.58 22 ALA B C 1
ATOM 3149 O O . ALA B 1 22 ? -1.131 27.719 35.625 1 26.58 22 ALA B O 1
ATOM 3150 N N . TRP B 1 23 ? 0.851 27.953 34.844 1 26.39 23 TRP B N 1
ATOM 3151 C CA . TRP B 1 23 ? 0.57 27.844 33.406 1 26.39 23 TRP B CA 1
ATOM 3152 C C . TRP B 1 23 ? -0.171 26.547 33.094 1 26.39 23 TRP B C 1
ATOM 3154 O O . TRP B 1 23 ? 0.342 25.453 33.375 1 26.39 23 TRP B O 1
ATOM 3164 N N . ARG B 1 24 ? -1.356 26.391 33.562 1 28.17 24 ARG B N 1
ATOM 3165 C CA . ARG B 1 24 ? -2.223 25.266 33.25 1 28.17 24 ARG B CA 1
ATOM 3166 C C . ARG B 1 24 ? -2.166 24.938 31.75 1 28.17 24 ARG B C 1
ATOM 3168 O O . ARG B 1 24 ? -2.775 25.641 30.938 1 28.17 24 ARG B O 1
ATOM 3175 N N . ALA B 1 25 ? -0.942 24.625 31.312 1 28.95 25 ALA B N 1
ATOM 3176 C CA . ALA B 1 25 ? -0.806 24.094 29.969 1 28.95 25 ALA B CA 1
ATOM 3177 C C . ALA B 1 25 ? -1.82 22.969 29.719 1 28.95 25 ALA B C 1
ATOM 3179 O O . ALA B 1 25 ? -1.958 22.062 30.531 1 28.95 25 ALA B O 1
ATOM 3180 N N . ARG B 1 26 ? -2.926 23.359 29.25 1 30.19 26 ARG B N 1
ATOM 3181 C CA . ARG B 1 26 ? -3.859 22.328 28.781 1 30.19 26 ARG B CA 1
ATOM 3182 C C . ARG B 1 26 ? -3.262 21.531 27.625 1 30.19 26 ARG B C 1
ATOM 3184 O O . ARG B 1 26 ? -2.746 22.109 26.672 1 30.19 26 ARG B O 1
ATOM 3191 N N . VAL B 1 27 ? -2.525 20.469 28.047 1 29.17 27 VAL B N 1
ATOM 3192 C CA . VAL B 1 27 ? -1.839 19.578 27.109 1 29.17 27 VAL B CA 1
ATOM 3193 C C . VAL B 1 27 ? -2.863 18.797 26.297 1 29.17 27 VAL B C 1
ATOM 3195 O O . VAL B 1 27 ? -3.795 18.203 26.859 1 29.17 27 VAL B O 1
ATOM 3198 N N . TYR B 1 28 ? -3.041 19.219 25.094 1 30.72 28 TYR B N 1
ATOM 3199 C CA . TYR B 1 28 ? -3.82 18.406 24.172 1 30.72 28 TYR B CA 1
ATOM 3200 C C . TYR B 1 28 ? -2.918 17.469 23.375 1 30.72 28 TYR B C 1
ATOM 3202 O O . TYR B 1 28 ? -1.917 17.906 22.797 1 30.72 28 TYR B O 1
ATOM 3210 N N . VAL B 1 29 ? -2.695 16.359 23.938 1 28.31 29 VAL B N 1
ATOM 3211 C CA . VAL B 1 29 ? -1.818 15.391 23.281 1 28.31 29 VAL B CA 1
ATOM 3212 C C . VAL B 1 29 ? -2.551 14.734 22.109 1 28.31 29 VAL B C 1
ATOM 3214 O O . VAL B 1 29 ? -3.652 14.203 22.281 1 28.31 29 VAL B O 1
ATOM 3217 N N . SER B 1 30 ? -2.424 15.398 20.969 1 30.72 30 SER B N 1
ATOM 3218 C CA . SER B 1 30 ? -3.012 14.68 19.844 1 30.72 30 SER B CA 1
ATOM 3219 C C . SER B 1 30 ? -2.029 13.672 19.25 1 30.72 30 SER B C 1
ATOM 3221 O O . SER B 1 30 ? -0.858 14 19.031 1 30.72 30 SER B O 1
ATOM 3223 N N . ARG B 1 31 ? -2.129 12.586 19.594 1 31.09 31 ARG B N 1
ATOM 3224 C CA . ARG B 1 31 ? -1.185 11.641 19.016 1 31.09 31 ARG B CA 1
ATOM 3225 C C . ARG B 1 31 ? -1.037 11.867 17.516 1 31.09 31 ARG B C 1
ATOM 3227 O O . ARG B 1 31 ? 0.081 11.961 17 1 31.09 31 ARG B O 1
ATOM 3234 N N . HIS B 1 32 ? -1.719 11.039 16.672 1 29.91 32 HIS B N 1
ATOM 3235 C CA . HIS B 1 32 ? -1.572 11.023 15.227 1 29.91 32 HIS B CA 1
ATOM 3236 C C . HIS B 1 32 ? -2.441 12.094 14.57 1 29.91 32 HIS B C 1
ATOM 3238 O O . HIS B 1 32 ? -3.525 12.406 15.07 1 29.91 32 HIS B O 1
ATOM 3244 N N . ARG B 1 33 ? -1.913 12.984 13.758 1 32.91 33 ARG B N 1
ATOM 3245 C CA . ARG B 1 33 ? -2.645 13.953 12.953 1 32.91 33 ARG B CA 1
ATOM 3246 C C . ARG B 1 33 ? -4.023 13.422 12.57 1 32.91 33 ARG B C 1
ATOM 3248 O O . ARG B 1 33 ? -4.918 14.195 12.234 1 32.91 33 ARG B O 1
ATOM 3255 N N . ARG B 1 34 ? -4.102 12.211 12.32 1 34.69 34 ARG B N 1
ATOM 3256 C CA . ARG B 1 34 ? -5.336 11.617 11.82 1 34.69 34 ARG B CA 1
ATOM 3257 C C . ARG B 1 34 ? -6.449 11.703 12.859 1 34.69 34 ARG B C 1
ATOM 3259 O O . ARG B 1 34 ? -7.633 11.625 12.516 1 34.69 34 ARG B O 1
ATOM 3266 N N . ASN B 1 35 ? -6.039 11.695 14.109 1 30.39 35 ASN B N 1
ATOM 3267 C CA . ASN B 1 35 ? -7.043 11.57 15.164 1 30.39 35 ASN B CA 1
ATOM 3268 C C . ASN B 1 35 ? -7.531 12.938 15.641 1 30.39 35 ASN B C 1
ATOM 3270 O O . ASN B 1 35 ? -8.047 13.062 16.75 1 30.39 35 ASN B O 1
ATOM 3274 N N . VAL B 1 36 ? -7.344 13.82 14.938 1 33.16 36 VAL B N 1
ATOM 3275 C CA . VAL B 1 36 ? -7.684 15.164 15.398 1 33.16 36 VAL B CA 1
ATOM 3276 C C . VAL B 1 36 ? -9.188 15.266 15.641 1 33.16 36 VAL B C 1
ATOM 3278 O O . VAL B 1 36 ? -9.633 15.906 16.594 1 33.16 36 VAL B O 1
ATOM 3281 N N . LEU B 1 37 ? -9.906 14.656 14.781 1 32.12 37 LEU B N 1
ATOM 3282 C CA . LEU B 1 37 ? -11.336 14.883 14.891 1 32.12 37 LEU B CA 1
ATOM 3283 C C . LEU B 1 37 ? -11.867 14.422 16.25 1 32.12 37 LEU B C 1
ATOM 3285 O O . LEU B 1 37 ? -12.742 15.062 16.828 1 32.12 37 LEU B O 1
ATOM 3289 N N . LEU B 1 38 ? -11.344 13.32 16.625 1 32.38 38 LEU B N 1
ATOM 3290 C CA . LEU B 1 38 ? -11.969 12.773 17.828 1 32.38 38 LEU B CA 1
ATOM 3291 C C . LEU B 1 38 ? -11.625 13.625 19.047 1 32.38 38 LEU B C 1
ATOM 3293 O O . LEU B 1 38 ? -12.438 13.742 19.969 1 32.38 38 LEU B O 1
ATOM 3297 N N . ARG B 1 39 ? -10.492 14.289 18.938 1 34.62 39 ARG B N 1
ATOM 3298 C CA . ARG B 1 39 ? -10.117 15.062 20.125 1 34.62 39 ARG B CA 1
ATOM 3299 C C . ARG B 1 39 ? -11 16.297 20.266 1 34.62 39 ARG B C 1
ATOM 3301 O O . ARG B 1 39 ? -11.031 16.922 21.328 1 34.62 39 ARG B O 1
ATOM 3308 N N . MET B 1 40 ? -11.617 16.547 19.281 1 32.03 40 MET B N 1
ATOM 3309 C CA . MET B 1 40 ? -12.477 17.719 19.359 1 32.03 40 MET B CA 1
ATOM 3310 C C . MET B 1 40 ? -13.586 17.516 20.391 1 32.03 40 MET B C 1
ATOM 3312 O O . MET B 1 40 ? -13.938 18.453 21.125 1 32.03 40 MET B O 1
ATOM 3316 N N . ARG B 1 41 ? -14.016 16.328 20.516 1 30.72 41 ARG B N 1
ATOM 3317 C CA . ARG B 1 41 ? -15.109 16.156 21.469 1 30.72 41 ARG B CA 1
ATOM 3318 C C . ARG B 1 41 ? -14.617 16.344 22.891 1 30.72 41 ARG B C 1
ATOM 3320 O O . ARG B 1 41 ? -15.344 16.859 23.75 1 30.72 41 ARG B O 1
ATOM 3327 N N . GLU B 1 42 ? -13.477 15.758 23.156 1 32.03 42 GLU B N 1
ATOM 3328 C CA . GLU B 1 42 ? -13.031 15.859 24.547 1 32.03 42 GLU B CA 1
ATOM 3329 C C . GLU B 1 42 ? -12.828 17.312 24.953 1 32.03 42 GLU B C 1
ATOM 3331 O O . GLU B 1 42 ? -13.117 17.688 26.094 1 32.03 42 GLU B O 1
ATOM 3336 N N . ALA B 1 43 ? -12.242 18 24.016 1 32.09 43 ALA B N 1
ATOM 3337 C CA . ALA B 1 43 ? -12.203 19.438 24.312 1 32.09 43 ALA B CA 1
ATOM 3338 C C . ALA B 1 43 ? -13.609 19.984 24.547 1 32.09 43 ALA B C 1
ATOM 3340 O O . ALA B 1 43 ? -13.781 21 25.234 1 32.09 43 ALA B O 1
ATOM 3341 N N . LEU B 1 44 ? -14.492 19.234 24.078 1 31.22 44 LEU B N 1
ATOM 3342 C CA . LEU B 1 44 ? -15.875 19.656 24.234 1 31.22 44 LEU B CA 1
ATOM 3343 C C . LEU B 1 44 ? -16.312 19.562 25.688 1 31.22 44 LEU B C 1
ATOM 3345 O O . LEU B 1 44 ? -17.172 20.344 26.125 1 31.22 44 LEU B O 1
ATOM 3349 N N . GLN B 1 45 ? -15.75 18.625 26.359 1 28.72 45 GLN B N 1
ATOM 3350 C CA . GLN B 1 45 ? -16.312 18.562 27.719 1 28.72 45 GLN B CA 1
ATOM 3351 C C . GLN B 1 45 ? -15.758 19.688 28.594 1 28.72 45 GLN B C 1
ATOM 3353 O O . GLN B 1 45 ? -16.125 19.797 29.766 1 28.72 45 GLN B O 1
ATOM 3358 N N . LEU B 1 46 ? -14.523 20.219 28.312 1 29.05 46 LEU B N 1
ATOM 3359 C CA . LEU B 1 46 ? -14.141 21.25 29.266 1 29.05 46 LEU B CA 1
ATOM 3360 C C . LEU B 1 46 ? -15.039 22.469 29.125 1 29.05 46 LEU B C 1
ATOM 3362 O O . LEU B 1 46 ? -15.406 22.859 28.016 1 29.05 46 LEU B O 1
ATOM 3366 N N . ASN B 1 47 ? -15.906 22.703 30.047 1 29.75 47 ASN B N 1
ATOM 3367 C CA . ASN B 1 47 ? -16.812 23.828 30.266 1 29.75 47 ASN B CA 1
ATOM 3368 C C . ASN B 1 47 ? -16.156 25.156 29.922 1 29.75 47 ASN B C 1
ATOM 3370 O O . ASN B 1 47 ? -16.656 26.219 30.297 1 29.75 47 ASN B O 1
ATOM 3374 N N . ALA B 1 48 ? -14.812 25.281 29.906 1 26.73 48 ALA B N 1
ATOM 3375 C CA . ALA B 1 48 ? -14.281 26.609 29.609 1 26.73 48 ALA B CA 1
ATOM 3376 C C . ALA B 1 48 ? -14.164 26.828 28.109 1 26.73 48 ALA B C 1
ATOM 3378 O O . ALA B 1 48 ? -13.828 25.906 27.359 1 26.73 48 ALA B O 1
ATOM 3379 N N . PRO B 1 49 ? -14.828 27.906 27.469 1 28.77 49 PRO B N 1
ATOM 3380 C CA . PRO B 1 49 ? -14.766 28.328 26.062 1 28.77 49 PRO B CA 1
ATOM 3381 C C . PRO B 1 49 ? -13.344 28.406 25.531 1 28.77 49 PRO B C 1
ATOM 3383 O O . PRO B 1 49 ? -12.477 29.031 26.141 1 28.77 49 PRO B O 1
ATOM 3386 N N . LEU B 1 50 ? -12.609 27.359 25.328 1 29.84 50 LEU B N 1
ATOM 3387 C CA . LEU B 1 50 ? -11.281 27.562 24.75 1 29.84 50 LEU B CA 1
ATOM 3388 C C . LEU B 1 50 ? -11.367 27.703 23.234 1 29.84 50 LEU B C 1
ATOM 3390 O O . LEU B 1 50 ? -12.016 26.906 22.562 1 29.84 50 LEU B O 1
ATOM 3394 N N . ALA B 1 51 ? -11.422 28.906 22.641 1 27.81 51 ALA B N 1
ATOM 3395 C CA . ALA B 1 51 ? -11.219 29.156 21.203 1 27.81 51 ALA B CA 1
ATOM 3396 C C . ALA B 1 51 ? -9.836 28.703 20.766 1 27.81 51 ALA B C 1
ATOM 3398 O O . ALA B 1 51 ? -8.828 29.078 21.359 1 27.81 51 ALA B O 1
ATOM 3399 N N . VAL B 1 52 ? -9.609 27.391 20.453 1 30.39 52 VAL B N 1
ATOM 3400 C CA . VAL B 1 52 ? -8.273 26.953 20.062 1 30.39 52 VAL B CA 1
ATOM 3401 C C . VAL B 1 52 ? -8.07 27.203 18.562 1 30.39 52 VAL B C 1
ATOM 3403 O O . VAL B 1 52 ? -8.938 26.859 17.75 1 30.39 52 VAL B O 1
ATOM 3406 N N . PHE B 1 53 ? -7.441 28.234 18.078 1 27.64 53 PHE B N 1
ATOM 3407 C CA . PHE B 1 53 ? -6.988 28.469 16.719 1 27.64 53 PHE B CA 1
ATOM 3408 C C . PHE B 1 53 ? -6.016 27.375 16.281 1 27.64 53 PHE B C 1
ATOM 3410 O O . PHE B 1 53 ? -4.902 27.281 16.812 1 27.64 53 PHE B O 1
ATOM 3417 N N . THR B 1 54 ? -6.23 26.062 16.312 1 30.39 54 THR B N 1
ATOM 3418 C CA . THR B 1 54 ? -5.191 25.141 15.883 1 30.39 54 THR B CA 1
ATOM 3419 C C . THR B 1 54 ? -5.117 25.062 14.359 1 30.39 54 THR B C 1
ATOM 3421 O O . THR B 1 54 ? -6.055 25.484 13.664 1 30.39 54 THR B O 1
ATOM 3424 N N . THR B 1 55 ? -4.082 25.078 13.656 1 30.78 55 THR B N 1
ATOM 3425 C CA . THR B 1 55 ? -3.932 24.766 12.242 1 30.78 55 THR B CA 1
ATOM 3426 C C . THR B 1 55 ? -5.008 23.781 11.781 1 30.78 55 THR B C 1
ATOM 3428 O O . THR B 1 55 ? -5.117 23.484 10.594 1 30.78 55 THR B O 1
ATOM 3431 N N . PHE B 1 56 ? -5.461 22.891 12.43 1 29.98 56 PHE B N 1
ATOM 3432 C CA . PHE B 1 56 ? -6.684 22.172 12.125 1 29.98 56 PHE B CA 1
ATOM 3433 C C . PHE B 1 56 ? -7.914 22.984 12.5 1 29.98 56 PHE B C 1
ATOM 3435 O O . PHE B 1 56 ? -7.828 23.906 13.32 1 29.98 56 PHE B O 1
ATOM 3442 N N . PRO B 1 57 ? -9.203 22.844 11.812 1 29.75 57 PRO B N 1
ATOM 3443 C CA . PRO B 1 57 ? -10.406 23.625 12.102 1 29.75 57 PRO B CA 1
ATOM 3444 C C . PRO B 1 57 ? -10.539 23.984 13.578 1 29.75 57 PRO B C 1
ATOM 3446 O O . PRO B 1 57 ? -10.195 23.188 14.445 1 29.75 57 PRO B O 1
ATOM 3449 N N . PHE B 1 58 ? -10.422 25.312 13.797 1 30.62 58 PHE B N 1
ATOM 3450 C CA . PHE B 1 58 ? -10.688 26.031 15.031 1 30.62 58 PHE B CA 1
ATOM 3451 C C . PHE B 1 58 ? -12.055 25.656 15.594 1 30.62 58 PHE B C 1
ATOM 3453 O O . PHE B 1 58 ? -13.055 25.688 14.883 1 30.62 58 PHE B O 1
ATOM 3460 N N . VAL B 1 59 ? -12.047 24.688 16.281 1 30.78 59 VAL B N 1
ATOM 3461 C CA . VAL B 1 59 ? -13.336 24.516 16.938 1 30.78 59 VAL B CA 1
ATOM 3462 C C . VAL B 1 59 ? -13.508 25.594 18.016 1 30.78 59 VAL B C 1
ATOM 3464 O O . VAL B 1 59 ? -12.633 25.781 18.859 1 30.78 59 VAL B O 1
ATOM 3467 N N . HIS B 1 60 ? -14.109 26.766 17.531 1 29.53 60 HIS B N 1
ATOM 3468 C CA . HIS B 1 60 ? -14.672 27.578 18.594 1 29.53 60 HIS B CA 1
ATOM 3469 C C . HIS B 1 60 ? -15.586 26.75 19.5 1 29.53 60 HIS B C 1
ATOM 3471 O O . HIS B 1 60 ? -16.547 26.141 19.016 1 29.53 60 HIS B O 1
ATOM 3477 N N . LEU B 1 61 ? -14.898 26.125 20.391 1 31.59 61 LEU B N 1
ATOM 3478 C CA . LEU B 1 61 ? -15.742 25.375 21.312 1 31.59 61 LEU B CA 1
ATOM 3479 C C . LEU B 1 61 ? -16.453 26.297 22.281 1 31.59 61 LEU B C 1
ATOM 3481 O O . LEU B 1 61 ? -15.805 27.078 22.984 1 31.59 61 LEU B O 1
ATOM 3485 N N . ASP B 1 62 ? -17.547 26.984 21.734 1 31.45 62 ASP B N 1
ATOM 3486 C CA . ASP B 1 62 ? -18.453 27.547 22.734 1 31.45 62 ASP B CA 1
ATOM 3487 C C . ASP B 1 62 ? -18.984 26.469 23.672 1 31.45 62 ASP B C 1
ATOM 3489 O O . ASP B 1 62 ? -19.688 25.547 23.234 1 31.45 62 ASP B O 1
ATOM 3493 N N . LEU B 1 63 ? -18.203 26.344 24.734 1 32.62 63 LEU B N 1
ATOM 3494 C CA . LEU B 1 63 ? -18.609 25.328 25.703 1 32.62 63 LEU B CA 1
ATOM 3495 C C . LEU B 1 63 ? -20.078 25.484 26.062 1 32.62 63 LEU B C 1
ATOM 3497 O O . LEU B 1 63 ? -20.609 24.766 26.922 1 32.62 63 LEU B O 1
ATOM 3501 N N . LYS B 1 64 ? -20.734 26.734 25.938 1 32.66 64 LYS B N 1
ATOM 3502 C CA . LYS B 1 64 ? -22.125 26.594 26.344 1 32.66 64 LYS B CA 1
ATOM 3503 C C . LYS B 1 64 ? -22.844 25.562 25.484 1 32.66 64 LYS B C 1
ATOM 3505 O O . LYS B 1 64 ? -23.312 24.531 25.984 1 32.66 64 LYS B O 1
ATOM 3510 N N . GLY B 1 65 ? -24.047 25.953 24.875 1 28.45 65 GLY B N 1
ATOM 3511 C CA . GLY B 1 65 ? -25.062 25.219 24.125 1 28.45 65 GLY B CA 1
ATOM 3512 C C . GLY B 1 65 ? -24.516 24.562 22.859 1 28.45 65 GLY B C 1
ATOM 3513 O O . GLY B 1 65 ? -23.344 24.188 22.812 1 28.45 65 GLY B O 1
ATOM 3514 N N . ALA B 1 66 ? -25.188 25 21.734 1 28.2 66 ALA B N 1
ATOM 3515 C CA . ALA B 1 66 ? -25.438 24.375 20.453 1 28.2 66 ALA B CA 1
ATOM 3516 C C . ALA B 1 66 ? -24.141 24.172 19.672 1 28.2 66 ALA B C 1
ATOM 3518 O O . ALA B 1 66 ? -23.516 23.109 19.734 1 28.2 66 ALA B O 1
ATOM 3519 N N . ALA B 1 67 ? -24.188 24.953 18.438 1 28.33 67 ALA B N 1
ATOM 3520 C CA . ALA B 1 67 ? -23.609 24.781 17.109 1 28.33 67 ALA B CA 1
ATOM 3521 C C . ALA B 1 67 ? -22.125 25.078 17.109 1 28.33 67 ALA B C 1
ATOM 3523 O O . ALA B 1 67 ? -21.688 26.141 17.594 1 28.33 67 ALA B O 1
ATOM 3524 N N . PHE B 1 68 ? -21.297 24.172 17.297 1 32.06 68 PHE B N 1
ATOM 3525 C CA . PHE B 1 68 ? -19.859 24.141 17.062 1 32.06 68 PHE B CA 1
ATOM 3526 C C . PHE B 1 68 ? -19.5 24.922 15.82 1 32.06 68 PHE B C 1
ATOM 3528 O O . PHE B 1 68 ? -19.906 24.578 14.711 1 32.06 68 PHE B O 1
ATOM 3535 N N . LYS B 1 69 ? -19.656 26.297 15.945 1 30.86 69 LYS B N 1
ATOM 3536 C CA . LYS B 1 69 ? -19.219 26.906 14.695 1 30.86 69 LYS B CA 1
ATOM 3537 C C . LYS B 1 69 ? -17.688 27 14.641 1 30.86 69 LYS B C 1
ATOM 3539 O O . LYS B 1 69 ? -17.062 27.547 15.547 1 30.86 69 LYS B O 1
ATOM 3544 N N . VAL B 1 70 ? -17 26.125 14.242 1 34.5 70 VAL B N 1
ATOM 3545 C CA . VAL B 1 70 ? -15.562 26.062 13.992 1 34.5 70 VAL B CA 1
ATOM 3546 C C . VAL B 1 70 ? -15.172 27.078 12.93 1 34.5 70 VAL B C 1
ATOM 3548 O O . VAL B 1 70 ? -15.766 27.109 11.844 1 34.5 70 VAL B O 1
ATOM 3551 N N . SER B 1 71 ? -14.828 28.422 13.258 1 31.84 71 SER B N 1
ATOM 3552 C CA . SER B 1 71 ? -14.352 29.266 12.172 1 31.84 71 SER B CA 1
ATOM 3553 C C . SER B 1 71 ? -12.867 29.062 11.922 1 31.84 71 SER B C 1
ATOM 3555 O O . SER B 1 71 ? -12.078 28.969 12.867 1 31.84 71 SER B O 1
ATOM 3557 N N . TYR B 1 72 ? -12.328 28.453 10.992 1 34.5 72 TYR B N 1
ATOM 3558 C CA . TYR B 1 72 ? -10.984 28.172 10.523 1 34.5 72 TYR B CA 1
ATOM 3559 C C . TYR B 1 72 ? -10.352 29.406 9.891 1 34.5 72 TYR B C 1
ATOM 3561 O O . TYR B 1 72 ? -10.875 29.953 8.922 1 34.5 72 TYR B O 1
ATOM 3569 N N . TYR B 1 73 ? -9.648 30.406 10.578 1 36.47 73 TYR B N 1
ATOM 3570 C CA . TYR B 1 73 ? -9.258 31.594 9.836 1 36.47 73 TYR B CA 1
ATOM 3571 C C . TYR B 1 73 ? -7.812 31.484 9.352 1 36.47 73 TYR B C 1
ATOM 3573 O O . TYR B 1 73 ? -7.477 31.953 8.266 1 36.47 73 TYR B O 1
ATOM 3581 N N . GLU B 1 74 ? -6.781 31.094 10.18 1 42.88 74 GLU B N 1
ATOM 3582 C CA . GLU B 1 74 ? -5.445 31.609 9.898 1 42.88 74 GLU B CA 1
ATOM 3583 C C . GLU B 1 74 ? -4.945 31.125 8.539 1 42.88 74 GLU B C 1
ATOM 3585 O O . GLU B 1 74 ? -4.465 31.922 7.73 1 42.88 74 GLU B O 1
ATOM 3590 N N . GLN B 1 75 ? -4.691 29.703 8.406 1 48.88 75 GLN B N 1
ATOM 3591 C CA . GLN B 1 75 ? -4.023 29.297 7.172 1 48.88 75 GLN B CA 1
ATOM 3592 C C . GLN B 1 75 ? -4.797 29.766 5.941 1 48.88 75 GLN B C 1
ATOM 3594 O O . GLN B 1 75 ? -4.23 29.875 4.852 1 48.88 75 GLN B O 1
ATOM 3599 N N . PHE B 1 76 ? -5.719 30.578 6.402 1 61.81 76 PHE B N 1
ATOM 3600 C CA . PHE B 1 76 ? -6.645 30.781 5.297 1 61.81 76 PHE B CA 1
ATOM 3601 C C . PHE B 1 76 ? -6.457 32.188 4.695 1 61.81 76 PHE B C 1
ATOM 3603 O O . PHE B 1 76 ? -6.531 32.344 3.475 1 61.81 76 PHE B O 1
ATOM 3610 N N . VAL B 1 77 ? -5.785 33.062 5.648 1 72.44 77 VAL B N 1
ATOM 3611 C CA . VAL B 1 77 ? -5.812 34.406 5.078 1 72.44 77 VAL B CA 1
ATOM 3612 C C . VAL B 1 77 ? -4.645 34.562 4.105 1 72.44 77 VAL B C 1
ATOM 3614 O O . VAL B 1 77 ? -4.785 35.219 3.072 1 72.44 77 VAL B O 1
ATOM 3617 N N . LEU B 1 78 ? -3.549 33.906 4.406 1 80.19 78 LEU B N 1
ATOM 3618 C CA . LEU B 1 78 ? -2.338 34.062 3.611 1 80.19 78 LEU B CA 1
ATOM 3619 C C . LEU B 1 78 ? -2.451 33.344 2.281 1 80.19 78 LEU B C 1
ATOM 3621 O O . LEU B 1 78 ? -1.604 33.5 1.401 1 80.19 78 LEU B O 1
ATOM 3625 N N . LYS B 1 79 ? -3.48 32.562 2.223 1 77.69 79 LYS B N 1
ATOM 3626 C CA . LYS B 1 79 ? -3.723 31.875 0.967 1 77.69 79 LYS B CA 1
ATOM 3627 C C . LYS B 1 79 ? -4.406 32.781 -0.051 1 77.69 79 LYS B C 1
ATOM 3629 O O . LYS B 1 79 ? -4.441 32.469 -1.243 1 77.69 79 LYS B O 1
ATOM 3634 N N . ARG B 1 80 ? -4.879 33.938 0.426 1 77.69 80 ARG B N 1
ATOM 3635 C CA . ARG B 1 80 ? -5.578 34.875 -0.447 1 77.69 80 ARG B CA 1
ATOM 3636 C C . ARG B 1 80 ? -4.613 35.875 -1.063 1 77.69 80 ARG B C 1
ATOM 3638 O O . ARG B 1 80 ? -3.717 36.375 -0.384 1 77.69 80 ARG B O 1
ATOM 3645 N N . PRO B 1 81 ? -4.902 36.188 -2.273 1 81.38 81 PRO B N 1
ATOM 3646 C CA . PRO B 1 81 ? -3.979 37.062 -2.992 1 81.38 81 PRO B CA 1
ATOM 3647 C C . PRO B 1 81 ? -3.809 38.406 -2.314 1 81.38 81 PRO B C 1
ATOM 3649 O O . PRO B 1 81 ? -2.699 38.969 -2.277 1 81.38 81 PRO B O 1
ATOM 3652 N N . LYS B 1 82 ? -4.797 38.906 -1.791 1 82.44 82 LYS B N 1
ATOM 3653 C CA . LYS B 1 82 ? -4.758 40.219 -1.179 1 82.44 82 LYS B CA 1
ATOM 3654 C C . LYS B 1 82 ? -3.799 40.25 0.007 1 82.44 82 LYS B C 1
ATOM 3656 O O . LYS B 1 82 ? -3.328 41.344 0.407 1 82.44 82 LYS B O 1
ATOM 3661 N N . PHE B 1 83 ? -3.383 39.062 0.463 1 87.44 83 PHE B N 1
ATOM 3662 C CA . PHE B 1 83 ? -2.574 39.031 1.676 1 87.44 83 PHE B CA 1
ATOM 3663 C C . PHE B 1 83 ? -1.204 38.438 1.399 1 87.44 83 PHE B C 1
ATOM 3665 O O . PHE B 1 83 ? -0.464 38.125 2.33 1 87.44 83 PHE B O 1
ATOM 3672 N N . PHE B 1 84 ? -0.808 38.406 0.18 1 87.44 84 PHE B N 1
ATOM 3673 C CA . PHE B 1 84 ? 0.473 37.812 -0.196 1 87.44 84 PHE B CA 1
ATOM 3674 C C . PHE B 1 84 ? 1.629 38.625 0.371 1 87.44 84 PHE B C 1
ATOM 3676 O O . PHE B 1 84 ? 2.666 38.062 0.739 1 87.44 84 PHE B O 1
ATOM 3683 N N . GLU B 1 85 ? 1.395 39.875 0.474 1 91.19 85 GLU B N 1
ATOM 3684 C CA . GLU B 1 85 ? 2.463 40.75 0.915 1 91.19 85 GLU B CA 1
ATOM 3685 C C . GLU B 1 85 ? 2.838 40.5 2.369 1 91.19 85 GLU B C 1
ATOM 3687 O O . GLU B 1 85 ? 3.898 40.938 2.83 1 91.19 85 GLU B O 1
ATOM 3692 N N . PHE B 1 86 ? 1.983 39.781 3.062 1 91.44 86 PHE B N 1
ATOM 3693 C CA . PHE B 1 86 ? 2.199 39.562 4.484 1 91.44 86 PHE B CA 1
ATOM 3694 C C . PHE B 1 86 ? 3.035 38.312 4.707 1 91.44 86 PHE B C 1
ATOM 3696 O O . PHE B 1 86 ? 3.467 38.031 5.828 1 91.44 86 PHE B O 1
ATOM 3703 N N . ARG B 1 87 ? 3.266 37.562 3.646 1 89.75 87 ARG B N 1
ATOM 3704 C CA . ARG B 1 87 ? 3.932 36.281 3.783 1 89.75 87 ARG B CA 1
ATOM 3705 C C . ARG B 1 87 ? 5.41 36.469 4.121 1 89.75 87 ARG B C 1
ATOM 3707 O O . ARG B 1 87 ? 6.086 37.312 3.535 1 89.75 87 ARG B O 1
ATOM 3714 N N . GLU B 1 88 ? 5.91 35.625 5.07 1 92.88 88 GLU B N 1
ATOM 3715 C CA . GLU B 1 88 ? 7.34 35.594 5.375 1 92.88 88 GLU B CA 1
ATOM 3716 C C . GLU B 1 88 ? 8.141 35.094 4.168 1 92.88 88 GLU B C 1
ATOM 3718 O O . GLU B 1 88 ? 9.156 35.719 3.814 1 92.88 88 GLU B O 1
ATOM 3723 N N . VAL B 1 89 ? 7.734 33.969 3.664 1 91.31 89 VAL B N 1
ATOM 3724 C CA . VAL B 1 89 ? 8.258 33.469 2.404 1 91.31 89 VAL B CA 1
ATOM 3725 C C . VAL B 1 89 ? 7.195 33.562 1.315 1 91.31 89 VAL B C 1
ATOM 3727 O O . VAL B 1 89 ? 6.109 33 1.442 1 91.31 89 VAL B O 1
ATOM 3730 N N . ALA B 1 90 ? 7.461 34.312 0.333 1 89.5 90 ALA B N 1
ATOM 3731 C CA . ALA B 1 90 ? 6.496 34.656 -0.705 1 89.5 90 ALA B CA 1
ATOM 3732 C C . ALA B 1 90 ? 5.801 33.406 -1.252 1 89.5 90 ALA B C 1
ATOM 3734 O O . ALA B 1 90 ? 4.605 33.438 -1.551 1 89.5 90 ALA B O 1
ATOM 3735 N N . ARG B 1 91 ? 6.445 32.406 -1.303 1 88.94 91 ARG B N 1
ATOM 3736 C CA . ARG B 1 91 ? 5.938 31.203 -1.957 1 88.94 91 ARG B CA 1
ATOM 3737 C C . ARG B 1 91 ? 5.016 30.422 -1.027 1 88.94 91 ARG B C 1
ATOM 3739 O O . ARG B 1 91 ? 4.176 29.641 -1.487 1 88.94 91 ARG B O 1
ATOM 3746 N N . TYR B 1 92 ? 5.141 30.672 0.217 1 88.12 92 TYR B N 1
ATOM 3747 C CA . TYR B 1 92 ? 4.449 29.828 1.181 1 88.12 92 TYR B CA 1
ATOM 3748 C C . TYR B 1 92 ? 3.43 30.625 1.979 1 88.12 92 TYR B C 1
ATOM 3750 O O . TYR B 1 92 ? 3.75 31.688 2.529 1 88.12 92 TYR B O 1
ATOM 3758 N N . PRO B 1 93 ? 2.227 30.094 2.035 1 83.75 93 PRO B N 1
ATOM 3759 C CA . PRO B 1 93 ? 1.186 30.781 2.803 1 83.75 93 PRO B CA 1
ATOM 3760 C C . PRO B 1 93 ? 1.182 30.391 4.277 1 83.75 93 PRO B C 1
ATOM 3762 O O . PRO B 1 93 ? 0.134 30.422 4.93 1 83.75 93 PRO B O 1
ATOM 3765 N N . ASN B 1 94 ? 2.311 30.047 4.883 1 83.25 94 ASN B N 1
ATOM 3766 C CA . ASN B 1 94 ? 2.332 29.391 6.184 1 83.25 94 ASN B CA 1
ATOM 3767 C C . ASN B 1 94 ? 2.676 30.359 7.305 1 83.25 94 ASN B C 1
ATOM 3769 O O . ASN B 1 94 ? 2.193 30.219 8.43 1 83.25 94 ASN B O 1
ATOM 3773 N N . VAL B 1 95 ? 3.527 31.328 6.941 1 88.44 95 VAL B N 1
ATOM 3774 C CA . VAL B 1 95 ? 4.043 32.156 8.016 1 88.44 95 VAL B CA 1
ATOM 3775 C C . VAL B 1 95 ? 3.887 33.625 7.652 1 88.44 95 VAL B C 1
ATOM 3777 O O . VAL B 1 95 ? 4.25 34.062 6.547 1 88.44 95 VAL B O 1
ATOM 3780 N N . LEU B 1 96 ? 3.254 34.312 8.562 1 91.06 96 LEU B N 1
ATOM 3781 C CA . LEU B 1 96 ? 3.131 35.75 8.453 1 91.06 96 LEU B CA 1
ATOM 3782 C C . LEU B 1 96 ? 4.438 36.438 8.836 1 91.06 96 LEU B C 1
ATOM 3784 O O . LEU B 1 96 ? 5.105 36.031 9.789 1 91.06 96 LEU B O 1
ATOM 3788 N N . CYS B 1 97 ? 4.82 37.531 8.031 1 94.31 97 CYS B N 1
ATOM 3789 C CA . CYS B 1 97 ? 5.988 38.344 8.359 1 94.31 97 CYS B CA 1
ATOM 3790 C C . CYS B 1 97 ? 5.703 39.219 9.562 1 94.31 97 CYS B C 1
ATOM 3792 O O . CYS B 1 97 ? 4.926 40.188 9.461 1 94.31 97 CYS B O 1
ATOM 3794 N N . PRO B 1 98 ? 6.328 38.938 10.664 1 95.12 98 PRO B N 1
ATOM 3795 C CA . PRO B 1 98 ? 6.066 39.75 11.852 1 95.12 98 PRO B CA 1
ATOM 3796 C C . PRO B 1 98 ? 6.59 41.188 11.711 1 95.12 98 PRO B C 1
ATOM 3798 O O . PRO B 1 98 ? 6.164 42.062 12.453 1 95.12 98 PRO B O 1
ATOM 3801 N N . SER B 1 99 ? 7.512 41.406 10.82 1 95.44 99 SER B N 1
ATOM 3802 C CA . SER B 1 99 ? 8.141 42.688 10.656 1 95.44 99 SER B CA 1
ATOM 3803 C C . SER B 1 99 ? 7.41 43.531 9.617 1 95.44 99 SER B C 1
ATOM 3805 O O . SER B 1 99 ? 7.754 44.719 9.398 1 95.44 99 SER B O 1
ATOM 3807 N N . HIS B 1 100 ? 6.461 43 8.984 1 94.88 100 HIS B N 1
ATOM 3808 C CA . HIS B 1 100 ? 5.625 43.781 8.102 1 94.88 100 HIS B CA 1
ATOM 3809 C C . HIS B 1 100 ? 4.844 44.844 8.883 1 94.88 100 HIS B C 1
ATOM 3811 O O . HIS B 1 100 ? 4.246 44.531 9.914 1 94.88 100 HIS B O 1
ATOM 3817 N N . PRO B 1 101 ? 4.777 46 8.391 1 95 101 PRO B N 1
ATOM 3818 C CA . PRO B 1 101 ? 4.184 47.094 9.156 1 95 101 PRO B CA 1
ATOM 3819 C C . PRO B 1 101 ? 2.701 46.875 9.445 1 95 101 PRO B C 1
ATOM 3821 O O . PRO B 1 101 ? 2.178 47.406 10.43 1 95 101 PRO B O 1
ATOM 3824 N N . LYS B 1 102 ? 2.021 46.094 8.664 1 93 102 LYS B N 1
ATOM 3825 C CA . LYS B 1 102 ? 0.581 45.938 8.82 1 93 102 LYS B CA 1
ATOM 3826 C C . LYS B 1 102 ? 0.256 44.562 9.461 1 93 102 LYS B C 1
ATOM 3828 O O . LYS B 1 102 ? -0.913 44.219 9.578 1 93 102 LYS B O 1
ATOM 3833 N N . SER B 1 103 ? 1.251 43.781 9.781 1 91.19 103 SER B N 1
ATOM 3834 C CA . SER B 1 103 ? 1.018 42.438 10.305 1 91.19 103 SER B CA 1
ATOM 3835 C C . SER B 1 103 ? 0.252 42.5 11.625 1 91.19 103 SER B C 1
ATOM 3837 O O . SER B 1 103 ? -0.714 41.75 11.812 1 91.19 103 SER B O 1
ATOM 3839 N N . SER B 1 104 ? 0.65 43.406 12.5 1 89.75 104 SER B N 1
ATOM 3840 C CA . SER B 1 104 ? -0.016 43.5 13.797 1 89.75 104 SER B CA 1
ATOM 3841 C C . SER B 1 104 ? -1.471 43.938 13.633 1 89.75 104 SER B C 1
ATOM 3843 O O . SER B 1 104 ? -2.363 43.375 14.273 1 89.75 104 SER B O 1
ATOM 3845 N N . SER B 1 105 ? -1.69 44.906 12.781 1 89.88 105 SER B N 1
ATOM 3846 C CA . SER B 1 105 ? -3.049 45.375 12.562 1 89.88 105 SER B CA 1
ATOM 3847 C C . SER B 1 105 ? -3.932 44.312 11.953 1 89.88 105 SER B C 1
ATOM 3849 O O . SER B 1 105 ? -5.125 44.219 12.25 1 89.88 105 SER B O 1
ATOM 3851 N N . LEU B 1 106 ? -3.373 43.531 11.102 1 87.69 106 LEU B N 1
ATOM 3852 C CA . LEU B 1 106 ? -4.125 42.469 10.492 1 87.69 106 LEU B CA 1
ATOM 3853 C C . LEU B 1 106 ? -4.609 41.469 11.539 1 87.69 106 LEU B C 1
ATOM 3855 O O . LEU B 1 106 ? -5.785 41.094 11.555 1 87.69 106 LEU B O 1
ATOM 3859 N N . ILE B 1 107 ? -3.734 41.031 12.422 1 87.75 107 ILE B N 1
ATOM 3860 C CA . ILE B 1 107 ? -4.094 40.062 13.469 1 87.75 107 ILE B CA 1
ATOM 3861 C C . ILE B 1 107 ? -5.133 40.688 14.391 1 87.75 107 ILE B C 1
ATOM 3863 O O . ILE B 1 107 ? -6.105 40.031 14.781 1 87.75 107 ILE B O 1
ATOM 3867 N N . GLU B 1 108 ? -4.891 41.938 14.695 1 86 108 GLU B N 1
ATOM 3868 C CA . GLU B 1 108 ? -5.844 42.656 15.555 1 86 108 GLU B CA 1
ATOM 3869 C C . GLU B 1 108 ? -7.234 42.688 14.93 1 86 108 GLU B C 1
ATOM 3871 O O . GLU B 1 108 ? -8.234 42.469 15.617 1 86 108 GLU B O 1
ATOM 3876 N N . GLU B 1 109 ? -7.246 42.938 13.695 1 83.62 109 GLU B N 1
ATOM 3877 C CA . GLU B 1 109 ? -8.523 42.969 12.984 1 83.62 109 GLU B CA 1
ATOM 3878 C C . GLU B 1 109 ? -9.195 41.594 13 1 83.62 109 GLU B C 1
ATOM 3880 O O . GLU B 1 109 ? -10.406 41.5 13.188 1 83.62 109 GLU B O 1
ATOM 3885 N N . MET B 1 110 ? -8.477 40.594 12.766 1 81.62 110 MET B N 1
ATOM 3886 C CA . MET B 1 110 ? -9.016 39.25 12.758 1 81.62 110 MET B CA 1
ATOM 3887 C C . MET B 1 110 ? -9.578 38.875 14.117 1 81.62 110 MET B C 1
ATOM 3889 O O . MET B 1 110 ? -10.68 38.312 14.211 1 81.62 110 MET B O 1
ATOM 3893 N N . VAL B 1 111 ? -8.867 39.156 15.141 1 82.62 111 VAL B N 1
ATOM 3894 C CA . VAL B 1 111 ? -9.32 38.875 16.5 1 82.62 111 VAL B CA 1
ATOM 3895 C C . VAL B 1 111 ? -10.586 39.656 16.812 1 82.62 111 VAL B C 1
ATOM 3897 O O . VAL B 1 111 ? -11.539 39.125 17.375 1 82.62 111 VAL B O 1
ATOM 3900 N N . THR B 1 112 ? -10.57 40.875 16.391 1 81 112 THR B N 1
ATOM 3901 C CA . THR B 1 112 ? -11.719 41.75 16.641 1 81 112 THR B CA 1
ATOM 3902 C C . THR B 1 112 ? -12.969 41.188 15.961 1 81 112 THR B C 1
ATOM 3904 O O . THR B 1 112 ? -14.055 41.188 16.547 1 81 112 THR B O 1
ATOM 3907 N N . GLN B 1 113 ? -12.797 40.719 14.742 1 76.56 113 GLN B N 1
ATOM 3908 C CA . GLN B 1 113 ? -13.922 40.156 14.008 1 76.56 113 GLN B CA 1
ATOM 3909 C C . GLN B 1 113 ? -14.484 38.938 14.734 1 76.56 113 GLN B C 1
ATOM 3911 O O . GLN B 1 113 ? -15.703 38.75 14.82 1 76.56 113 GLN B O 1
ATOM 3916 N N . VAL B 1 114 ? -13.625 38.125 15.25 1 74.56 114 VAL B N 1
ATOM 3917 C CA . VAL B 1 114 ? -14.07 36.969 15.984 1 74.56 114 VAL B CA 1
ATOM 3918 C C . VAL B 1 114 ? -14.75 37.375 17.281 1 74.56 114 VAL B C 1
ATOM 3920 O O . VAL B 1 114 ? -15.805 36.844 17.641 1 74.56 114 VAL B O 1
ATOM 3923 N N . MET B 1 115 ? -14.227 38.375 17.953 1 78.12 115 MET B N 1
ATOM 3924 C CA . MET B 1 115 ? -14.742 38.812 19.234 1 78.12 115 MET B CA 1
ATOM 3925 C C . MET B 1 115 ? -16.094 39.531 19.078 1 78.12 115 MET B C 1
ATOM 3927 O O . MET B 1 115 ? -16.922 39.5 19.984 1 78.12 115 MET B O 1
ATOM 3931 N N . GLN B 1 116 ? -16.281 40.031 17.875 1 73.75 116 GLN B N 1
ATOM 3932 C CA . GLN B 1 116 ? -17.578 40.625 17.594 1 73.75 116 GLN B CA 1
ATOM 3933 C C . GLN B 1 116 ? -18.672 39.562 17.562 1 73.75 116 GLN B C 1
ATOM 3935 O O . GLN B 1 116 ? -19.812 39.812 17.938 1 73.75 116 GLN B O 1
ATOM 3940 N N . LEU B 1 117 ? -18.234 38.438 17.141 1 66.12 117 LEU B N 1
ATOM 3941 C CA . LEU B 1 117 ? -19.172 37.344 17.031 1 66.12 117 LEU B CA 1
ATOM 3942 C C . LEU B 1 117 ? -19.25 36.562 18.328 1 66.12 117 LEU B C 1
ATOM 3944 O O . LEU B 1 117 ? -20.234 35.875 18.594 1 66.12 117 LEU B O 1
ATOM 3948 N N . HIS B 1 118 ? -18.172 36.75 19.125 1 70.88 118 HIS B N 1
ATOM 3949 C CA . HIS B 1 118 ? -18.062 36 20.375 1 70.88 118 HIS B CA 1
ATOM 3950 C C . HIS B 1 118 ? -17.609 36.906 21.516 1 70.88 118 HIS B C 1
ATOM 3952 O O . HIS B 1 118 ? -16.594 36.625 22.156 1 70.88 118 HIS B O 1
ATOM 3958 N N . SER B 1 119 ? -18.453 37.781 21.906 1 71.81 119 SER B N 1
ATOM 3959 C CA . SER B 1 119 ? -18.062 38.844 22.812 1 71.81 119 SER B CA 1
ATOM 3960 C C . SER B 1 119 ? -17.891 38.344 24.234 1 71.81 119 SER B C 1
ATOM 3962 O O . SER B 1 119 ? -17.172 38.969 25.047 1 71.81 119 SER B O 1
ATOM 3964 N N . ASP B 1 120 ? -18.391 37.219 24.484 1 69.44 120 ASP B N 1
ATOM 3965 C CA . ASP B 1 120 ? -18.344 36.719 25.844 1 69.44 120 ASP B CA 1
ATOM 3966 C C . ASP B 1 120 ? -17.203 35.75 26.047 1 69.44 120 ASP B C 1
ATOM 3968 O O . ASP B 1 120 ? -17.031 35.188 27.125 1 69.44 120 ASP B O 1
ATOM 3972 N N . SER B 1 121 ? -16.406 35.688 25.031 1 70.44 121 SER B N 1
ATOM 3973 C CA . SER B 1 121 ? -15.297 34.75 25.109 1 70.44 121 SER B CA 1
ATOM 3974 C C . SER B 1 121 ? -14.273 35.219 26.156 1 70.44 121 SER B C 1
ATOM 3976 O O . SER B 1 121 ? -13.984 36.406 26.266 1 70.44 121 SER B O 1
ATOM 3978 N N . GLN B 1 122 ? -13.797 34.219 26.938 1 72.44 122 GLN B N 1
ATOM 3979 C CA . GLN B 1 122 ? -12.797 34.5 27.953 1 72.44 122 GLN B CA 1
ATOM 3980 C C . GLN B 1 122 ? -11.398 34.094 27.484 1 72.44 122 GLN B C 1
ATOM 3982 O O . GLN B 1 122 ? -10.398 34.562 28.031 1 72.44 122 GLN B O 1
ATOM 3987 N N . TRP B 1 123 ? -11.391 33.219 26.578 1 72.19 123 TRP B N 1
ATOM 3988 C CA . TRP B 1 123 ? -10.133 32.688 26.062 1 72.19 123 TRP B CA 1
ATOM 3989 C C . TRP B 1 123 ? -10.07 32.844 24.547 1 72.19 123 TRP B C 1
ATOM 3991 O O . TRP B 1 123 ? -11.086 32.719 23.859 1 72.19 123 TRP B O 1
ATOM 4001 N N . PHE B 1 124 ? -8.922 33.062 24.062 1 78.12 124 PHE B N 1
ATOM 4002 C CA . PHE B 1 124 ? -8.672 33.156 22.625 1 78.12 124 PHE B CA 1
ATOM 4003 C C . PHE B 1 124 ? -7.367 32.438 22.266 1 78.12 124 PHE B C 1
ATOM 4005 O O . PHE B 1 124 ? -6.312 32.781 22.812 1 78.12 124 PHE B O 1
ATOM 4012 N N . HIS B 1 125 ? -7.426 31.438 21.406 1 78.44 125 HIS B N 1
ATOM 4013 C CA . HIS B 1 125 ? -6.223 30.75 20.969 1 78.44 125 HIS B CA 1
ATOM 4014 C C . HIS B 1 125 ? -5.648 31.391 19.703 1 78.44 125 HIS B C 1
ATOM 4016 O O . HIS B 1 125 ? -6.258 31.344 18.641 1 78.44 125 HIS B O 1
ATOM 4022 N N . LEU B 1 126 ? -4.434 31.844 19.828 1 81.19 126 LEU B N 1
ATOM 4023 C CA . LEU B 1 126 ? -3.828 32.625 18.75 1 81.19 126 LEU B CA 1
ATOM 4024 C C . LEU B 1 126 ? -3.051 31.719 17.797 1 81.19 126 LEU B C 1
ATOM 4026 O O . LEU B 1 126 ? -2.652 32.156 16.719 1 81.19 126 LEU B O 1
ATOM 4030 N N . GLY B 1 127 ? -2.891 30.391 18.234 1 78.69 127 GLY B N 1
ATOM 4031 C CA . GLY B 1 127 ? -2.088 29.469 17.438 1 78.69 127 GLY B CA 1
ATOM 4032 C C . GLY B 1 127 ? -0.597 29.719 17.578 1 78.69 127 GLY B C 1
ATOM 4033 O O . GLY B 1 127 ? 0.006 29.375 18.594 1 78.69 127 GLY B O 1
ATOM 4034 N N . ALA B 1 128 ? 0.008 30.406 16.641 1 85.69 128 ALA B N 1
ATOM 4035 C CA . ALA B 1 128 ? 1.414 30.797 16.594 1 85.69 128 ALA B CA 1
ATOM 4036 C C . ALA B 1 128 ? 2.324 29.578 16.625 1 85.69 128 ALA B C 1
ATOM 4038 O O . ALA B 1 128 ? 3.357 29.578 17.297 1 85.69 128 ALA B O 1
ATOM 4039 N N . ASP B 1 129 ? 1.896 28.438 15.922 1 81.12 129 ASP B N 1
ATOM 4040 C CA . ASP B 1 129 ? 2.678 27.203 15.875 1 81.12 129 ASP B CA 1
ATOM 4041 C C . ASP B 1 129 ? 3.342 27.031 14.516 1 81.12 129 ASP B C 1
ATOM 4043 O O . ASP B 1 129 ? 2.973 27.703 13.547 1 81.12 129 ASP B O 1
ATOM 4047 N N . GLU B 1 130 ? 4.309 26.203 14.555 1 80.75 130 GLU B N 1
ATOM 4048 C CA . GLU B 1 130 ? 4.961 25.703 13.344 1 80.75 130 GLU B CA 1
ATOM 4049 C C . GLU B 1 130 ? 5.438 26.859 12.469 1 80.75 130 GLU B C 1
ATOM 4051 O O . GLU B 1 130 ? 5.266 26.828 11.242 1 80.75 130 GLU B O 1
ATOM 4056 N N . VAL B 1 131 ? 5.902 27.906 13.07 1 87.69 131 VAL B N 1
ATOM 4057 C CA . VAL B 1 131 ? 6.426 29.078 12.352 1 87.69 131 VAL B CA 1
ATOM 4058 C C . VAL B 1 131 ? 7.895 28.844 12.008 1 87.69 131 VAL B C 1
ATOM 4060 O O . VAL B 1 131 ? 8.75 29.688 12.312 1 87.69 131 VAL B O 1
ATOM 4063 N N . TRP B 1 132 ? 8.156 27.875 11.281 1 84.5 132 TRP B N 1
ATOM 4064 C CA . TRP B 1 132 ? 9.508 27.359 11.062 1 84.5 132 TRP B CA 1
ATOM 4065 C C . TRP B 1 132 ? 10.281 28.25 10.102 1 84.5 132 TRP B C 1
ATOM 4067 O O . TRP B 1 132 ? 11.508 28.344 10.18 1 84.5 132 TRP B O 1
ATOM 4077 N N . HIS B 1 133 ? 9.609 28.969 9.281 1 88.5 133 HIS B N 1
ATOM 4078 C CA . HIS B 1 133 ? 10.273 29.781 8.266 1 88.5 133 HIS B CA 1
ATOM 4079 C C . HIS B 1 133 ? 10.453 31.219 8.734 1 88.5 133 HIS B C 1
ATOM 4081 O O . HIS B 1 133 ? 10.797 32.094 7.941 1 88.5 133 HIS B O 1
ATOM 4087 N N . LEU B 1 134 ? 10.266 31.375 9.914 1 92.94 134 LEU B N 1
ATOM 4088 C CA . LEU B 1 134 ? 10.383 32.719 10.484 1 92.94 134 LEU B CA 1
ATOM 4089 C C . LEU B 1 134 ? 11.789 33.281 10.266 1 92.94 134 LEU B C 1
ATOM 4091 O O . LEU B 1 134 ? 12.773 32.562 10.406 1 92.94 134 LEU B O 1
ATOM 4095 N N . GLY B 1 135 ? 11.852 34.5 9.953 1 94.81 135 GLY B N 1
ATOM 4096 C CA . GLY B 1 135 ? 13.133 35.219 9.867 1 94.81 135 GLY B CA 1
ATOM 4097 C C . GLY B 1 135 ? 13.805 35.062 8.516 1 94.81 135 GLY B C 1
ATOM 4098 O O . GLY B 1 135 ? 15.016 35.219 8.398 1 94.81 135 GLY B O 1
ATOM 4099 N N . GLN B 1 136 ? 13.07 34.781 7.539 1 94.31 136 GLN B N 1
ATOM 4100 C CA . GLN B 1 136 ? 13.68 34.469 6.25 1 94.31 136 GLN B CA 1
ATOM 4101 C C . GLN B 1 136 ? 13.516 35.625 5.273 1 94.31 136 GLN B C 1
ATOM 4103 O O . GLN B 1 136 ? 14.281 35.75 4.316 1 94.31 136 GLN B O 1
ATOM 4108 N N . CYS B 1 137 ? 12.531 36.5 5.438 1 95.62 137 CYS B N 1
ATOM 4109 C CA . CYS B 1 137 ? 12.352 37.594 4.516 1 95.62 137 CYS B CA 1
ATOM 4110 C C . CYS B 1 137 ? 13.312 38.75 4.844 1 95.62 137 CYS B C 1
ATOM 4112 O O . CYS B 1 137 ? 13.914 38.781 5.922 1 95.62 137 CYS B O 1
ATOM 4114 N N . GLU B 1 138 ? 13.391 39.719 3.947 1 96.5 138 GLU B N 1
ATOM 4115 C CA . GLU B 1 138 ? 14.344 40.812 4.078 1 96.5 138 GLU B CA 1
ATOM 4116 C C . GLU B 1 138 ? 13.992 41.719 5.266 1 96.5 138 GLU B C 1
ATOM 4118 O O . GLU B 1 138 ? 14.883 42.188 5.98 1 96.5 138 GLU B O 1
ATOM 4123 N N . ARG B 1 139 ? 12.75 41.938 5.52 1 96.88 139 ARG B N 1
ATOM 4124 C CA . ARG B 1 139 ? 12.312 42.781 6.629 1 96.88 139 ARG B CA 1
ATOM 4125 C C . ARG B 1 139 ? 12.742 42.188 7.965 1 96.88 139 ARG B C 1
ATOM 4127 O O . ARG B 1 139 ? 13.32 42.875 8.805 1 96.88 139 ARG B O 1
ATOM 4134 N N . CYS B 1 140 ? 12.523 40.906 8.102 1 97.12 140 CYS B N 1
ATOM 4135 C CA . CYS B 1 140 ? 12.844 40.25 9.352 1 97.12 140 CYS B CA 1
ATOM 4136 C C . CYS B 1 140 ? 14.352 40.125 9.539 1 97.12 140 CYS B C 1
ATOM 4138 O O . CYS B 1 140 ? 14.859 40.312 10.648 1 97.12 140 CYS B O 1
ATOM 4140 N N . ARG B 1 141 ? 15.062 39.875 8.492 1 97.31 141 ARG B N 1
ATOM 4141 C CA . ARG B 1 141 ? 16.516 39.781 8.578 1 97.31 141 ARG B CA 1
ATOM 4142 C C . ARG B 1 141 ? 17.125 41.125 9.016 1 97.31 141 ARG B C 1
ATOM 4144 O O . ARG B 1 141 ? 18.047 41.156 9.828 1 97.31 141 ARG B O 1
ATOM 4151 N N . THR B 1 142 ? 16.594 42.156 8.477 1 97.56 142 THR B N 1
ATOM 4152 C CA . THR B 1 142 ? 17.078 43.5 8.836 1 97.56 142 THR B CA 1
ATOM 4153 C C . THR B 1 142 ? 16.859 43.781 10.32 1 97.56 142 THR B C 1
ATOM 4155 O O . THR B 1 142 ? 17.766 44.219 11.016 1 97.56 142 THR B O 1
ATOM 4158 N N . VAL B 1 143 ? 15.672 43.469 10.82 1 96.69 143 VAL B N 1
ATOM 4159 C CA . VAL B 1 143 ? 15.352 43.656 12.227 1 96.69 143 VAL B CA 1
ATOM 4160 C C . VAL B 1 143 ? 16.266 42.812 13.102 1 96.69 143 VAL B C 1
ATOM 4162 O O . VAL B 1 143 ? 16.781 43.281 14.117 1 96.69 143 VAL B O 1
ATOM 4165 N N . MET B 1 144 ? 16.516 41.625 12.672 1 97.31 144 MET B N 1
ATOM 4166 C CA . MET B 1 144 ? 17.344 40.688 13.445 1 97.31 144 MET B CA 1
ATOM 4167 C C . MET B 1 144 ? 18.781 41.188 13.508 1 97.31 144 MET B C 1
ATOM 4169 O O . MET B 1 144 ? 19.422 41.125 14.562 1 97.31 144 MET B O 1
ATOM 4173 N N . VAL B 1 145 ? 19.266 41.688 12.406 1 97.38 145 VAL B N 1
ATOM 4174 C CA . VAL B 1 145 ? 20.625 42.219 12.367 1 97.38 145 VAL B CA 1
ATOM 4175 C C . VAL B 1 145 ? 20.719 43.5 13.203 1 97.38 145 VAL B C 1
ATOM 4177 O O . VAL B 1 145 ? 21.625 43.625 14.031 1 97.38 145 VAL B O 1
ATOM 4180 N N . ASP B 1 146 ? 19.812 44.375 13.078 1 97.5 146 ASP B N 1
ATOM 4181 C CA . ASP B 1 146 ? 19.812 45.656 13.766 1 97.5 146 ASP B CA 1
ATOM 4182 C C . ASP B 1 146 ? 19.734 45.469 15.281 1 97.5 146 ASP B C 1
ATOM 4184 O O . ASP B 1 146 ? 20.391 46.188 16.031 1 97.5 146 ASP B O 1
ATOM 4188 N N . LYS B 1 147 ? 18.953 44.5 15.711 1 96.69 147 LYS B N 1
ATOM 4189 C CA . LYS B 1 147 ? 18.703 44.312 17.141 1 96.69 147 LYS B CA 1
ATOM 4190 C C . LYS B 1 147 ? 19.578 43.188 17.703 1 96.69 147 LYS B C 1
ATOM 4192 O O . LYS B 1 147 ? 19.5 42.906 18.906 1 96.69 147 LYS B O 1
ATOM 4197 N N . GLN B 1 148 ? 20.344 42.594 16.812 1 96.94 148 GLN B N 1
ATOM 4198 C CA . GLN B 1 148 ? 21.156 41.438 17.203 1 96.94 148 GLN B CA 1
ATOM 4199 C C . GLN B 1 148 ? 20.281 40.344 17.781 1 96.94 148 GLN B C 1
ATOM 4201 O O . GLN B 1 148 ? 20.562 39.844 18.875 1 96.94 148 GLN B O 1
ATOM 4206 N N . TRP B 1 149 ? 19.188 40.125 17.094 1 95.56 149 TRP B N 1
ATOM 4207 C CA . TRP B 1 149 ? 18.203 39.125 17.5 1 95.56 149 TRP B CA 1
ATOM 4208 C C . TRP B 1 149 ? 18.375 37.844 16.719 1 95.56 149 TRP B C 1
ATOM 4210 O O . TRP B 1 149 ? 18.891 37.844 15.609 1 95.56 149 TRP B O 1
ATOM 4220 N N . GLY B 1 150 ? 18.047 36.75 17.422 1 95.62 150 GLY B N 1
ATOM 4221 C CA . GLY B 1 150 ? 17.766 35.5 16.719 1 95.62 150 GLY B CA 1
ATOM 4222 C C . GLY B 1 150 ? 16.297 35.312 16.391 1 95.62 150 GLY B C 1
ATOM 4223 O O . GLY B 1 150 ? 15.484 36.219 16.656 1 95.62 150 GLY B O 1
ATOM 4224 N N . LYS B 1 151 ? 15.914 34.219 15.805 1 95.25 151 LYS B N 1
ATOM 4225 C CA . LYS B 1 151 ? 14.539 33.906 15.43 1 95.25 151 LYS B CA 1
ATOM 4226 C C . LYS B 1 151 ? 13.641 33.844 16.656 1 95.25 151 LYS B C 1
ATOM 4228 O O . LYS B 1 151 ? 12.469 34.25 16.594 1 95.25 151 LYS B O 1
ATOM 4233 N N . ASP B 1 152 ? 14.234 33.375 17.719 1 94.75 152 ASP B N 1
ATOM 4234 C CA . ASP B 1 152 ? 13.461 33.25 18.953 1 94.75 152 ASP B CA 1
ATOM 4235 C C . ASP B 1 152 ? 13.031 34.656 19.453 1 94.75 152 ASP B C 1
ATOM 4237 O O . ASP B 1 152 ? 11.883 34.844 19.844 1 94.75 152 ASP B O 1
ATOM 4241 N N . HIS B 1 153 ? 13.93 35.531 19.406 1 95.69 153 HIS B N 1
ATOM 4242 C CA . HIS B 1 153 ? 13.625 36.906 19.812 1 95.69 153 HIS B CA 1
ATOM 4243 C C . HIS B 1 153 ? 12.531 37.5 18.938 1 95.69 153 HIS B C 1
ATOM 4245 O O . HIS B 1 153 ? 11.617 38.188 19.453 1 95.69 153 HIS B O 1
ATOM 4251 N N . LEU B 1 154 ? 12.711 37.25 17.672 1 95.94 154 LEU B N 1
ATOM 4252 C CA . LEU B 1 154 ? 11.727 37.781 16.719 1 95.94 154 LEU B CA 1
ATOM 4253 C C . LEU B 1 154 ? 10.336 37.219 17.031 1 95.94 154 LEU B C 1
ATOM 4255 O O . LEU B 1 154 ? 9.359 37.969 17.031 1 95.94 154 LEU B O 1
ATOM 4259 N N . TYR B 1 155 ? 10.203 35.969 17.25 1 94.88 155 TYR B N 1
ATOM 4260 C CA . TYR B 1 155 ? 8.953 35.281 17.562 1 94.88 155 TYR B CA 1
ATOM 4261 C C . TYR B 1 155 ? 8.312 35.875 18.812 1 94.88 155 TYR B C 1
ATOM 4263 O O . TYR B 1 155 ? 7.141 36.25 18.797 1 94.88 155 TYR B O 1
ATOM 4271 N N . VAL B 1 156 ? 9.062 35.969 19.922 1 94.06 156 VAL B N 1
ATOM 4272 C CA . VAL B 1 156 ? 8.516 36.344 21.219 1 94.06 156 VAL B CA 1
ATOM 4273 C C . VAL B 1 156 ? 8.164 37.844 21.203 1 94.06 156 VAL B C 1
ATOM 4275 O O . VAL B 1 156 ? 7.168 38.25 21.797 1 94.06 156 VAL B O 1
ATOM 4278 N N . ASP B 1 157 ? 9 38.562 20.641 1 94.06 157 ASP B N 1
ATOM 4279 C CA . ASP B 1 157 ? 8.734 40 20.562 1 94.06 157 ASP B CA 1
ATOM 4280 C C . ASP B 1 157 ? 7.418 40.281 19.828 1 94.06 157 ASP B C 1
ATOM 4282 O O . ASP B 1 157 ? 6.605 41.094 20.297 1 94.06 157 ASP B O 1
ATOM 4286 N N . TYR B 1 158 ? 7.289 39.625 18.719 1 94 158 TYR B N 1
ATOM 4287 C CA . TYR B 1 158 ? 6.074 39.812 17.938 1 94 158 TYR B CA 1
ATOM 4288 C C . TYR B 1 158 ? 4.84 39.406 18.734 1 94 158 TYR B C 1
ATOM 4290 O O . TYR B 1 158 ? 3.855 40.156 18.781 1 94 158 TYR B O 1
ATOM 4298 N N . LEU B 1 159 ? 4.875 38.25 19.297 1 93.44 159 LEU B N 1
ATOM 4299 C CA . LEU B 1 159 ? 3.74 37.75 20.062 1 93.44 159 LEU B CA 1
ATOM 4300 C C . LEU B 1 159 ? 3.424 38.688 21.234 1 93.44 159 LEU B C 1
ATOM 4302 O O . LEU B 1 159 ? 2.254 38.938 21.531 1 93.44 159 LEU B O 1
ATOM 4306 N N . SER B 1 160 ? 4.477 39.156 21.906 1 93.12 160 SER B N 1
ATOM 4307 C CA . SER B 1 160 ? 4.281 40.062 23.047 1 93.12 160 SER B CA 1
ATOM 4308 C C . SER B 1 160 ? 3.627 41.375 22.625 1 93.12 160 SER B C 1
ATOM 4310 O O . SER B 1 160 ? 2.732 41.875 23.297 1 93.12 160 SER B O 1
ATOM 4312 N N . ARG B 1 161 ? 4.066 41.844 21.547 1 93.31 161 ARG B N 1
ATOM 4313 C CA . ARG B 1 161 ? 3.498 43.094 21.047 1 93.31 161 ARG B CA 1
ATOM 4314 C C . ARG B 1 161 ? 2.031 42.938 20.672 1 93.31 161 ARG B C 1
ATOM 4316 O O . ARG B 1 161 ? 1.186 43.75 21.047 1 93.31 161 ARG B O 1
ATOM 4323 N N . ILE B 1 162 ? 1.737 41.875 19.938 1 93.56 162 ILE B N 1
ATOM 4324 C CA . ILE B 1 162 ? 0.377 41.656 19.469 1 93.56 162 ILE B CA 1
ATOM 4325 C C . ILE B 1 162 ? -0.545 41.406 20.656 1 93.56 162 ILE B C 1
ATOM 4327 O O . ILE B 1 162 ? -1.624 42 20.75 1 93.56 162 ILE B O 1
ATOM 4331 N N . VAL B 1 163 ? -0.141 40.594 21.547 1 92.88 163 VAL B N 1
ATOM 4332 C CA . VAL B 1 163 ? -0.982 40.281 22.703 1 92.88 163 VAL B CA 1
ATOM 4333 C C . VAL B 1 163 ? -1.116 41.5 23.609 1 92.88 163 VAL B C 1
ATOM 4335 O O . VAL B 1 163 ? -2.182 41.719 24.188 1 92.88 163 VAL B O 1
ATOM 4338 N N . GLY B 1 164 ? -0.024 42.219 23.766 1 93.81 164 GLY B N 1
ATOM 4339 C CA . GLY B 1 164 ? -0.099 43.469 24.516 1 93.81 164 GLY B CA 1
ATOM 4340 C C . GLY B 1 164 ? -1.151 44.438 24 1 93.81 164 GLY B C 1
ATOM 4341 O O . GLY B 1 164 ? -1.935 44.969 24.766 1 93.81 164 GLY B O 1
ATOM 4342 N N . THR B 1 165 ? -1.158 44.531 22.75 1 93.69 165 THR B N 1
ATOM 4343 C CA . THR B 1 165 ? -2.129 45.438 22.109 1 93.69 165 THR B CA 1
ATOM 4344 C C . THR B 1 165 ? -3.545 44.875 22.266 1 93.69 165 THR B C 1
ATOM 4346 O O . THR B 1 165 ? -4.48 45.625 22.547 1 93.69 165 THR B O 1
ATOM 4349 N N . LEU B 1 166 ? -3.738 43.625 22.078 1 93.56 166 LEU B N 1
ATOM 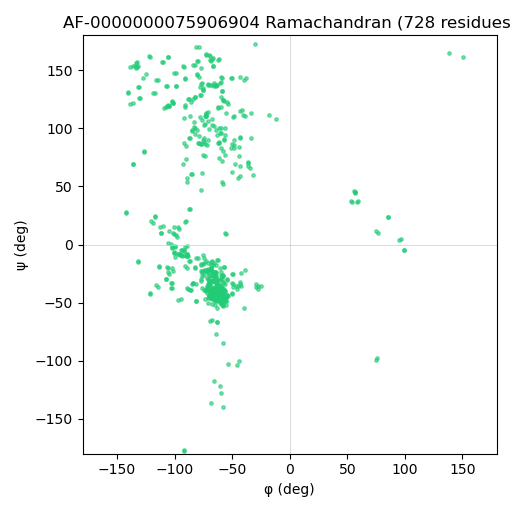4350 C CA . LEU B 1 166 ? -5.047 43 22.188 1 93.56 166 LEU B CA 1
ATOM 4351 C C . LEU B 1 166 ? -5.57 43.062 23.625 1 93.56 166 LEU B C 1
ATOM 4353 O O . LEU B 1 166 ? -6.773 43.219 23.844 1 93.56 166 LEU B O 1
ATOM 4357 N N . HIS B 1 167 ? -4.691 43.031 24.562 1 92.62 167 HIS B N 1
ATOM 4358 C CA . HIS B 1 167 ? -5.078 43.094 25.969 1 92.62 167 HIS B CA 1
ATOM 4359 C C . HIS B 1 167 ? -5.609 44.469 26.344 1 92.62 167 HIS B C 1
ATOM 4361 O O . HIS B 1 167 ? -6.469 44.594 27.219 1 92.62 167 HIS B O 1
ATOM 4367 N N . LYS B 1 168 ? -5.086 45.469 25.719 1 93.44 168 LYS B N 1
ATOM 4368 C CA . LYS B 1 168 ? -5.609 46.812 25.938 1 93.44 168 LYS B CA 1
ATOM 4369 C C . LYS B 1 168 ? -7.055 46.906 25.453 1 93.44 168 LYS B C 1
ATOM 4371 O O . LYS B 1 168 ? -7.871 47.594 26.094 1 93.44 168 LYS B O 1
ATOM 4376 N N . LYS B 1 169 ? -7.336 46.219 24.484 1 92.25 169 LYS B N 1
ATOM 4377 C CA . LYS B 1 169 ? -8.68 46.25 23.906 1 92.25 169 LYS B CA 1
ATOM 4378 C C . LYS B 1 169 ? -9.602 45.281 24.625 1 92.25 169 LYS B C 1
ATOM 4380 O O . LYS B 1 169 ? -10.789 45.562 24.812 1 92.25 169 LYS B O 1
ATOM 4385 N N . TYR B 1 170 ? -9.047 44.188 24.938 1 91.12 170 TYR B N 1
ATOM 4386 C CA . TYR B 1 170 ? -9.789 43.125 25.609 1 91.12 170 TYR B CA 1
ATOM 4387 C C . TYR B 1 170 ? -9.078 42.688 26.891 1 91.12 170 TYR B C 1
ATOM 4389 O O . TYR B 1 170 ? -8.492 41.594 26.953 1 91.12 170 TYR B O 1
ATOM 4397 N N . PRO B 1 171 ? -9.234 43.438 27.922 1 90.94 171 PRO B N 1
ATOM 4398 C CA . PRO B 1 171 ? -8.445 43.188 29.125 1 90.94 171 PRO B CA 1
ATOM 4399 C C . PRO B 1 171 ? -8.789 41.875 29.812 1 90.94 171 PRO B C 1
ATOM 4401 O O . PRO B 1 171 ? -7.953 41.312 30.516 1 90.94 171 PRO B O 1
ATOM 4404 N N . MET B 1 172 ? -9.938 41.406 29.594 1 87 172 MET B N 1
ATOM 4405 C CA . MET B 1 172 ? -10.359 40.188 30.297 1 87 172 MET B CA 1
ATOM 4406 C C . MET B 1 172 ? -10.078 38.938 29.469 1 87 172 MET B C 1
ATOM 4408 O O . MET B 1 172 ? -10.242 37.812 29.938 1 87 172 MET B O 1
ATOM 4412 N N . LEU B 1 173 ? -9.734 39.156 28.312 1 84.38 173 LEU B N 1
ATOM 4413 C CA . LEU B 1 173 ? -9.484 38.031 27.406 1 84.38 173 LEU B CA 1
ATOM 4414 C C . LEU B 1 173 ? -8.133 37.406 27.688 1 84.38 173 LEU B C 1
ATOM 4416 O O . LEU B 1 173 ? -7.125 38.094 27.797 1 84.38 173 LEU B O 1
ATOM 4420 N N . LYS B 1 174 ? -8.086 36.062 27.875 1 80.44 174 LYS B N 1
ATOM 4421 C CA . LYS B 1 174 ? -6.844 35.312 28.047 1 80.44 174 LYS B CA 1
ATOM 4422 C C . LYS B 1 174 ? -6.41 34.656 26.734 1 80.44 174 LYS B C 1
ATOM 4424 O O . LYS B 1 174 ? -7.223 34.062 26.031 1 80.44 174 LYS B O 1
ATOM 4429 N N . PHE B 1 175 ? -5.133 34.781 26.5 1 83.5 175 PHE B N 1
ATOM 4430 C CA . PHE B 1 175 ? -4.637 34.312 25.219 1 83.5 175 PHE B CA 1
ATOM 4431 C C . PHE B 1 175 ? -3.844 33 25.406 1 83.5 175 PHE B C 1
ATOM 4433 O O . PHE B 1 175 ? -3.053 32.875 26.344 1 83.5 175 PHE B O 1
ATOM 4440 N N . ILE B 1 176 ? -4.113 32.094 24.5 1 79.56 176 ILE B N 1
ATOM 4441 C CA . ILE B 1 176 ? -3.434 30.797 24.469 1 79.56 176 ILE B CA 1
ATOM 4442 C C . ILE B 1 176 ? -2.617 30.672 23.172 1 79.56 176 ILE B C 1
ATOM 4444 O O . ILE B 1 176 ? -3.039 31.156 22.125 1 79.56 176 ILE B O 1
ATOM 4448 N N . VAL B 1 177 ? -1.387 30.047 23.297 1 81.38 177 VAL B N 1
ATOM 4449 C CA . VAL B 1 177 ? -0.587 29.75 22.109 1 81.38 177 VAL B CA 1
ATOM 4450 C C . VAL B 1 177 ? -0.039 28.328 22.188 1 81.38 177 VAL B C 1
ATOM 4452 O O . VAL B 1 177 ? 0.092 27.766 23.281 1 81.38 177 VAL B O 1
ATOM 4455 N N . TRP B 1 178 ? 0.212 27.766 21.031 1 78.38 178 TRP B N 1
ATOM 4456 C CA . TRP B 1 178 ? 0.849 26.453 21.031 1 78.38 178 TRP B CA 1
ATOM 4457 C C . TRP B 1 178 ? 2.273 26.531 21.562 1 78.38 178 TRP B C 1
ATOM 4459 O O . TRP B 1 178 ? 2.955 27.547 21.375 1 78.38 178 TRP B O 1
ATOM 4469 N N . ASP B 1 179 ? 2.791 25.453 22.109 1 75 179 ASP B N 1
ATOM 4470 C CA . ASP B 1 179 ? 4.066 25.5 22.812 1 75 179 ASP B CA 1
ATOM 4471 C C . ASP B 1 179 ? 5.223 25.125 21.891 1 75 179 ASP B C 1
ATOM 4473 O O . ASP B 1 179 ? 6.391 25.312 22.234 1 75 179 ASP B O 1
ATOM 4477 N N . ASP B 1 180 ? 5.012 24.672 20.75 1 77.75 180 ASP B N 1
ATOM 4478 C CA . ASP B 1 180 ? 6.023 24.016 19.938 1 77.75 180 ASP B CA 1
ATOM 4479 C C . ASP B 1 180 ? 7.215 24.938 19.688 1 77.75 180 ASP B C 1
ATOM 4481 O O . ASP B 1 180 ? 8.367 24.516 19.766 1 77.75 180 ASP B O 1
ATOM 4485 N N . MET B 1 181 ? 6.961 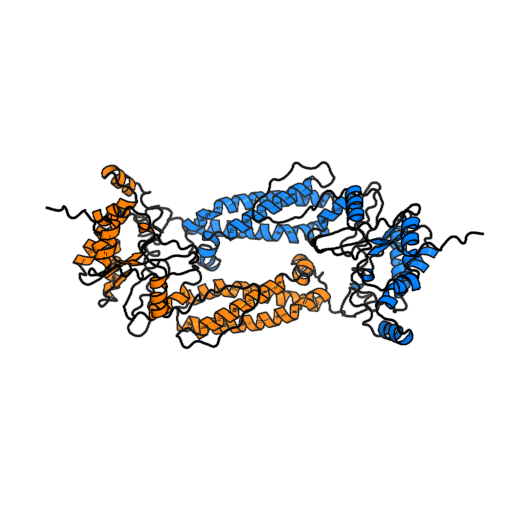26.203 19.438 1 84.31 181 MET B N 1
ATOM 4486 C CA . MET B 1 181 ? 8.039 27.125 19.125 1 84.31 181 MET B CA 1
ATOM 4487 C C . MET B 1 181 ? 8.852 27.469 20.375 1 84.31 181 MET B C 1
ATOM 4489 O O . MET B 1 181 ? 10.031 27.797 20.281 1 84.31 181 MET B O 1
ATOM 4493 N N . MET B 1 182 ? 8.25 27.312 21.469 1 82.94 182 MET B N 1
ATOM 4494 C CA . MET B 1 182 ? 8.875 27.797 22.703 1 82.94 182 MET B CA 1
ATOM 4495 C C . MET B 1 182 ? 9.531 26.641 23.469 1 82.94 182 MET B C 1
ATOM 4497 O O . MET B 1 182 ? 10.266 26.875 24.422 1 82.94 182 MET B O 1
ATOM 4501 N N . ARG B 1 183 ? 9.32 25.484 23.031 1 75.81 183 ARG B N 1
ATOM 4502 C CA . ARG B 1 183 ? 9.727 24.297 23.781 1 75.81 183 ARG B CA 1
ATOM 4503 C C . ARG B 1 183 ? 11.227 24.297 24.047 1 75.81 183 ARG B C 1
ATOM 4505 O O . ARG B 1 183 ? 11.664 23.969 25.156 1 75.81 183 ARG B O 1
ATOM 4512 N N . ASP B 1 184 ? 12.055 24.703 23.141 1 78.94 184 ASP B N 1
ATOM 4513 C CA . ASP B 1 184 ? 13.508 24.609 23.266 1 78.94 184 ASP B CA 1
ATOM 4514 C C . ASP B 1 184 ? 14.141 26 23.375 1 78.94 184 ASP B C 1
ATOM 4516 O O . ASP B 1 184 ? 15.359 26.141 23.266 1 78.94 184 ASP B O 1
ATOM 4520 N N . MET B 1 185 ? 13.328 26.938 23.641 1 86.12 185 MET B N 1
ATOM 4521 C CA . MET B 1 185 ? 13.82 28.297 23.703 1 86.12 185 MET B CA 1
ATOM 4522 C C . MET B 1 185 ? 14.484 28.578 25.047 1 86.12 185 MET B C 1
ATOM 4524 O O . MET B 1 185 ? 14.094 28 26.062 1 86.12 185 MET B O 1
ATOM 4528 N N . ASP B 1 186 ? 15.547 29.438 25 1 85.81 186 ASP B N 1
ATOM 4529 C CA . ASP B 1 186 ? 16.078 29.984 26.25 1 85.81 186 ASP B CA 1
ATOM 4530 C C . ASP B 1 186 ? 14.984 30.719 27.031 1 85.81 186 ASP B C 1
ATOM 4532 O O . ASP B 1 186 ? 14.391 31.672 26.531 1 85.81 186 ASP B O 1
ATOM 4536 N N . PRO B 1 187 ? 14.797 30.281 28.266 1 82.56 187 PRO B N 1
ATOM 4537 C CA . PRO B 1 187 ? 13.742 30.922 29.062 1 82.56 187 PRO B CA 1
ATOM 4538 C C . PRO B 1 187 ? 13.953 32.406 29.219 1 82.56 187 PRO B C 1
ATOM 4540 O O . PRO B 1 187 ? 12.984 33.188 29.359 1 82.56 187 PRO B O 1
ATOM 4543 N N . GLN B 1 188 ? 15.125 32.844 29.172 1 87.06 188 GLN B N 1
ATOM 4544 C CA . GLN B 1 188 ? 15.422 34.25 29.328 1 87.06 188 GLN B CA 1
ATOM 4545 C C . GLN B 1 188 ? 14.852 35.094 28.188 1 87.06 188 GLN B C 1
ATOM 4547 O O . GLN B 1 188 ? 14.469 36.25 28.375 1 87.06 188 GLN B O 1
ATOM 4552 N N . ILE B 1 189 ? 14.797 34.469 27.078 1 91.5 189 ILE B N 1
ATOM 4553 C CA . ILE B 1 189 ? 14.227 35.156 25.922 1 91.5 189 ILE B CA 1
ATOM 4554 C C . ILE B 1 189 ? 12.734 35.375 26.125 1 91.5 189 ILE B C 1
ATOM 4556 O O . ILE B 1 189 ? 12.203 36.438 25.859 1 91.5 189 ILE B O 1
ATOM 4560 N N . ILE B 1 190 ? 12.102 34.406 26.672 1 88.38 190 ILE B N 1
ATOM 4561 C CA . ILE B 1 190 ? 10.664 34.469 26.906 1 88.38 190 ILE B CA 1
ATOM 4562 C C . ILE B 1 190 ? 10.352 35.469 28 1 88.38 190 ILE B C 1
ATOM 4564 O O . ILE B 1 190 ? 9.484 36.344 27.812 1 88.38 190 ILE B O 1
ATOM 4568 N N . THR B 1 191 ? 11.125 35.406 29.047 1 85.12 191 THR B N 1
ATOM 4569 C CA . THR B 1 191 ? 10.891 36.312 30.188 1 85.12 191 THR B CA 1
ATOM 4570 C C . THR B 1 191 ? 11.289 37.75 29.828 1 85.12 191 THR B C 1
ATOM 4572 O O . THR B 1 191 ? 10.648 38.688 30.281 1 85.12 191 THR B O 1
ATOM 4575 N N . GLY B 1 192 ? 12.336 37.781 29.109 1 88.94 192 GLY B N 1
ATOM 4576 C CA . GLY B 1 192 ? 12.805 39.125 28.703 1 88.94 192 GLY B CA 1
ATOM 4577 C C . GLY B 1 192 ? 11.773 39.906 27.906 1 88.94 192 GLY B C 1
ATOM 4578 O O . GLY B 1 192 ? 11.703 41.125 28.016 1 88.94 192 GLY B O 1
ATOM 4579 N N . ALA B 1 193 ? 10.977 39.219 27.203 1 89.94 193 ALA B N 1
ATOM 4580 C CA . ALA B 1 193 ? 9.953 39.875 26.391 1 89.94 193 ALA B CA 1
ATOM 4581 C C . ALA B 1 193 ? 8.633 39.969 27.141 1 89.94 193 ALA B C 1
ATOM 4583 O O . ALA B 1 193 ? 7.668 40.562 26.656 1 89.94 193 ALA B O 1
ATOM 4584 N N . GLY B 1 194 ? 8.586 39.375 28.328 1 86.88 194 GLY B N 1
ATOM 4585 C CA . GLY B 1 194 ? 7.395 39.438 29.156 1 86.88 194 GLY B CA 1
ATOM 4586 C C . GLY B 1 194 ? 6.289 38.5 28.672 1 86.88 194 GLY B C 1
ATOM 4587 O O . GLY B 1 194 ? 5.148 38.625 29.125 1 86.88 194 GLY B O 1
ATOM 4588 N N . LEU B 1 195 ? 6.559 37.656 27.781 1 87.81 195 LEU B N 1
ATOM 4589 C CA . LEU B 1 195 ? 5.547 36.812 27.141 1 87.81 195 LEU B CA 1
ATOM 4590 C C . LEU B 1 195 ? 4.918 35.844 28.156 1 87.81 195 LEU B C 1
ATOM 4592 O O . LEU B 1 195 ? 3.73 35.531 28.047 1 87.81 195 LEU B O 1
ATOM 4596 N N . HIS B 1 196 ? 5.668 35.469 29.156 1 79.62 196 HIS B N 1
ATOM 4597 C CA . HIS B 1 196 ? 5.199 34.5 30.156 1 79.62 196 HIS B CA 1
ATOM 4598 C C . HIS B 1 196 ? 4.039 35.094 30.969 1 79.62 196 HIS B C 1
ATOM 4600 O O . HIS B 1 196 ? 3.26 34.344 31.562 1 79.62 196 HIS B O 1
ATOM 4606 N N . HIS B 1 197 ? 3.822 36.406 30.938 1 81.38 197 HIS B N 1
ATOM 4607 C CA . HIS B 1 197 ? 2.713 37.031 31.656 1 81.38 197 HIS B CA 1
ATOM 4608 C C . HIS B 1 197 ? 1.527 37.25 30.719 1 81.38 197 HIS B C 1
ATOM 4610 O O . HIS B 1 197 ? 0.423 37.562 31.172 1 81.38 197 HIS B O 1
ATOM 4616 N N . LEU B 1 198 ? 1.801 37 29.469 1 86.81 198 LEU B N 1
ATOM 4617 C CA . LEU B 1 198 ? 0.82 37.469 28.484 1 86.81 198 LEU B CA 1
ATOM 4618 C C . LEU B 1 198 ? 0.042 36.312 27.891 1 86.81 198 LEU B C 1
ATOM 4620 O O . LEU B 1 198 ? -1.109 36.469 27.484 1 86.81 198 LEU B O 1
ATOM 4624 N N . VAL B 1 199 ? 0.706 35.125 27.828 1 84.38 199 VAL B N 1
ATOM 4625 C CA . VAL B 1 199 ? 0.048 34.031 27.141 1 84.38 199 VAL B CA 1
ATOM 4626 C C . VAL B 1 199 ? 0.146 32.75 28 1 84.38 199 VAL B C 1
ATOM 4628 O O . VAL B 1 199 ? 1.011 32.656 28.875 1 84.38 199 VAL B O 1
ATOM 4631 N N . GLU B 1 200 ? -0.821 31.859 27.719 1 74.56 200 GLU B N 1
ATOM 4632 C CA . GLU B 1 200 ? -0.789 30.5 28.25 1 74.56 200 GLU B CA 1
ATOM 4633 C C . GLU B 1 200 ? -0.42 29.5 27.172 1 74.56 200 GLU B C 1
ATOM 4635 O O . GLU B 1 200 ? -1.137 29.359 26.172 1 74.56 200 GLU B O 1
ATOM 4640 N N . PRO B 1 201 ? 0.672 28.766 27.359 1 73.81 201 PRO B N 1
ATOM 4641 C CA . PRO B 1 201 ? 1.05 27.781 26.359 1 73.81 201 PRO B CA 1
ATOM 4642 C C . PRO B 1 201 ? 0.181 26.531 26.406 1 73.81 201 PRO B C 1
ATOM 4644 O O . PRO B 1 201 ? -0.179 26.062 27.484 1 73.81 201 PRO B O 1
ATOM 4647 N N . MET B 1 202 ? -0.238 26.156 25.234 1 70.56 202 MET B N 1
ATOM 4648 C CA . MET B 1 202 ? -0.924 24.875 25.094 1 70.56 202 MET B CA 1
ATOM 4649 C C . MET B 1 202 ? 0.011 23.812 24.5 1 70.56 202 MET B C 1
ATOM 4651 O O . MET B 1 202 ? 0.547 24 23.406 1 70.56 202 MET B O 1
ATOM 4655 N N . VAL B 1 203 ? 0.192 22.703 25.203 1 61.91 203 VAL B N 1
ATOM 4656 C CA . VAL B 1 203 ? 1.167 21.688 24.828 1 61.91 203 VAL B CA 1
ATOM 4657 C C . VAL B 1 203 ? 0.526 20.688 23.859 1 61.91 203 VAL B C 1
ATOM 4659 O O . VAL B 1 203 ? -0.588 20.219 24.109 1 61.91 203 VAL B O 1
ATOM 4662 N N . TRP B 1 204 ? 1.223 20.516 22.641 1 61.06 204 TRP B N 1
ATOM 4663 C CA . TRP B 1 204 ? 0.756 19.516 21.688 1 61.06 204 TRP B CA 1
ATOM 4664 C C . TRP B 1 204 ? 1.905 18.625 21.219 1 61.06 204 TRP B C 1
ATOM 4666 O O . TRP B 1 204 ? 3.037 19.094 21.062 1 61.06 204 TRP B O 1
ATOM 4676 N N . HIS B 1 205 ? 1.713 17.203 21.141 1 54.09 205 HIS B N 1
ATOM 4677 C CA . HIS B 1 205 ? 2.742 16.297 20.656 1 54.09 205 HIS B CA 1
ATOM 4678 C C . HIS B 1 205 ? 2.139 15.195 19.797 1 54.09 205 HIS B C 1
ATOM 4680 O O . HIS B 1 205 ? 1.095 14.633 20.141 1 54.09 205 HIS B O 1
ATOM 4686 N N . TYR B 1 206 ? 2.764 15.023 18.625 1 52.09 206 TYR B N 1
ATOM 4687 C CA . TYR B 1 206 ? 2.275 14.031 17.672 1 52.09 206 TYR B CA 1
ATOM 4688 C C . TYR B 1 206 ? 2.902 12.664 17.953 1 52.09 206 TYR B C 1
ATOM 4690 O O . TYR B 1 206 ? 2.436 11.648 17.438 1 52.09 206 TYR B O 1
ATOM 4698 N N . PHE B 1 207 ? 3.932 12.539 18.734 1 51.81 207 PHE B N 1
ATOM 4699 C CA . PHE B 1 207 ? 4.656 11.281 18.906 1 51.81 207 PHE B CA 1
ATOM 4700 C C . PHE B 1 207 ? 4.098 10.492 20.078 1 51.81 207 PHE B C 1
ATOM 4702 O O . PHE B 1 207 ? 3.453 11.062 20.969 1 51.81 207 PHE B O 1
ATOM 4709 N N . PRO B 1 208 ? 4.34 9.164 19.844 1 46.62 208 PRO B N 1
ATOM 4710 C CA . PRO B 1 208 ? 3.951 8.367 21 1 46.62 208 PRO B CA 1
ATOM 4711 C C . PRO B 1 208 ? 4.527 8.914 22.312 1 46.62 208 PRO B C 1
ATOM 4713 O O . PRO B 1 208 ? 5.566 9.57 22.312 1 46.62 208 PRO B O 1
ATOM 4716 N N . GLN B 1 209 ? 3.605 8.742 23.281 1 49.53 209 GLN B N 1
ATOM 4717 C CA . GLN B 1 209 ? 3.951 9.234 24.609 1 49.53 209 GLN B CA 1
ATOM 4718 C C . GLN B 1 209 ? 5.391 8.875 24.969 1 49.53 209 GLN B C 1
ATOM 4720 O O . GLN B 1 209 ? 6.082 9.648 25.641 1 49.53 209 GLN B O 1
ATOM 4725 N N . SER B 1 210 ? 5.797 7.734 24.453 1 47.16 210 SER B N 1
ATOM 4726 C CA . SER B 1 210 ? 7.141 7.277 24.781 1 47.16 210 SER B CA 1
ATOM 4727 C C . SER B 1 210 ? 8.203 8.203 24.188 1 47.16 210 SER B C 1
ATOM 4729 O O . SER B 1 210 ? 9.328 8.266 24.688 1 47.16 210 SER B O 1
ATOM 4731 N N . GLU B 1 211 ? 7.75 8.773 23.234 1 48.16 211 GLU B N 1
ATOM 4732 C CA . GLU B 1 211 ? 8.711 9.633 22.547 1 48.16 211 GLU B CA 1
ATOM 4733 C C . GLU B 1 211 ? 8.531 11.094 22.953 1 48.16 211 GLU B C 1
ATOM 4735 O O . GLU B 1 211 ? 9.281 11.961 22.516 1 48.16 211 GLU B O 1
ATOM 4740 N N . PHE B 1 212 ? 7.41 11.117 23.625 1 46.12 212 PHE B N 1
ATOM 4741 C CA . PHE B 1 212 ? 7.133 12.484 24.047 1 46.12 212 PHE B CA 1
ATOM 4742 C C . PHE B 1 212 ? 8.023 12.883 25.219 1 46.12 212 PHE B C 1
ATOM 4744 O O . PHE B 1 212 ? 7.934 12.289 26.297 1 46.12 212 PHE B O 1
ATOM 4751 N N . ARG B 1 213 ? 9.094 13.383 24.969 1 45.75 213 ARG B N 1
ATOM 4752 C CA . ARG B 1 213 ? 9.945 13.867 26.031 1 45.75 213 ARG B CA 1
ATOM 4753 C C . ARG B 1 213 ? 9.703 15.352 26.312 1 45.75 213 ARG B C 1
ATOM 4755 O O . ARG B 1 213 ? 9.992 16.203 25.469 1 45.75 213 ARG B O 1
ATOM 4762 N N . LEU B 1 214 ? 8.547 15.586 26.859 1 45.72 214 LEU B N 1
ATOM 4763 C CA . LEU B 1 214 ? 8.516 16.969 27.312 1 45.72 214 LEU B CA 1
ATOM 4764 C C . LEU B 1 214 ? 9.68 17.266 28.25 1 45.72 214 LEU B C 1
ATOM 4766 O O . LEU B 1 214 ? 10.086 16.406 29.031 1 45.72 214 LEU B O 1
ATOM 4770 N N . LYS B 1 215 ? 10.445 17.984 27.875 1 44.09 215 LYS B N 1
ATOM 4771 C CA . LYS B 1 215 ? 11.453 18.266 28.891 1 44.09 215 LYS B CA 1
ATOM 4772 C C . LYS B 1 215 ? 10.867 18.172 30.297 1 44.09 215 LYS B C 1
ATOM 4774 O O . LYS B 1 215 ? 9.648 18.188 30.469 1 44.09 215 LYS B O 1
ATOM 4779 N N . GLN B 1 216 ? 11.602 18.25 31.391 1 40.5 216 GLN B N 1
ATOM 4780 C CA . GLN B 1 216 ? 11.453 17.953 32.812 1 40.5 216 GLN B CA 1
ATOM 4781 C C . GLN B 1 216 ? 10.062 18.359 33.312 1 40.5 216 GLN B C 1
ATOM 4783 O O . GLN B 1 216 ? 9.469 17.641 34.125 1 40.5 216 GLN B O 1
ATOM 4788 N N . SER B 1 217 ? 9.562 19.5 33.188 1 37.62 217 SER B N 1
ATOM 4789 C CA . SER B 1 217 ? 8.578 20.016 34.156 1 37.62 217 SER B CA 1
ATOM 4790 C C . SER B 1 217 ? 7.176 19.531 33.781 1 37.62 217 SER B C 1
ATOM 4792 O O . SER B 1 217 ? 6.234 19.734 34.562 1 37.62 217 SER B O 1
ATOM 4794 N N . LEU B 1 218 ? 6.715 19.344 32.688 1 40.38 218 LEU B N 1
ATOM 4795 C CA . LEU B 1 218 ? 5.309 19.047 32.438 1 40.38 218 LEU B CA 1
ATOM 4796 C C . LEU B 1 218 ? 5.051 17.547 32.531 1 40.38 218 LEU B C 1
ATOM 4798 O O . LEU B 1 218 ? 5.637 16.766 31.781 1 40.38 218 LEU B O 1
ATOM 4802 N N . THR B 1 219 ? 4.695 17.031 33.688 1 42.09 219 THR B N 1
ATOM 4803 C CA . THR B 1 219 ? 4.602 15.617 34.062 1 42.09 219 THR B CA 1
ATOM 4804 C C . THR B 1 219 ? 3.494 14.93 33.25 1 42.09 219 THR B C 1
ATOM 4806 O O . THR B 1 219 ? 2.5 15.562 32.906 1 42.09 219 THR B O 1
ATOM 4809 N N . SER B 1 220 ? 3.699 13.727 32.781 1 46.31 220 SER B N 1
ATOM 4810 C CA . SER B 1 220 ? 2.867 12.734 32.125 1 46.31 220 SER B CA 1
ATOM 4811 C C . SER B 1 220 ? 1.518 12.586 32.812 1 46.31 220 SER B C 1
ATOM 4813 O O . SER B 1 220 ? 0.488 12.422 32.156 1 46.31 220 SER B O 1
ATOM 4815 N N . GLU B 1 221 ? 1.542 12.711 34.125 1 44.38 221 GLU B N 1
ATOM 4816 C CA . GLU B 1 221 ? 0.347 12.477 34.938 1 44.38 221 GLU B CA 1
ATOM 4817 C C . GLU B 1 221 ? -0.681 13.586 34.75 1 44.38 221 GLU B C 1
ATOM 4819 O O . GLU B 1 221 ? -1.878 13.312 34.625 1 44.38 221 GLU B O 1
ATOM 4824 N N . ALA B 1 222 ? -0.26 14.734 34.781 1 40.81 222 ALA B N 1
ATOM 4825 C CA . ALA B 1 222 ? -1.167 15.867 34.625 1 40.81 222 ALA B CA 1
ATOM 4826 C C . ALA B 1 222 ? -1.826 15.852 33.25 1 40.81 222 ALA B C 1
ATOM 4828 O O . ALA B 1 222 ? -3.021 16.141 33.125 1 40.81 222 ALA B O 1
ATOM 4829 N N . LEU B 1 223 ? -1.084 15.336 32.406 1 45.94 223 LEU B N 1
ATOM 4830 C CA . LEU B 1 223 ? -1.6 15.258 31.062 1 45.94 223 LEU B CA 1
ATOM 4831 C C . LEU B 1 223 ? -2.707 14.211 30.953 1 45.94 223 LEU B C 1
ATOM 4833 O O . LEU B 1 223 ? -3.711 14.43 30.281 1 45.94 223 LEU B O 1
ATOM 4837 N N . THR B 1 224 ? -2.473 13.211 31.703 1 46.72 224 THR B N 1
ATOM 4838 C CA . THR B 1 224 ? -3.459 12.141 31.688 1 46.72 224 THR B CA 1
ATOM 4839 C C . THR B 1 224 ? -4.758 12.586 32.344 1 46.72 224 THR B C 1
ATOM 4841 O O . THR B 1 224 ? -5.848 12.297 31.859 1 46.72 224 THR B O 1
ATOM 4844 N N . GLU B 1 225 ? -4.621 13.273 33.469 1 44 225 GLU B N 1
ATOM 4845 C CA . GLU B 1 225 ? -5.801 13.727 34.219 1 44 225 GLU B CA 1
ATOM 4846 C C . GLU B 1 225 ? -6.617 14.719 33.375 1 44 225 GLU B C 1
ATOM 4848 O O . GLU B 1 225 ? -7.848 14.648 33.375 1 44 225 GLU B O 1
ATOM 4853 N N . VAL B 1 226 ? -5.984 15.547 32.75 1 43.56 226 VAL B N 1
ATOM 4854 C CA . VAL B 1 226 ? -6.676 16.562 31.953 1 43.56 226 VAL B CA 1
ATOM 4855 C C . VAL B 1 226 ? -7.359 15.891 30.766 1 43.56 226 VAL B C 1
ATOM 4857 O O . VAL B 1 226 ? -8.508 16.219 30.438 1 43.56 226 VAL B O 1
ATOM 4860 N N . SER B 1 227 ? -6.625 14.945 30.281 1 45.31 227 SER B N 1
ATOM 4861 C CA . SER B 1 227 ? -7.199 14.227 29.156 1 45.31 227 SER B CA 1
ATOM 4862 C C . SER B 1 227 ? -8.477 13.492 29.562 1 45.31 227 SER B C 1
ATOM 4864 O O . SER B 1 227 ? -9.469 13.531 28.828 1 45.31 227 SER B O 1
ATOM 4866 N N . GLN B 1 228 ? -8.398 12.922 30.672 1 47.53 228 GLN B N 1
ATOM 4867 C CA . GLN B 1 228 ? -9.547 12.172 31.156 1 47.53 228 GLN B CA 1
ATOM 4868 C C . GLN B 1 228 ? -10.695 13.109 31.531 1 47.53 228 GLN B C 1
ATOM 4870 O O . GLN B 1 228 ? -11.859 12.797 31.297 1 47.53 228 GLN B O 1
ATOM 4875 N N . SER B 1 229 ? -10.344 14.148 32.031 1 43.66 229 SER B N 1
ATOM 4876 C CA . SER B 1 229 ? -11.359 15.086 32.469 1 43.66 229 SER B CA 1
ATOM 4877 C C . SER B 1 229 ? -12.117 15.695 31.312 1 43.66 229 SER B C 1
ATOM 4879 O O . SER B 1 229 ? -13.273 16.094 31.438 1 43.66 229 SER B O 1
ATOM 4881 N N . ILE B 1 230 ? -11.352 15.578 30.188 1 42.31 230 ILE B N 1
ATOM 4882 C CA . ILE B 1 230 ? -12.023 16.188 29.047 1 42.31 230 ILE B CA 1
ATOM 4883 C C . ILE B 1 230 ? -12.648 15.086 28.188 1 42.31 230 ILE B C 1
ATOM 4885 O O . ILE B 1 230 ? -13.102 15.352 27.062 1 42.31 230 ILE B O 1
ATOM 4889 N N . GLY B 1 231 ? -12.633 13.945 28.734 1 43.38 231 GLY B N 1
ATOM 4890 C CA . GLY B 1 231 ? -13.398 12.867 28.141 1 43.38 231 GLY B CA 1
ATOM 4891 C C . GLY B 1 231 ? -12.578 11.992 27.219 1 43.38 231 GLY B C 1
ATOM 4892 O O . GLY B 1 231 ? -13.125 11.234 26.406 1 43.38 231 GLY B O 1
ATOM 4893 N N . TYR B 1 232 ? -11.305 12.422 27.266 1 45.34 232 TYR B N 1
ATOM 4894 C CA . TYR B 1 232 ? -10.484 11.555 26.438 1 45.34 232 TYR B CA 1
ATOM 4895 C C . TYR B 1 232 ? -10.273 10.203 27.109 1 45.34 232 TYR B C 1
ATOM 4897 O O . TYR B 1 232 ? -9.719 10.125 28.203 1 45.34 232 TYR B O 1
ATOM 4905 N N . PHE B 1 233 ? -11.008 9.188 26.609 1 43.84 233 PHE B N 1
ATOM 4906 C CA . PHE B 1 233 ? -10.914 7.863 27.219 1 43.84 233 PHE B CA 1
ATOM 4907 C C . PHE B 1 233 ? -10 6.953 26.406 1 43.84 233 PHE B C 1
ATOM 4909 O O . PHE B 1 233 ? -9.945 5.746 26.656 1 43.84 233 PHE B O 1
ATOM 4916 N N . GLY B 1 234 ? -9.227 7.66 25.516 1 47.06 234 GLY B N 1
ATOM 4917 C CA . GLY B 1 234 ? -8.273 6.797 24.828 1 47.06 234 GLY B CA 1
ATOM 4918 C C . GLY B 1 234 ? -8.141 7.105 23.359 1 47.06 234 GLY B C 1
ATOM 4919 O O . GLY B 1 234 ? -8.766 8.047 22.844 1 47.06 234 GLY B O 1
ATOM 4920 N N . ASN B 1 235 ? -7.09 6.57 22.844 1 46.03 235 ASN B N 1
ATOM 4921 C CA . ASN B 1 235 ? -6.754 6.754 21.438 1 46.03 235 ASN B CA 1
ATOM 4922 C C . ASN B 1 235 ? -7.836 6.18 20.516 1 46.03 235 ASN B C 1
ATOM 4924 O O . ASN B 1 235 ? -8.281 5.051 20.719 1 46.03 235 ASN B O 1
ATOM 4928 N N . ILE B 1 236 ? -8.68 7.164 20.016 1 44.91 236 ILE B N 1
ATOM 4929 C CA . ILE B 1 236 ? -9.555 6.648 18.969 1 44.91 236 ILE B CA 1
ATOM 4930 C C . ILE B 1 236 ? -8.773 6.5 17.672 1 44.91 236 ILE B C 1
ATOM 4932 O O . ILE B 1 236 ? -8.641 7.457 16.906 1 44.91 236 ILE B O 1
ATOM 4936 N N . GLU B 1 237 ? -7.66 5.965 17.656 1 49.03 237 GLU B N 1
ATOM 4937 C CA . GLU B 1 237 ? -6.836 5.805 16.453 1 49.03 237 GLU B CA 1
ATOM 4938 C C . GLU B 1 237 ? -7.426 4.762 15.508 1 49.03 237 GLU B C 1
ATOM 4940 O O . GLU B 1 237 ? -7.875 3.701 15.953 1 49.03 237 GLU B O 1
ATOM 4945 N N . MET B 1 238 ? -7.84 5.402 14.336 1 54.41 238 MET B N 1
ATOM 4946 C CA . MET B 1 238 ? -8.047 4.375 13.32 1 54.41 238 MET B CA 1
ATOM 4947 C C . MET B 1 238 ? -6.766 3.588 13.078 1 54.41 238 MET B C 1
ATOM 4949 O O . MET B 1 238 ? -5.859 4.07 12.398 1 54.41 238 MET B O 1
ATOM 4953 N N . GLU B 1 239 ? -6.406 2.814 13.969 1 58.47 239 GLU B N 1
ATOM 4954 C CA . GLU B 1 239 ? -5.266 1.922 13.773 1 58.47 239 GLU B CA 1
ATOM 4955 C C . GLU B 1 239 ? -5.691 0.619 13.109 1 58.47 239 GLU B C 1
ATOM 4957 O O . GLU B 1 239 ? -6.602 -0.062 13.578 1 58.47 239 GLU B O 1
ATOM 4962 N N . VAL B 1 240 ? -5.242 0.594 11.977 1 64 240 VAL B N 1
ATOM 4963 C CA . VAL B 1 240 ? -5.516 -0.665 11.289 1 64 240 VAL B CA 1
ATOM 4964 C C . VAL B 1 240 ? -4.547 -1.74 11.773 1 64 240 VAL B C 1
ATOM 4966 O O . VAL B 1 240 ? -3.346 -1.673 11.508 1 64 240 VAL B O 1
ATOM 4969 N N . PHE B 1 241 ? -5.188 -2.641 12.508 1 67.5 241 PHE B N 1
ATOM 4970 C CA . PHE B 1 241 ? -4.418 -3.762 13.031 1 67.5 241 PHE B CA 1
ATOM 4971 C C . PHE B 1 241 ? -4.266 -4.852 11.977 1 67.5 241 PHE B C 1
ATOM 4973 O O . PHE B 1 241 ? -5.039 -4.914 11.023 1 67.5 241 PHE B O 1
ATOM 4980 N N . PRO B 1 242 ? -3.223 -5.582 12.156 1 73.56 242 PRO B N 1
ATOM 4981 C CA . PRO B 1 242 ? -3.021 -6.68 11.203 1 73.56 242 PRO B CA 1
ATOM 4982 C C . PRO B 1 242 ? -4.199 -7.648 11.164 1 73.56 242 PRO B C 1
ATOM 4984 O O . PRO B 1 242 ? -4.453 -8.281 10.133 1 73.56 242 PRO B O 1
ATOM 4987 N N . ARG B 1 243 ? -4.953 -7.684 12.406 1 82.19 243 ARG B N 1
ATOM 4988 C CA . ARG B 1 243 ? -6.152 -8.508 12.5 1 82.19 243 ARG B CA 1
ATOM 4989 C C . ARG B 1 243 ? -7.305 -7.727 13.117 1 82.19 243 ARG B C 1
ATOM 4991 O O . ARG B 1 243 ? -7.086 -6.789 13.891 1 82.19 243 ARG B O 1
ATOM 4998 N N . PRO B 1 244 ? -8.492 -8.133 12.75 1 83.56 244 PRO B N 1
ATOM 4999 C CA . PRO B 1 244 ? -9.648 -7.445 13.336 1 83.56 244 PRO B CA 1
ATOM 5000 C C . PRO B 1 244 ? -9.672 -7.539 14.859 1 83.56 244 PRO B C 1
ATOM 5002 O O . PRO B 1 244 ? -9.273 -8.562 15.43 1 83.56 244 PRO B O 1
ATOM 5005 N N . GLN B 1 245 ? -10.109 -6.465 15.453 1 83.56 245 GLN B N 1
ATOM 5006 C CA . GLN B 1 245 ? -10.188 -6.375 16.906 1 83.56 245 GLN B CA 1
ATOM 5007 C C . GLN B 1 245 ? -11.633 -6.379 17.391 1 83.56 245 GLN B C 1
ATOM 5009 O O . GLN B 1 245 ? -12.547 -6.074 16.625 1 83.56 245 GLN B O 1
ATOM 5014 N N . ALA B 1 246 ? -11.734 -6.777 18.609 1 89.56 246 ALA B N 1
ATOM 5015 C CA . ALA B 1 246 ? -13.062 -6.684 19.219 1 89.56 246 ALA B CA 1
ATOM 5016 C C . ALA B 1 246 ? -13.523 -5.234 19.312 1 89.56 246 ALA B C 1
ATOM 5018 O O . ALA B 1 246 ? -12.742 -4.344 19.641 1 89.56 246 ALA B O 1
ATOM 5019 N N . VAL B 1 247 ? -14.758 -5.055 18.984 1 88 247 VAL B N 1
ATOM 5020 C CA . VAL B 1 247 ? -15.344 -3.717 19.031 1 88 247 VAL B CA 1
ATOM 5021 C C . VAL B 1 247 ? -16.188 -3.562 20.297 1 88 247 VAL B C 1
ATOM 5023 O O . VAL B 1 247 ? -17.094 -4.359 20.531 1 88 247 VAL B O 1
ATOM 5026 N N . PRO B 1 248 ? -15.859 -2.613 21.094 1 82.81 248 PRO B N 1
ATOM 5027 C CA . PRO B 1 248 ? -16.641 -2.393 22.312 1 82.81 248 PRO B CA 1
ATOM 5028 C C . PRO B 1 248 ? -18.047 -1.86 22.031 1 82.81 248 PRO B C 1
ATOM 5030 O O . PRO B 1 248 ? -18.312 -1.416 20.906 1 82.81 248 PRO B O 1
ATOM 5033 N N . PRO B 1 249 ? -18.969 -1.988 23.078 1 87.25 249 PRO B N 1
ATOM 5034 C CA . PRO B 1 249 ? -20.281 -1.356 22.906 1 87.25 249 PRO B CA 1
ATOM 5035 C C . PRO B 1 249 ? -20.188 0.158 22.734 1 87.25 249 PRO B C 1
ATOM 5037 O O . PRO B 1 249 ? -19.156 0.758 23.078 1 87.25 249 PRO B O 1
ATOM 5040 N N . VAL B 1 250 ? -21.266 0.679 22.172 1 84.19 250 VAL B N 1
ATOM 5041 C CA . VAL B 1 250 ? -21.281 2.117 21.922 1 84.19 250 VAL B CA 1
ATOM 5042 C C . VAL B 1 250 ? -21.188 2.869 23.25 1 84.19 250 VAL B C 1
ATOM 5044 O O . VAL B 1 250 ? -22.016 2.695 24.141 1 84.19 250 VAL B O 1
ATOM 5047 N N . PRO B 1 251 ? -20.141 3.57 23.297 1 73.06 251 PRO B N 1
ATOM 5048 C CA . PRO B 1 251 ? -20.031 4.348 24.531 1 73.06 251 PRO B CA 1
ATOM 5049 C C . PRO B 1 251 ? -21.062 5.473 24.625 1 73.06 251 PRO B C 1
ATOM 5051 O O . PRO B 1 251 ? -21.594 5.914 23.609 1 73.06 251 PRO B O 1
ATOM 5054 N N . ASN B 1 252 ? -21.266 5.875 25.844 1 67.81 252 ASN B N 1
ATOM 5055 C CA . ASN B 1 252 ? -22.281 6.875 26.109 1 67.81 252 ASN B CA 1
ATOM 5056 C C . ASN B 1 252 ? -21.734 8.289 26.031 1 67.81 252 ASN B C 1
ATOM 5058 O O . ASN B 1 252 ? -21.734 9.023 27.016 1 67.81 252 ASN B O 1
ATOM 5062 N N . PHE B 1 253 ? -21.094 8.617 24.922 1 61.56 253 PHE B N 1
ATOM 5063 C CA . PHE B 1 253 ? -20.656 9.984 24.656 1 61.56 253 PHE B CA 1
ATOM 5064 C C . PHE B 1 253 ? -21.016 10.414 23.234 1 61.56 253 PHE B C 1
ATOM 5066 O O . PHE B 1 253 ? -21.25 9.562 22.375 1 61.56 253 PHE B O 1
ATOM 5073 N N . PRO B 1 254 ? -21.203 11.742 23.125 1 62.16 254 PRO B N 1
ATOM 5074 C CA . PRO B 1 254 ? -21.484 12.203 21.766 1 62.16 254 PRO B CA 1
ATOM 5075 C C . PRO B 1 254 ? -20.422 11.75 20.766 1 62.16 254 PRO B C 1
ATOM 5077 O O . PRO B 1 254 ? -19.219 11.961 20.984 1 62.16 254 PRO B O 1
ATOM 5080 N N . GLY B 1 255 ? -20.812 11.078 19.797 1 70.31 255 GLY B N 1
ATOM 5081 C CA . GLY B 1 255 ? -19.891 10.547 18.812 1 70.31 255 GLY B CA 1
ATOM 5082 C C . GLY B 1 255 ? -19.547 9.086 19.031 1 70.31 255 GLY B C 1
ATOM 5083 O O . GLY B 1 255 ? -18.734 8.508 18.312 1 70.31 255 GLY B O 1
ATOM 5084 N N . GLY B 1 256 ? -20.078 8.672 20.109 1 74.5 256 GLY B N 1
ATOM 5085 C CA . GLY B 1 256 ? -19.828 7.273 20.438 1 74.5 256 GLY B CA 1
ATOM 5086 C C . GLY B 1 256 ? -20.125 6.332 19.281 1 74.5 256 GLY B C 1
ATOM 5087 O O . GLY B 1 256 ? -19.359 5.391 19.031 1 74.5 256 GLY B O 1
ATOM 5088 N N . LYS B 1 257 ? -21.219 6.617 18.625 1 82 257 LYS B N 1
ATOM 5089 C CA . LYS B 1 257 ? -21.578 5.797 17.469 1 82 257 LYS B CA 1
ATOM 5090 C C . LYS B 1 257 ? -20.531 5.898 16.375 1 82 257 LYS B C 1
ATOM 5092 O O . LYS B 1 257 ? -20.188 4.898 15.742 1 82 257 LYS B O 1
ATOM 5097 N N . LEU B 1 258 ? -20.078 7.082 16.156 1 82.06 258 LEU B N 1
ATOM 5098 C CA . LEU B 1 258 ? -19.031 7.285 15.172 1 82.06 258 LEU B CA 1
ATOM 5099 C C . LEU B 1 258 ? -17.75 6.531 15.562 1 82.06 258 LEU B C 1
ATOM 5101 O O . LEU B 1 258 ? -17.109 5.906 14.711 1 82.06 258 LEU B O 1
ATOM 5105 N N . HIS B 1 259 ? -17.453 6.621 16.797 1 76.75 259 HIS B N 1
ATOM 5106 C CA . HIS B 1 259 ? -16.281 5.914 17.312 1 76.75 259 HIS B CA 1
ATOM 5107 C C . HIS B 1 259 ? -16.359 4.426 16.984 1 76.75 259 HIS B C 1
ATOM 5109 O O . HIS B 1 259 ? -15.398 3.854 16.453 1 76.75 259 HIS B O 1
ATOM 5115 N N . VAL B 1 260 ? -17.406 3.914 17.25 1 83.56 260 VAL B N 1
ATOM 5116 C CA . VAL B 1 260 ? -17.594 2.482 17.047 1 83.56 260 VAL B CA 1
ATOM 5117 C C . VAL B 1 260 ? -17.594 2.18 15.547 1 83.56 260 VAL B C 1
ATOM 5119 O O . VAL B 1 260 ? -17.016 1.177 15.109 1 83.56 260 VAL B O 1
ATOM 5122 N N . SER B 1 261 ? -18.234 2.986 14.742 1 87.44 261 SER B N 1
ATOM 5123 C CA . SER B 1 261 ? -18.234 2.807 13.289 1 87.44 261 SER B CA 1
ATOM 5124 C C . SER B 1 261 ? -16.828 2.852 12.719 1 87.44 261 SER B C 1
ATOM 5126 O O . SER B 1 261 ? -16.5 2.104 11.797 1 87.44 261 SER B O 1
ATOM 5128 N N . VAL B 1 262 ? -16.016 3.662 13.258 1 85.69 262 VAL B N 1
ATOM 5129 C CA . VAL B 1 262 ? -14.641 3.785 12.789 1 85.69 262 VAL B CA 1
ATOM 5130 C C . VAL B 1 262 ? -13.852 2.529 13.164 1 85.69 262 VAL B C 1
ATOM 5132 O O . VAL B 1 262 ? -13.008 2.07 12.391 1 85.69 262 VAL B O 1
ATOM 5135 N N . LEU B 1 263 ? -14.125 2.01 14.297 1 83.06 263 LEU B N 1
ATOM 5136 C CA . LEU B 1 263 ? -13.492 0.756 14.688 1 83.06 263 LEU B CA 1
ATOM 5137 C C . LEU B 1 263 ? -13.883 -0.372 13.742 1 83.06 263 LEU B C 1
ATOM 5139 O O . LEU B 1 263 ? -13.039 -1.176 13.344 1 83.06 263 LEU B O 1
ATOM 5143 N N . HIS B 1 264 ? -15.141 -0.389 13.406 1 91.5 264 HIS B N 1
ATOM 5144 C CA . HIS B 1 264 ? -15.602 -1.372 12.438 1 91.5 264 HIS B CA 1
ATOM 5145 C C . HIS B 1 264 ? -14.922 -1.173 11.086 1 91.5 264 HIS B C 1
ATOM 5147 O O . HIS B 1 264 ? -14.555 -2.145 10.422 1 91.5 264 HIS B O 1
ATOM 5153 N N . LEU B 1 265 ? -14.805 0.063 10.695 1 91.19 265 LEU B N 1
ATOM 5154 C CA . LEU B 1 265 ? -14.117 0.374 9.445 1 91.19 265 LEU B CA 1
ATOM 5155 C C . LEU B 1 265 ? -12.68 -0.138 9.477 1 91.19 265 LEU B C 1
ATOM 5157 O O . LEU B 1 265 ? -12.211 -0.739 8.508 1 91.19 265 LEU B O 1
ATOM 5161 N N . SER B 1 266 ? -12 0.102 10.594 1 87.38 266 SER B N 1
ATOM 5162 C CA . SER B 1 266 ? -10.633 -0.379 10.75 1 87.38 266 SER B CA 1
ATOM 5163 C C . SER B 1 266 ? -10.555 -1.893 10.578 1 87.38 266 SER B C 1
ATOM 5165 O O . SER B 1 266 ? -9.609 -2.408 9.984 1 87.38 266 SER B O 1
ATOM 5167 N N . ASN B 1 267 ? -11.508 -2.535 11.07 1 91.81 267 ASN B N 1
ATOM 5168 C CA . ASN B 1 267 ? -11.555 -3.986 10.938 1 91.81 267 ASN B CA 1
ATOM 5169 C C . ASN B 1 267 ? -11.766 -4.406 9.484 1 91.81 267 ASN B C 1
ATOM 5171 O O . ASN B 1 267 ? -11.133 -5.359 9.016 1 91.81 267 ASN B O 1
ATOM 5175 N N . VAL B 1 268 ? -12.633 -3.752 8.828 1 95.69 268 VAL B N 1
ATOM 5176 C CA . VAL B 1 268 ? -12.883 -4.055 7.422 1 95.69 268 VAL B CA 1
ATOM 5177 C C . VAL B 1 268 ? -11.602 -3.84 6.613 1 95.69 268 VAL B C 1
ATOM 5179 O O . VAL B 1 268 ? -11.258 -4.656 5.762 1 95.69 268 VAL B O 1
ATOM 5182 N N . ILE B 1 269 ? -10.914 -2.773 6.918 1 93.12 269 ILE B N 1
ATOM 5183 C CA . ILE B 1 269 ? -9.672 -2.461 6.215 1 93.12 269 ILE B CA 1
ATOM 5184 C C . ILE B 1 269 ? -8.625 -3.533 6.512 1 93.12 269 ILE B C 1
ATOM 5186 O O . ILE B 1 269 ? -7.914 -3.98 5.609 1 93.12 269 ILE B O 1
ATOM 5190 N N . ALA B 1 270 ? -8.555 -3.938 7.715 1 90.94 270 ALA B N 1
ATOM 5191 C CA . ALA B 1 270 ? -7.625 -4.996 8.094 1 90.94 270 ALA B CA 1
ATOM 5192 C C . ALA B 1 270 ? -7.91 -6.281 7.32 1 90.94 270 ALA B C 1
ATOM 5194 O O . ALA B 1 270 ? -6.988 -6.93 6.82 1 90.94 270 ALA B O 1
ATOM 5195 N N . GLU B 1 271 ? -9.125 -6.617 7.223 1 95.44 271 GLU B N 1
ATOM 5196 C CA . GLU B 1 271 ? -9.508 -7.828 6.504 1 95.44 271 GLU B CA 1
ATOM 5197 C C . GLU B 1 271 ? -9.234 -7.695 5.008 1 95.44 271 GLU B C 1
ATOM 5199 O O . GLU B 1 271 ? -8.82 -8.656 4.359 1 95.44 271 GLU B O 1
ATOM 5204 N N . LEU B 1 272 ? -9.539 -6.543 4.512 1 96.5 272 LEU B N 1
ATOM 5205 C CA . LEU B 1 272 ? -9.227 -6.305 3.104 1 96.5 272 LEU B CA 1
ATOM 5206 C C . LEU B 1 272 ? -7.738 -6.484 2.836 1 96.5 272 LEU B C 1
ATOM 5208 O O . LEU B 1 272 ? -7.352 -7.098 1.841 1 96.5 272 LEU B O 1
ATOM 5212 N N . GLU B 1 273 ? -6.934 -5.949 3.725 1 92.38 273 GLU B N 1
ATOM 5213 C CA . GLU B 1 273 ? -5.488 -6.102 3.564 1 92.38 273 GLU B CA 1
ATOM 5214 C C . GLU B 1 273 ? -5.086 -7.574 3.57 1 92.38 273 GLU B C 1
ATOM 5216 O O . GLU B 1 273 ? -4.207 -7.984 2.811 1 92.38 273 GLU B O 1
ATOM 5221 N N . GLN B 1 274 ? -5.707 -8.305 4.363 1 91.44 274 GLN B N 1
ATOM 5222 C CA . GLN B 1 274 ? -5.441 -9.734 4.391 1 91.44 274 GLN B CA 1
ATOM 5223 C C . GLN B 1 274 ? -5.836 -10.391 3.072 1 91.44 274 GLN B C 1
ATOM 5225 O O . GLN B 1 274 ? -5.121 -11.258 2.566 1 91.44 274 GLN B O 1
ATOM 5230 N N . VAL B 1 275 ? -6.941 -10.008 2.596 1 95.31 275 VAL B N 1
ATOM 5231 C CA . VAL B 1 275 ? -7.402 -10.539 1.315 1 95.31 275 VAL B CA 1
ATOM 5232 C C . VAL B 1 275 ? -6.391 -10.203 0.223 1 95.31 275 VAL B C 1
ATOM 5234 O O . VAL B 1 275 ? -6.039 -11.055 -0.593 1 95.31 275 VAL B O 1
ATOM 5237 N N . LEU B 1 276 ? -5.898 -8.992 0.271 1 92.19 276 LEU B N 1
ATOM 5238 C CA . LEU B 1 276 ? -4.992 -8.523 -0.771 1 92.19 276 LEU B CA 1
ATOM 5239 C C . LEU B 1 276 ? -3.639 -9.219 -0.669 1 92.19 276 LEU B C 1
ATOM 5241 O O . LEU B 1 276 ? -2.922 -9.336 -1.665 1 92.19 276 LEU B O 1
ATOM 5245 N N . LEU B 1 277 ? -3.367 -9.711 0.458 1 87.56 277 LEU B N 1
ATOM 5246 C CA . LEU B 1 277 ? -2.098 -10.406 0.668 1 87.56 277 LEU B CA 1
ATOM 5247 C C . LEU B 1 277 ? -2.221 -11.883 0.323 1 87.56 277 LEU B C 1
ATOM 5249 O O . LEU B 1 277 ? -1.215 -12.594 0.241 1 87.56 277 LEU B O 1
ATOM 5253 N N . ASN B 1 278 ? -3.385 -12.266 0.113 1 88.44 278 ASN B N 1
ATOM 5254 C CA . ASN B 1 278 ? -3.602 -13.648 -0.284 1 88.44 278 ASN B CA 1
ATOM 5255 C C . ASN B 1 278 ? -2.859 -13.992 -1.573 1 88.44 278 ASN B C 1
ATOM 5257 O O . ASN B 1 278 ? -2.943 -13.25 -2.555 1 88.44 278 ASN B O 1
ATOM 5261 N N . PRO B 1 279 ? -2.16 -15.078 -1.592 1 81.5 279 PRO B N 1
ATOM 5262 C CA . PRO B 1 279 ? -1.417 -15.477 -2.789 1 81.5 279 PRO B CA 1
ATOM 5263 C C . PRO B 1 279 ? -2.312 -15.633 -4.016 1 81.5 279 PRO B C 1
ATOM 5265 O O . PRO B 1 279 ? -1.873 -15.391 -5.141 1 81.5 279 PRO B O 1
ATOM 5268 N N . SER B 1 280 ? -3.518 -16.047 -3.82 1 89.19 280 SER B N 1
ATOM 5269 C CA . SER B 1 280 ? -4.453 -16.172 -4.934 1 89.19 280 SER B CA 1
ATOM 5270 C C . SER B 1 280 ? -4.75 -14.82 -5.566 1 89.19 280 SER B C 1
ATOM 5272 O O . SER B 1 280 ? -4.988 -14.734 -6.773 1 89.19 280 SER B O 1
ATOM 5274 N N . VAL B 1 281 ? -4.703 -13.852 -4.727 1 91.69 281 VAL B N 1
ATOM 5275 C CA . VAL B 1 281 ? -4.922 -12.508 -5.254 1 91.69 281 VAL B CA 1
ATOM 5276 C C . VAL B 1 281 ? -3.631 -11.977 -5.875 1 91.69 281 VAL B C 1
ATOM 5278 O O . VAL B 1 281 ? -3.623 -11.531 -7.023 1 91.69 281 VAL B O 1
ATOM 5281 N N . GLN B 1 282 ? -2.6 -12.086 -5.176 1 83.88 282 GLN B N 1
ATOM 5282 C CA . GLN B 1 282 ? -1.319 -11.539 -5.605 1 83.88 282 GLN B CA 1
ATOM 5283 C C . GLN B 1 282 ? -0.806 -12.25 -6.852 1 83.88 282 GLN B C 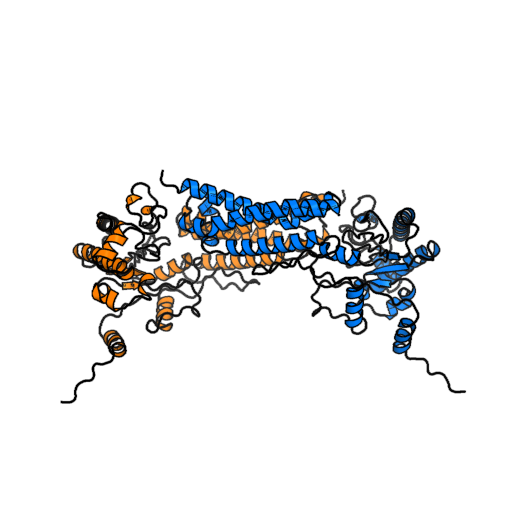1
ATOM 5285 O O . GLN B 1 282 ? -0.24 -11.625 -7.75 1 83.88 282 GLN B O 1
ATOM 5290 N N . GLY B 1 283 ? -1.027 -13.461 -6.891 1 80.19 283 GLY B N 1
ATOM 5291 C CA . GLY B 1 283 ? -0.466 -14.25 -7.977 1 80.19 283 GLY B CA 1
ATOM 5292 C C . GLY B 1 283 ? -1.481 -14.594 -9.047 1 80.19 283 GLY B C 1
ATOM 5293 O O . GLY B 1 283 ? -1.15 -14.625 -10.234 1 80.19 283 GLY B O 1
ATOM 5294 N N . GLY B 1 284 ? -2.666 -14.867 -8.68 1 85.44 284 GLY B N 1
ATOM 5295 C CA . GLY B 1 284 ? -3.648 -15.414 -9.602 1 85.44 284 GLY B CA 1
ATOM 5296 C C . GLY B 1 284 ? -4.645 -14.375 -10.086 1 85.44 284 GLY B C 1
ATOM 5297 O O . GLY B 1 284 ? -5.48 -14.672 -10.945 1 85.44 284 GLY B O 1
ATOM 5298 N N . PHE B 1 285 ? -4.531 -13.18 -9.602 1 91.38 285 PHE B N 1
ATOM 5299 C CA . PHE B 1 285 ? -5.57 -12.211 -9.922 1 91.38 285 PHE B CA 1
ATOM 5300 C C . PHE B 1 285 ? -4.969 -10.828 -10.141 1 91.38 285 PHE B C 1
ATOM 5302 O O . PHE B 1 285 ? -5.617 -9.812 -9.875 1 91.38 285 PHE B O 1
ATOM 5309 N N . HIS B 1 286 ? -3.754 -10.781 -10.555 1 86.69 286 HIS B N 1
ATOM 5310 C CA . HIS B 1 286 ? -3.16 -9.477 -10.82 1 86.69 286 HIS B CA 1
ATOM 5311 C C . HIS B 1 286 ? -3.734 -8.859 -12.094 1 86.69 286 HIS B C 1
ATOM 5313 O O . HIS B 1 286 ? -4.383 -9.547 -12.883 1 86.69 286 HIS B O 1
ATOM 5319 N N . GLU B 1 287 ? -3.545 -7.684 -12.211 1 86.81 287 GLU B N 1
ATOM 5320 C CA . GLU B 1 287 ? -4.238 -6.867 -13.203 1 86.81 287 GLU B CA 1
ATOM 5321 C C . GLU B 1 287 ? -4.035 -7.418 -14.617 1 86.81 287 GLU B C 1
ATOM 5323 O O . GLU B 1 287 ? -4.957 -7.406 -15.43 1 86.81 287 GLU B O 1
ATOM 5328 N N . PHE B 1 288 ? -2.877 -7.875 -14.953 1 85.88 288 PHE B N 1
ATOM 5329 C CA . PHE B 1 288 ? -2.602 -8.398 -16.281 1 85.88 288 PHE B CA 1
ATOM 5330 C C . PHE B 1 288 ? -3.486 -9.602 -16.594 1 85.88 288 PHE B C 1
ATOM 5332 O O . PHE B 1 288 ? -4.082 -9.68 -17.656 1 85.88 288 PHE B O 1
ATOM 5339 N N . LEU B 1 289 ? -3.572 -10.492 -15.648 1 87.12 289 LEU B N 1
ATOM 5340 C CA . LEU B 1 289 ? -4.395 -11.68 -15.836 1 87.12 289 LEU B CA 1
ATOM 5341 C C . LEU B 1 289 ? -5.859 -11.305 -16.016 1 87.12 289 LEU B C 1
ATOM 5343 O O . LEU B 1 289 ? -6.543 -11.859 -16.891 1 87.12 289 LEU B O 1
ATOM 5347 N N . VAL B 1 290 ? -6.258 -10.383 -15.234 1 91.88 290 VAL B N 1
ATOM 5348 C CA . VAL B 1 290 ? -7.648 -9.945 -15.297 1 91.88 290 VAL B CA 1
ATOM 5349 C C . VAL B 1 290 ? -7.922 -9.289 -16.656 1 91.88 290 VAL B C 1
ATOM 5351 O O . VAL B 1 290 ? -8.906 -9.617 -17.312 1 91.88 290 VAL B O 1
ATOM 5354 N N . ALA B 1 291 ? -7.031 -8.469 -17.047 1 89.88 291 ALA B N 1
ATOM 5355 C CA . ALA B 1 291 ? -7.215 -7.723 -18.297 1 89.88 291 ALA B CA 1
ATOM 5356 C C . ALA B 1 291 ? -7.227 -8.656 -19.5 1 89.88 291 ALA B C 1
ATOM 5358 O O . ALA B 1 291 ? -7.828 -8.352 -20.531 1 89.88 291 ALA B O 1
ATOM 5359 N N . HIS B 1 292 ? -6.621 -9.844 -19.391 1 86.5 292 HIS B N 1
ATOM 5360 C CA . HIS B 1 292 ? -6.508 -10.75 -20.531 1 86.5 292 HIS B CA 1
ATOM 5361 C C . HIS B 1 292 ? -7.363 -11.992 -20.328 1 86.5 292 HIS B C 1
ATOM 5363 O O . HIS B 1 292 ? -7.234 -12.969 -21.062 1 86.5 292 HIS B O 1
ATOM 5369 N N . ASN B 1 293 ? -8.195 -11.992 -19.328 1 87.75 293 ASN B N 1
ATOM 5370 C CA . ASN B 1 293 ? -9.102 -13.094 -19.047 1 87.75 293 ASN B CA 1
ATOM 5371 C C . ASN B 1 293 ? -8.352 -14.414 -18.875 1 87.75 293 ASN B C 1
ATOM 5373 O O . ASN B 1 293 ? -8.742 -15.43 -19.453 1 87.75 293 ASN B O 1
ATOM 5377 N N . ARG B 1 294 ? -7.316 -14.336 -18.141 1 83.81 294 ARG B N 1
ATOM 5378 C CA . ARG B 1 294 ? -6.477 -15.508 -17.953 1 83.81 294 ARG B CA 1
ATOM 5379 C C . ARG B 1 294 ? -6.457 -15.945 -16.5 1 83.81 294 ARG B C 1
ATOM 5381 O O . ARG B 1 294 ? -5.52 -16.609 -16.047 1 83.81 294 ARG B O 1
ATOM 5388 N N . THR B 1 295 ? -7.496 -15.562 -15.789 1 88.88 295 THR B N 1
ATOM 5389 C CA . THR B 1 295 ? -7.547 -15.938 -14.375 1 88.88 295 THR B CA 1
ATOM 5390 C C . THR B 1 295 ? -8.016 -17.375 -14.219 1 88.88 295 THR B C 1
ATOM 5392 O O . THR B 1 295 ? -8.562 -17.969 -15.156 1 88.88 295 THR B O 1
ATOM 5395 N N . ASN B 1 296 ? -7.699 -17.969 -13.117 1 86.62 296 ASN B N 1
ATOM 5396 C CA . ASN B 1 296 ? -8.117 -19.297 -12.703 1 86.62 296 ASN B CA 1
ATOM 5397 C C . ASN B 1 296 ? -9.203 -19.234 -11.633 1 86.62 296 ASN B C 1
ATOM 5399 O O . ASN B 1 296 ? -9.008 -18.641 -10.57 1 86.62 296 ASN B O 1
ATOM 5403 N N . PRO B 1 297 ? -10.359 -19.797 -11.969 1 89.69 297 PRO B N 1
ATOM 5404 C CA . PRO B 1 297 ? -11.461 -19.734 -11.008 1 89.69 297 PRO B CA 1
ATOM 5405 C C . PRO B 1 297 ? -11.086 -20.281 -9.641 1 89.69 297 PRO B C 1
ATOM 5407 O O . PRO B 1 297 ? -11.641 -19.844 -8.625 1 89.69 297 PRO B O 1
ATOM 5410 N N . LEU B 1 298 ? -10.211 -21.203 -9.633 1 87.75 298 LEU B N 1
ATOM 5411 C CA . LEU B 1 298 ? -9.75 -21.734 -8.352 1 87.75 298 LEU B CA 1
ATOM 5412 C C . LEU B 1 298 ? -9.227 -20.625 -7.453 1 87.75 298 LEU B C 1
ATOM 5414 O O . LEU B 1 298 ? -9.516 -20.594 -6.258 1 87.75 298 LEU B O 1
ATOM 5418 N N . HIS B 1 299 ? -8.43 -19.766 -8.031 1 89.94 299 HIS B N 1
ATOM 5419 C CA . HIS B 1 299 ? -7.863 -18.656 -7.273 1 89.94 299 HIS B CA 1
ATOM 5420 C C . HIS B 1 299 ? -8.938 -17.641 -6.898 1 89.94 299 HIS B C 1
ATOM 5422 O O . HIS B 1 299 ? -8.953 -17.125 -5.777 1 89.94 299 HIS B O 1
ATOM 5428 N N . VAL B 1 300 ? -9.852 -17.375 -7.789 1 94 300 VAL B N 1
ATOM 5429 C CA . VAL B 1 300 ? -10.891 -16.375 -7.574 1 94 300 VAL B CA 1
ATOM 5430 C C . VAL B 1 300 ? -11.789 -16.812 -6.414 1 94 300 VAL B C 1
ATOM 5432 O O . VAL B 1 300 ? -12.148 -15.992 -5.562 1 94 300 VAL B O 1
ATOM 5435 N N . ASP B 1 301 ? -12.047 -18.062 -6.387 1 93.69 301 ASP B N 1
ATOM 5436 C CA . ASP B 1 301 ? -12.961 -18.594 -5.383 1 93.69 301 ASP B CA 1
ATOM 5437 C C . ASP B 1 301 ? -12.352 -18.5 -3.982 1 93.69 301 ASP B C 1
ATOM 5439 O O . ASP B 1 301 ? -13.07 -18.578 -2.982 1 93.69 301 ASP B O 1
ATOM 5443 N N . GLN B 1 302 ? -11.094 -18.328 -3.93 1 92.81 302 GLN B N 1
ATOM 5444 C CA . GLN B 1 302 ? -10.422 -18.281 -2.637 1 92.81 302 GLN B CA 1
ATOM 5445 C C . GLN B 1 302 ? -10.711 -16.984 -1.899 1 92.81 302 GLN B C 1
ATOM 5447 O O . GLN B 1 302 ? -10.57 -16.906 -0.677 1 92.81 302 GLN B O 1
ATOM 5452 N N . PHE B 1 303 ? -11.094 -15.938 -2.615 1 96.75 303 PHE B N 1
ATOM 5453 C CA . PHE B 1 303 ? -11.18 -14.656 -1.918 1 96.75 303 PHE B CA 1
ATOM 5454 C C . PHE B 1 303 ? -12.5 -13.961 -2.225 1 96.75 303 PHE B C 1
ATOM 5456 O O . PHE B 1 303 ? -12.883 -13.016 -1.534 1 96.75 303 PHE B O 1
ATOM 5463 N N . VAL B 1 304 ? -13.258 -14.383 -3.248 1 97.19 304 VAL B N 1
ATOM 5464 C CA . VAL B 1 304 ? -14.336 -13.578 -3.809 1 97.19 304 VAL B CA 1
ATOM 5465 C C . VAL B 1 304 ? -15.461 -13.43 -2.783 1 97.19 304 VAL B C 1
ATOM 5467 O O . VAL B 1 304 ? -16.047 -12.359 -2.645 1 97.19 304 VAL B O 1
ATOM 5470 N N . ASN B 1 305 ? -15.773 -14.477 -2.107 1 97.56 305 ASN B N 1
ATOM 5471 C CA . ASN B 1 305 ? -16.844 -14.406 -1.129 1 97.56 305 ASN B CA 1
ATOM 5472 C C . ASN B 1 305 ? -16.516 -13.445 0.01 1 97.56 305 ASN B C 1
ATOM 5474 O O . ASN B 1 305 ? -17.359 -12.656 0.43 1 97.56 305 ASN B O 1
ATOM 5478 N N . THR B 1 306 ? -15.305 -13.562 0.507 1 97.88 306 THR B N 1
ATOM 5479 C CA . THR B 1 306 ? -14.859 -12.641 1.547 1 97.88 306 THR B CA 1
ATOM 5480 C C . THR B 1 306 ? -14.883 -11.203 1.042 1 97.88 306 THR B C 1
ATOM 5482 O O . THR B 1 306 ? -15.336 -10.297 1.748 1 97.88 306 THR B O 1
ATOM 5485 N N . ALA B 1 307 ? -14.445 -10.977 -0.159 1 98.31 307 ALA B N 1
ATOM 5486 C CA . ALA B 1 307 ? -14.422 -9.641 -0.755 1 98.31 307 ALA B CA 1
ATOM 5487 C C . ALA B 1 307 ? -15.836 -9.078 -0.881 1 98.31 307 ALA B C 1
ATOM 5489 O O . ALA B 1 307 ? -16.062 -7.895 -0.604 1 98.31 307 ALA B O 1
ATOM 5490 N N . ARG B 1 308 ? -16.719 -9.938 -1.275 1 98.44 308 ARG B N 1
ATOM 5491 C CA . ARG B 1 308 ? -18.125 -9.516 -1.4 1 98.44 308 ARG B CA 1
ATOM 5492 C C . ARG B 1 308 ? -18.688 -9.102 -0.049 1 98.44 308 ARG B C 1
ATOM 5494 O O . ARG B 1 308 ? -19.391 -8.086 0.052 1 98.44 308 ARG B O 1
ATOM 5501 N N . LYS B 1 309 ? -18.422 -9.898 0.927 1 98.5 309 LYS B N 1
ATOM 5502 C CA . LYS B 1 309 ? -18.891 -9.578 2.277 1 98.5 309 LYS B CA 1
ATOM 5503 C C . LYS B 1 309 ? -18.312 -8.242 2.746 1 98.5 309 LYS B C 1
ATOM 5505 O O . LYS B 1 309 ? -19.031 -7.418 3.309 1 98.5 309 LYS B O 1
ATOM 5510 N N . LEU B 1 310 ? -17.047 -8.023 2.508 1 98.5 310 LEU B N 1
ATOM 5511 C CA . LEU B 1 310 ? -16.391 -6.781 2.898 1 98.5 310 LEU B CA 1
ATOM 5512 C C . LEU B 1 310 ? -17 -5.594 2.156 1 98.5 310 LEU B C 1
ATOM 5514 O O . LEU B 1 310 ? -17.109 -4.5 2.713 1 98.5 310 LEU B O 1
ATOM 5518 N N . LEU B 1 311 ? -17.359 -5.816 0.917 1 98.69 311 LEU B N 1
ATOM 5519 C CA . LEU B 1 311 ? -17.969 -4.754 0.131 1 98.69 311 LEU B CA 1
ATOM 5520 C C . LEU B 1 311 ? -19.312 -4.34 0.728 1 98.69 311 LEU B C 1
ATOM 5522 O O . LEU B 1 311 ? -19.594 -3.148 0.851 1 98.69 311 LEU B O 1
ATOM 5526 N N . VAL B 1 312 ? -20.094 -5.32 1.115 1 98.56 312 VAL B N 1
ATOM 5527 C CA . VAL B 1 312 ? -21.375 -5.039 1.747 1 98.56 312 VAL B CA 1
ATOM 5528 C C . VAL B 1 312 ? -21.156 -4.254 3.037 1 98.56 312 VAL B C 1
ATOM 5530 O O . VAL B 1 312 ? -21.844 -3.258 3.291 1 98.56 312 VAL B O 1
ATOM 5533 N N . ASN B 1 313 ? -20.203 -4.707 3.818 1 98.38 313 ASN B N 1
ATOM 5534 C CA . ASN B 1 313 ? -19.906 -4.078 5.102 1 98.38 313 ASN B CA 1
ATOM 5535 C C . ASN B 1 313 ? -19.453 -2.637 4.93 1 98.38 313 ASN B C 1
ATOM 5537 O O . ASN B 1 313 ? -19.922 -1.74 5.637 1 98.38 313 ASN B O 1
ATOM 5541 N N . ILE B 1 314 ? -18.547 -2.391 3.973 1 98.44 314 ILE B N 1
ATOM 5542 C CA . ILE B 1 314 ? -17.984 -1.052 3.842 1 98.44 314 ILE B CA 1
ATOM 5543 C C . ILE B 1 314 ? -19.031 -0.1 3.277 1 98.44 314 ILE B C 1
ATOM 5545 O O . ILE B 1 314 ? -19.031 1.09 3.602 1 98.44 314 ILE B O 1
ATOM 5549 N N . GLU B 1 315 ? -19.953 -0.599 2.492 1 98.44 315 GLU B N 1
ATOM 5550 C CA . GLU B 1 315 ? -21.047 0.22 1.994 1 98.44 315 GLU B CA 1
ATOM 5551 C C . GLU B 1 315 ? -21.969 0.649 3.129 1 98.44 315 GLU B C 1
ATOM 5553 O O . GLU B 1 315 ? -22.406 1.8 3.18 1 98.44 315 GLU B O 1
ATOM 5558 N N . SER B 1 316 ? -22.219 -0.294 3.971 1 98.19 316 SER B N 1
ATOM 5559 C CA . SER B 1 316 ? -23.047 0.024 5.137 1 98.19 316 SER B CA 1
ATOM 5560 C C . SER B 1 316 ? -22.344 1.044 6.035 1 98.19 316 SER B C 1
ATOM 5562 O O . SER B 1 316 ? -22.969 2.016 6.473 1 98.19 316 SER B O 1
ATOM 5564 N N . LEU B 1 317 ? -21.109 0.834 6.262 1 97.25 317 LEU B N 1
ATOM 5565 C CA . LEU B 1 317 ? -20.344 1.744 7.109 1 97.25 317 LEU B CA 1
ATOM 5566 C C . LEU B 1 317 ? -20.25 3.131 6.48 1 97.25 317 LEU B C 1
ATOM 5568 O O . LEU B 1 317 ? -20.281 4.141 7.188 1 97.25 317 LEU B O 1
ATOM 5572 N N . TYR B 1 318 ? -20.062 3.137 5.16 1 97.75 318 TYR B N 1
ATOM 5573 C CA . TYR B 1 318 ? -20.031 4.41 4.453 1 97.75 318 TYR B CA 1
ATOM 5574 C C . TYR B 1 318 ? -21.297 5.223 4.738 1 97.75 318 TYR B C 1
ATOM 5576 O O . TYR B 1 318 ? -21.219 6.418 5.02 1 97.75 318 TYR B O 1
ATOM 5584 N N . ARG B 1 319 ? -22.453 4.625 4.727 1 97.5 319 ARG B N 1
ATOM 5585 C CA . ARG B 1 319 ? -23.734 5.289 4.988 1 97.5 319 ARG B CA 1
ATOM 5586 C C . ARG B 1 319 ? -23.828 5.738 6.441 1 97.5 319 ARG B C 1
ATOM 5588 O O . ARG B 1 319 ? -24.188 6.883 6.723 1 97.5 319 ARG B O 1
ATOM 5595 N N . ASP B 1 320 ? -23.484 4.871 7.32 1 95.75 320 ASP B N 1
ATOM 5596 C CA . ASP B 1 320 ? -23.578 5.168 8.75 1 95.75 320 ASP B CA 1
ATOM 5597 C C . ASP B 1 320 ? -22.656 6.316 9.133 1 95.75 320 ASP B C 1
ATOM 5599 O O . ASP B 1 320 ? -23.078 7.258 9.812 1 95.75 320 ASP B O 1
ATOM 5603 N N . ILE B 1 321 ? -21.453 6.254 8.664 1 92.69 321 ILE B N 1
ATOM 5604 C CA . ILE B 1 321 ? -20.453 7.266 9.016 1 92.69 321 ILE B CA 1
ATOM 5605 C C . ILE B 1 321 ? -20.844 8.602 8.391 1 92.69 321 ILE B C 1
ATOM 5607 O O . ILE B 1 321 ? -20.688 9.656 9.016 1 92.69 321 ILE B O 1
ATOM 5611 N N . THR B 1 322 ? -21.328 8.531 7.164 1 95 322 THR B N 1
ATOM 5612 C CA . THR B 1 322 ? -21.797 9.758 6.52 1 95 322 THR B CA 1
ATOM 5613 C C . THR B 1 322 ? -22.859 10.43 7.367 1 95 322 THR B C 1
ATOM 5615 O O . THR B 1 322 ? -22.797 11.641 7.609 1 95 322 THR B O 1
ATOM 5618 N N . LYS B 1 323 ? -23.781 9.664 7.82 1 93.75 323 LYS B N 1
ATOM 5619 C CA . LYS B 1 323 ? -24.875 10.195 8.641 1 93.75 323 LYS B CA 1
ATOM 5620 C C . LYS B 1 323 ? -24.344 10.781 9.945 1 93.75 323 LYS B C 1
ATOM 5622 O O . LYS B 1 323 ? -24.688 11.906 10.305 1 93.75 323 LYS B O 1
ATOM 5627 N N . GLU B 1 324 ? -23.516 10.062 10.617 1 85.88 324 GLU B N 1
ATOM 5628 C CA . GLU B 1 324 ? -23 10.492 11.906 1 85.88 324 GLU B CA 1
ATOM 5629 C C . GLU B 1 324 ? -22.141 11.75 11.766 1 85.88 324 GLU B C 1
ATOM 5631 O O . GLU B 1 324 ? -22.234 12.664 12.586 1 85.88 324 GLU B O 1
ATOM 5636 N N . LEU B 1 325 ? -21.344 11.766 10.75 1 84.56 325 LEU B N 1
ATOM 5637 C CA . LEU B 1 325 ? -20.5 12.93 10.516 1 84.56 325 LEU B CA 1
ATOM 5638 C C . LEU B 1 325 ? -21.344 14.141 10.148 1 84.56 325 LEU B C 1
ATOM 5640 O O . LEU B 1 325 ? -21.062 15.258 10.586 1 84.56 325 LEU B O 1
ATOM 5644 N N . SER B 1 326 ? -22.406 13.906 9.367 1 84.19 326 SER B N 1
ATOM 5645 C CA . SER B 1 326 ? -23.234 15 8.891 1 84.19 326 SER B CA 1
ATOM 5646 C C . SER B 1 326 ? -24 15.648 10.039 1 84.19 326 SER B C 1
ATOM 5648 O O . SER B 1 326 ? -24.391 16.812 9.961 1 84.19 326 SER B O 1
ATOM 5650 N N . ASP B 1 327 ? -24.156 14.93 11.078 1 78.56 327 ASP B N 1
ATOM 5651 C CA . ASP B 1 327 ? -24.828 15.453 12.258 1 78.56 327 ASP B CA 1
ATOM 5652 C C . ASP B 1 327 ? -23.906 16.375 13.047 1 78.56 327 ASP B C 1
ATOM 5654 O O . ASP B 1 327 ? -24.375 17.188 13.852 1 78.56 327 ASP B O 1
ATOM 5658 N N . ILE B 1 328 ? -22.672 16.234 12.727 1 69.44 328 ILE B N 1
ATOM 5659 C CA . ILE B 1 328 ? -21.703 16.906 13.578 1 69.44 328 ILE B CA 1
ATOM 5660 C C . ILE B 1 328 ? -20.953 17.969 12.773 1 69.44 328 ILE B C 1
ATOM 5662 O O . ILE B 1 328 ? -20.719 19.078 13.258 1 69.44 328 ILE B O 1
ATOM 5666 N N . TYR B 1 329 ? -20.719 17.672 11.531 1 72.31 329 TYR B N 1
ATOM 5667 C CA . TYR B 1 329 ? -19.812 18.516 10.773 1 72.31 329 TYR B CA 1
ATOM 5668 C C . TYR B 1 329 ? -20.5 19.094 9.539 1 72.31 329 TYR B C 1
ATOM 5670 O O . TYR B 1 329 ? -21.562 18.609 9.141 1 72.31 329 TYR B O 1
ATOM 5678 N N . TYR B 1 330 ? -19.859 20.156 9.008 1 73.19 330 TYR B N 1
ATOM 5679 C CA . TYR B 1 330 ? -20.281 20.703 7.727 1 73.19 330 TYR B CA 1
ATOM 5680 C C . TYR B 1 330 ? -20 19.719 6.594 1 73.19 330 TYR B C 1
ATOM 5682 O O . TYR B 1 330 ? -19.109 18.875 6.703 1 73.19 330 TYR B O 1
ATOM 5690 N N . GLN B 1 331 ? -20.672 19.922 5.574 1 81.88 331 GLN B N 1
ATOM 5691 C CA . GLN B 1 331 ? -20.641 19 4.445 1 81.88 331 GLN B CA 1
ATOM 5692 C C . GLN B 1 331 ? -19.25 18.891 3.854 1 81.88 331 GLN B C 1
ATOM 5694 O O . GLN B 1 331 ? -18.812 17.812 3.443 1 81.88 331 GLN B O 1
ATOM 5699 N N . SER B 1 332 ? -18.547 19.969 3.734 1 76.31 332 SER B N 1
ATOM 5700 C CA . SER B 1 332 ? -17.203 19.953 3.166 1 76.31 332 SER B CA 1
ATOM 5701 C C . SER B 1 332 ? -16.266 19.062 3.984 1 76.31 332 SER B C 1
ATOM 5703 O O . SER B 1 332 ? -15.453 18.328 3.426 1 76.31 332 SER B O 1
ATOM 5705 N N . THR B 1 333 ? -16.406 19.125 5.305 1 77.12 333 THR B N 1
ATOM 5706 C CA . THR B 1 333 ? -15.602 18.297 6.199 1 77.12 333 THR B CA 1
ATOM 5707 C C . THR B 1 333 ? -15.969 16.828 6.059 1 77.12 333 THR B C 1
ATOM 5709 O O . THR B 1 333 ? -15.094 15.953 6.031 1 77.12 333 THR B O 1
ATOM 5712 N N . VAL B 1 334 ? -17.25 16.641 5.973 1 83.19 334 VAL B N 1
ATOM 5713 C CA . VAL B 1 334 ? -17.734 15.281 5.82 1 83.19 334 VAL B CA 1
ATOM 5714 C C . VAL B 1 334 ? -17.188 14.664 4.539 1 83.19 334 VAL B C 1
ATOM 5716 O O . VAL B 1 334 ? -16.625 13.562 4.562 1 83.19 334 VAL B O 1
ATOM 5719 N N . GLU B 1 335 ? -17.219 15.398 3.475 1 85.19 335 GLU B N 1
ATOM 5720 C CA . GLU B 1 335 ? -16.75 14.922 2.178 1 85.19 3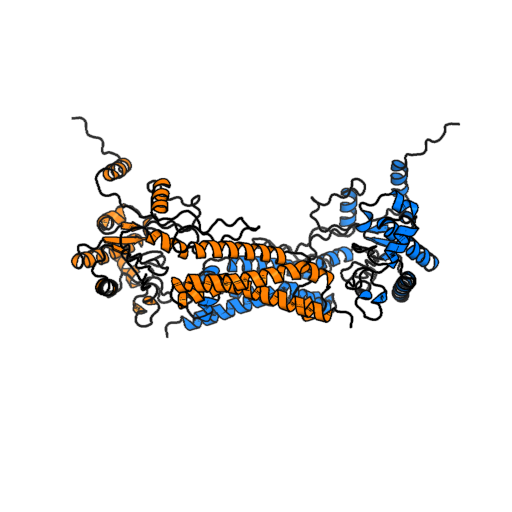35 GLU B CA 1
ATOM 5721 C C . GLU B 1 335 ? -15.25 14.641 2.205 1 85.19 335 GLU B C 1
ATOM 5723 O O . GLU B 1 335 ? -14.789 13.641 1.653 1 85.19 335 GLU B O 1
ATOM 5728 N N . GLU B 1 336 ? -14.523 15.484 2.789 1 82.88 336 GLU B N 1
ATOM 5729 C CA . GLU B 1 336 ? -13.078 15.297 2.881 1 82.88 336 GLU B CA 1
ATOM 5730 C C . GLU B 1 336 ? -12.742 14.039 3.672 1 82.88 336 GLU B C 1
ATOM 5732 O O . GLU B 1 336 ? -11.883 13.25 3.26 1 82.88 336 GLU B O 1
ATOM 5737 N N . TRP B 1 337 ? -13.406 13.898 4.801 1 84.69 337 TRP B N 1
ATOM 5738 C CA . TRP B 1 337 ? -13.133 12.75 5.652 1 84.69 337 TRP B CA 1
ATOM 5739 C C . TRP B 1 337 ? -13.43 11.445 4.918 1 84.69 337 TRP B C 1
ATOM 5741 O O . TRP B 1 337 ? -12.609 10.523 4.926 1 84.69 337 TRP B O 1
ATOM 5751 N N . LEU B 1 338 ? -14.562 11.414 4.285 1 90.38 338 LEU B N 1
ATOM 5752 C CA . LEU B 1 338 ? -14.984 10.219 3.566 1 90.38 338 LEU B CA 1
ATOM 5753 C C . LEU B 1 338 ? -14.031 9.914 2.412 1 90.38 338 LEU B C 1
ATOM 5755 O O . LEU B 1 338 ? -13.641 8.766 2.211 1 90.38 338 LEU B O 1
ATOM 5759 N N . SER B 1 339 ? -13.711 10.906 1.688 1 88.19 339 SER B N 1
ATOM 5760 C CA . SER B 1 339 ? -12.836 10.742 0.525 1 88.19 339 SER B CA 1
ATOM 5761 C C . SER B 1 339 ? -11.445 10.281 0.937 1 88.19 339 SER B C 1
ATOM 5763 O O . SER B 1 339 ? -10.781 9.547 0.197 1 88.19 339 SER B O 1
ATOM 5765 N N . THR B 1 340 ? -11.062 10.617 2.104 1 83.88 340 THR B N 1
ATOM 5766 C CA . THR B 1 340 ? -9.703 10.328 2.555 1 83.88 340 THR B CA 1
ATOM 5767 C C . THR B 1 340 ? -9.625 8.953 3.199 1 83.88 340 THR B C 1
ATOM 5769 O O . THR B 1 340 ? -8.68 8.203 2.961 1 83.88 340 THR B O 1
ATOM 5772 N N . TYR B 1 341 ? -10.664 8.609 3.943 1 84.69 341 TYR B N 1
ATOM 5773 C CA . TYR B 1 341 ? -10.445 7.484 4.848 1 84.69 341 TYR B CA 1
ATOM 5774 C C . TYR B 1 341 ? -11.289 6.281 4.438 1 84.69 341 TYR B C 1
ATOM 5776 O O . TYR B 1 341 ? -11 5.148 4.832 1 84.69 341 TYR B O 1
ATOM 5784 N N . ILE B 1 342 ? -12.305 6.473 3.662 1 92.38 342 ILE B N 1
ATOM 5785 C CA . ILE B 1 342 ? -13.172 5.34 3.385 1 92.38 342 ILE B CA 1
ATOM 5786 C C . ILE B 1 342 ? -13.219 5.074 1.882 1 92.38 342 ILE B C 1
ATOM 5788 O O . ILE B 1 342 ? -13.094 3.932 1.441 1 92.38 342 ILE B O 1
ATOM 5792 N N . SER B 1 343 ? -13.312 6.082 1.073 1 94.06 343 SER B N 1
ATOM 5793 C CA . SER B 1 343 ? -13.57 5.961 -0.358 1 94.06 343 SER B CA 1
ATOM 5794 C C . SER B 1 343 ? -12.484 5.152 -1.05 1 94.06 343 SER B C 1
ATOM 5796 O O . SER B 1 343 ? -12.773 4.332 -1.923 1 94.06 343 SER B O 1
ATOM 5798 N N . PRO B 1 344 ? -11.195 5.34 -0.713 1 91.94 344 PRO B N 1
ATOM 5799 C CA . PRO B 1 344 ? -10.164 4.551 -1.398 1 91.94 344 PRO B CA 1
ATOM 5800 C C . PRO B 1 344 ? -10.367 3.047 -1.222 1 91.94 344 PRO B C 1
ATOM 5802 O O . PRO B 1 344 ? -10.172 2.279 -2.17 1 91.94 344 PRO B O 1
ATOM 5805 N N . TYR B 1 345 ? -10.695 2.607 -0.062 1 95 345 TYR B N 1
ATOM 5806 C CA . TYR B 1 345 ? -10.898 1.189 0.21 1 95 345 TYR B CA 1
ATOM 5807 C C . TYR B 1 345 ? -12.211 0.699 -0.386 1 95 345 TYR B C 1
ATOM 5809 O O . TYR B 1 345 ? -12.297 -0.427 -0.882 1 95 345 TYR B O 1
ATOM 5817 N N . ARG B 1 346 ? -13.211 1.579 -0.269 1 97.44 346 ARG B N 1
ATOM 5818 C CA . ARG B 1 346 ? -14.508 1.28 -0.881 1 97.44 346 ARG B CA 1
ATOM 5819 C C . ARG B 1 346 ? -14.352 1.032 -2.379 1 97.44 346 ARG B C 1
ATOM 5821 O O . ARG B 1 346 ? -14.867 0.043 -2.902 1 97.44 346 ARG B O 1
ATOM 5828 N N . GLU B 1 347 ? -13.656 1.88 -3.041 1 96.94 347 GLU B N 1
ATOM 5829 C CA . GLU B 1 347 ? -13.438 1.76 -4.48 1 96.94 347 GLU B CA 1
ATOM 5830 C C . GLU B 1 347 ? -12.602 0.529 -4.812 1 96.94 347 GLU B C 1
ATOM 5832 O O . GLU B 1 347 ? -12.852 -0.148 -5.812 1 96.94 347 GLU B O 1
ATOM 5837 N N . LYS B 1 348 ? -11.602 0.287 -4.055 1 96.69 348 LYS B N 1
ATOM 5838 C CA . LYS B 1 348 ? -10.773 -0.898 -4.246 1 96.69 348 LYS B CA 1
ATOM 5839 C C . LYS B 1 348 ? -11.602 -2.174 -4.148 1 96.69 348 LYS B C 1
ATOM 5841 O O . LYS B 1 348 ? -11.469 -3.076 -4.98 1 96.69 348 LYS B O 1
ATOM 5846 N N . LEU B 1 349 ? -12.422 -2.244 -3.191 1 98.25 349 LEU B N 1
ATOM 5847 C CA . LEU B 1 349 ? -13.281 -3.412 -2.998 1 98.25 349 LEU B CA 1
ATOM 5848 C C . LEU B 1 349 ? -14.273 -3.553 -4.145 1 98.25 349 LEU B C 1
ATOM 5850 O O . LEU B 1 349 ? -14.516 -4.66 -4.629 1 98.25 349 LEU B O 1
ATOM 5854 N N . LYS B 1 350 ? -14.844 -2.43 -4.543 1 98.19 350 LYS B N 1
ATOM 5855 C CA . LYS B 1 350 ? -15.766 -2.455 -5.672 1 98.19 350 LYS B CA 1
ATOM 5856 C C . LYS B 1 350 ? -15.094 -3.021 -6.918 1 98.19 350 LYS B C 1
ATOM 5858 O O . LYS B 1 350 ? -15.656 -3.891 -7.59 1 98.19 350 LYS B O 1
ATOM 5863 N N . LYS B 1 351 ? -13.938 -2.561 -7.156 1 97.62 351 LYS B N 1
ATOM 5864 C CA . LYS B 1 351 ? -13.203 -3.031 -8.328 1 97.62 351 LYS B CA 1
ATOM 5865 C C . LYS B 1 351 ? -12.859 -4.512 -8.203 1 97.62 351 LYS B C 1
ATOM 5867 O O . LYS B 1 351 ? -13 -5.273 -9.156 1 97.62 351 LYS B O 1
ATOM 5872 N N . LEU B 1 352 ? -12.336 -4.879 -7.07 1 97.56 352 LEU B N 1
ATOM 5873 C CA . LEU B 1 352 ? -11.938 -6.266 -6.832 1 97.56 352 LEU B CA 1
ATOM 5874 C C . LEU B 1 352 ? -13.109 -7.211 -7.059 1 97.56 352 LEU B C 1
ATOM 5876 O O . LEU B 1 352 ? -12.977 -8.211 -7.766 1 97.56 352 LEU B O 1
ATOM 5880 N N . VAL B 1 353 ? -14.242 -6.867 -6.5 1 98.25 353 VAL B N 1
ATOM 5881 C CA . VAL B 1 353 ? -15.43 -7.719 -6.602 1 98.25 353 VAL B CA 1
ATOM 5882 C C . VAL B 1 353 ? -15.945 -7.711 -8.039 1 98.25 353 VAL B C 1
ATOM 5884 O O . VAL B 1 353 ? -16.297 -8.766 -8.586 1 98.25 353 VAL B O 1
ATOM 5887 N N . SER B 1 354 ? -16.016 -6.566 -8.609 1 97.94 354 SER B N 1
ATOM 5888 C CA . SER B 1 354 ? -16.469 -6.469 -10 1 97.94 354 SER B CA 1
ATOM 5889 C C . SER B 1 354 ? -15.586 -7.297 -10.93 1 97.94 354 SER B C 1
ATOM 5891 O O . SER B 1 354 ? -16.094 -8.062 -11.75 1 97.94 354 SER B O 1
ATOM 5893 N N . ASP B 1 355 ? -14.297 -7.145 -10.828 1 97.38 355 ASP B N 1
ATOM 5894 C CA . ASP B 1 355 ? -13.352 -7.906 -11.641 1 97.38 355 ASP B CA 1
ATOM 5895 C C . ASP B 1 355 ? -13.508 -9.406 -11.398 1 97.38 355 ASP B C 1
ATOM 5897 O O . ASP B 1 355 ? -13.477 -10.203 -12.344 1 97.38 355 ASP B O 1
ATOM 5901 N N . ALA B 1 356 ? -13.602 -9.727 -10.156 1 97.19 356 ALA B N 1
ATOM 5902 C CA . ALA B 1 356 ? -13.766 -11.133 -9.82 1 97.19 356 ALA B CA 1
ATOM 5903 C C . ALA B 1 356 ? -15.031 -11.711 -10.445 1 97.19 356 ALA B C 1
ATOM 5905 O O . ALA B 1 356 ? -15 -12.797 -11.031 1 97.19 356 ALA B O 1
ATOM 5906 N N . ASP B 1 357 ? -16.109 -10.984 -10.352 1 96 357 ASP B N 1
ATOM 5907 C CA . ASP B 1 357 ? -17.375 -11.438 -10.914 1 96 357 ASP B CA 1
ATOM 5908 C C . ASP B 1 357 ? -17.281 -11.578 -12.438 1 96 357 ASP B C 1
ATOM 5910 O O . ASP B 1 357 ? -17.797 -12.539 -13.008 1 96 357 ASP B O 1
ATOM 5914 N N . LEU B 1 358 ? -16.672 -10.672 -13.031 1 95.06 358 LEU B N 1
ATOM 5915 C CA . LEU B 1 358 ? -16.469 -10.742 -14.477 1 95.06 358 LEU B CA 1
ATOM 5916 C C . LEU B 1 358 ? -15.648 -11.969 -14.852 1 95.06 358 LEU B C 1
ATOM 5918 O O . LEU B 1 358 ? -15.969 -12.672 -15.812 1 95.06 358 LEU B O 1
ATOM 5922 N N . GLN B 1 359 ? -14.617 -12.234 -14.094 1 93.38 359 GLN B N 1
ATOM 5923 C CA . GLN B 1 359 ? -13.742 -13.367 -14.383 1 93.38 359 GLN B CA 1
ATOM 5924 C C . GLN B 1 359 ? -14.453 -14.688 -14.125 1 93.38 359 GLN B C 1
ATOM 5926 O O . GLN B 1 359 ? -14.203 -15.68 -14.812 1 93.38 359 GLN B O 1
ATOM 5931 N N . ILE B 1 360 ? -15.305 -14.711 -13.172 1 92.25 360 ILE B N 1
ATOM 5932 C CA . ILE B 1 360 ? -16.125 -15.898 -12.93 1 92.25 360 ILE B CA 1
ATOM 5933 C C . ILE B 1 360 ? -17.016 -16.156 -14.141 1 92.25 360 ILE B C 1
ATOM 5935 O O . ILE B 1 360 ? -17.156 -17.297 -14.578 1 92.25 360 ILE B O 1
ATOM 5939 N N . ALA B 1 361 ? -17.5 -15.133 -14.711 1 88.81 361 ALA B N 1
ATOM 5940 C CA . ALA B 1 361 ? -18.406 -15.25 -15.852 1 88.81 361 ALA B CA 1
ATOM 5941 C C . ALA B 1 361 ? -17.656 -15.742 -17.094 1 88.81 361 ALA B C 1
ATOM 5943 O O . ALA B 1 361 ? -18.203 -16.531 -17.875 1 88.81 361 ALA B O 1
ATOM 5944 N N . VAL B 1 362 ? -16.469 -15.367 -17.219 1 84.69 362 VAL B N 1
ATOM 5945 C CA . VAL B 1 362 ? -15.68 -15.727 -18.391 1 84.69 362 VAL B CA 1
ATOM 5946 C C . VAL B 1 362 ? -15.219 -17.172 -18.281 1 84.69 362 VAL B C 1
ATOM 5948 O O . VAL B 1 362 ? -15.055 -17.859 -19.297 1 84.69 362 VAL B O 1
ATOM 5951 N N . ASN B 1 363 ? -14.992 -17.656 -17.078 1 78.31 363 ASN B N 1
ATOM 5952 C CA . ASN B 1 363 ? -14.438 -19 -16.891 1 78.31 363 ASN B CA 1
ATOM 5953 C C . ASN B 1 363 ? -15.539 -20.047 -16.797 1 78.31 363 ASN B C 1
ATOM 5955 O O . ASN B 1 363 ? -15.25 -21.234 -16.594 1 78.31 363 ASN B O 1
ATOM 5959 N N . VAL B 1 364 ? -16.781 -19.703 -16.859 1 67.94 364 VAL B N 1
ATOM 5960 C CA . VAL B 1 364 ? -17.859 -20.688 -16.828 1 67.94 364 VAL B CA 1
ATOM 5961 C C . VAL B 1 364 ? -17.906 -21.438 -18.156 1 67.94 364 VAL B C 1
ATOM 5963 O O . VAL B 1 364 ? -17.906 -20.812 -19.219 1 67.94 364 VAL B O 1
ATOM 5966 N N . PRO B 1 365 ? -17.562 -22.766 -18.016 1 61.53 365 PRO B N 1
ATOM 5967 C CA . PRO B 1 365 ? -17.719 -23.578 -19.234 1 61.53 365 PRO B CA 1
ATOM 5968 C C . PRO B 1 365 ? -19.078 -23.391 -19.891 1 61.53 365 PRO B C 1
ATOM 5970 O O . PRO B 1 365 ? -20.078 -23.203 -19.203 1 61.53 365 PRO B O 1
ATOM 5973 N N . MET B 1 366 ? -19.172 -22.688 -21.141 1 50.22 366 MET B N 1
ATOM 5974 C CA . MET B 1 366 ? -20.422 -22.641 -21.875 1 50.22 366 MET B CA 1
ATOM 5975 C C . MET B 1 366 ? -20.906 -24.047 -22.203 1 50.22 366 MET B C 1
ATOM 5977 O O . MET B 1 366 ? -20.109 -24.969 -22.375 1 50.22 366 MET B O 1
#